Protein AF-0000000074140761 (afdb_homodimer)

Radius of gyration: 36.01 Å; Cα contacts (8 Å, |Δi|>4): 587; chains: 2; bounding box: 87×119×90 Å

pLDDT: mean 72.14, std 27.74, range [18.02, 98.19]

Structure (mmCIF, N/CA/C/O backbone):
data_AF-0000000074140761-model_v1
#
loop_
_entity.id
_entity.type
_entity.pdbx_description
1 polymer 'Uncharacterized protein'
#
loop_
_atom_site.group_PDB
_atom_site.id
_atom_site.type_symbol
_atom_site.label_atom_id
_atom_site.label_alt_id
_atom_site.label_comp_id
_atom_site.label_asym_id
_atom_site.label_entity_id
_atom_site.label_seq_id
_atom_site.pdbx_PDB_ins_code
_atom_site.Cartn_x
_atom_site.Cartn_y
_atom_site.Cartn_z
_atom_site.occupancy
_atom_site.B_iso_or_equiv
_atom_site.auth_seq_id
_atom_site.auth_comp_id
_atom_site.auth_asym_id
_atom_site.auth_atom_id
_atom_site.pdbx_PDB_model_num
ATOM 1 N N . MET A 1 1 ? -10.492 8.547 -5.641 1 23 1 MET A N 1
ATOM 2 C CA . MET A 1 1 ? -9.594 9.672 -5.891 1 23 1 MET A CA 1
ATOM 3 C C . MET A 1 1 ? -10.219 10.664 -6.863 1 23 1 MET A C 1
ATOM 5 O O . MET A 1 1 ? -10.539 10.312 -8 1 23 1 MET A O 1
ATOM 9 N N . ASN A 1 2 ? -11.039 11.602 -6.43 1 22.44 2 ASN A N 1
ATOM 10 C CA . ASN A 1 2 ? -12.133 12.391 -6.98 1 22.44 2 ASN A CA 1
ATOM 11 C C . ASN A 1 2 ? -11.656 13.289 -8.117 1 22.44 2 ASN A C 1
ATOM 13 O O . ASN A 1 2 ? -10.555 13.836 -8.062 1 22.44 2 ASN A O 1
ATOM 17 N N . MET A 1 3 ? -12.141 13.062 -9.375 1 25.2 3 MET A N 1
ATOM 18 C CA . MET A 1 3 ? -11.82 13.695 -10.648 1 25.2 3 MET A CA 1
ATOM 19 C C . MET A 1 3 ? -11.648 15.203 -10.484 1 25.2 3 MET A C 1
ATOM 21 O O . MET A 1 3 ? -10.906 15.836 -11.227 1 25.2 3 MET A O 1
ATOM 25 N N . ALA A 1 4 ? -12.234 15.633 -9.398 1 28.89 4 ALA A N 1
ATOM 26 C CA . ALA A 1 4 ? -12.312 17.078 -9.148 1 28.89 4 ALA A CA 1
ATOM 27 C C . ALA A 1 4 ? -10.961 17.641 -8.742 1 28.89 4 ALA A C 1
ATOM 29 O O . ALA A 1 4 ? -10.594 18.734 -9.148 1 28.89 4 ALA A O 1
ATOM 30 N N . HIS A 1 5 ? -10.258 16.844 -7.969 1 27.73 5 HIS A N 1
ATOM 31 C CA . HIS A 1 5 ? -9.055 17.422 -7.387 1 27.73 5 HIS A CA 1
ATOM 32 C C . HIS A 1 5 ? -7.965 17.609 -8.438 1 27.73 5 HIS A C 1
ATOM 34 O O . HIS A 1 5 ? -7.195 18.562 -8.375 1 27.73 5 HIS A O 1
ATOM 40 N N . VAL A 1 6 ? -8.031 16.609 -9.406 1 27.14 6 VAL A N 1
ATOM 41 C CA . VAL A 1 6 ? -7.023 16.656 -10.461 1 27.14 6 VAL A CA 1
ATOM 42 C C . VAL A 1 6 ? -7.238 17.891 -11.336 1 27.14 6 VAL A C 1
ATOM 44 O O . VAL A 1 6 ? -6.281 18.578 -11.695 1 27.14 6 VAL A O 1
ATOM 47 N N . ILE A 1 7 ? -8.492 18.219 -11.516 1 29.36 7 ILE A N 1
ATOM 48 C CA . ILE A 1 7 ? -8.828 19.359 -12.352 1 29.36 7 ILE A CA 1
ATOM 49 C C . ILE A 1 7 ? -8.352 20.641 -11.688 1 29.36 7 ILE A C 1
ATOM 51 O O . ILE A 1 7 ? -7.77 21.516 -12.336 1 29.36 7 ILE A O 1
ATOM 55 N N . ASN A 1 8 ? -8.5 20.531 -10.367 1 27.19 8 ASN A N 1
ATOM 56 C CA . ASN A 1 8 ? -8.266 21.781 -9.664 1 27.19 8 ASN A CA 1
ATOM 57 C C . ASN A 1 8 ? -6.789 22.188 -9.695 1 27.19 8 ASN A C 1
ATOM 59 O O . ASN A 1 8 ? -6.461 23.359 -9.75 1 27.19 8 ASN A O 1
ATOM 63 N N . GLN A 1 9 ? -5.93 21.141 -9.617 1 27.23 9 GLN A N 1
ATOM 64 C CA . GLN A 1 9 ? -4.531 21.547 -9.617 1 27.23 9 GLN A CA 1
ATOM 65 C C . GLN A 1 9 ? -4.125 22.125 -10.977 1 27.23 9 GLN A C 1
ATOM 67 O O . GLN A 1 9 ? -3.324 23.047 -11.047 1 27.23 9 GLN A O 1
ATOM 72 N N . THR A 1 10 ? -4.781 21.547 -11.984 1 27.23 10 THR A N 1
ATOM 73 C CA . THR A 1 10 ? -4.465 22.078 -13.312 1 27.23 10 THR A CA 1
ATOM 74 C C . THR A 1 10 ? -4.949 23.516 -13.445 1 27.23 10 THR A C 1
ATOM 76 O O . THR A 1 10 ? -4.262 24.359 -14.023 1 27.23 10 THR A O 1
ATOM 79 N N . ASN A 1 11 ? -6.082 23.703 -12.781 1 27.14 11 ASN A N 1
ATOM 80 C CA . ASN A 1 11 ? -6.605 25.047 -12.875 1 27.14 11 ASN A CA 1
ATOM 81 C C . ASN A 1 11 ? -5.684 26.062 -12.188 1 27.14 11 ASN A C 1
ATOM 83 O O . ASN A 1 11 ? -5.516 27.188 -12.664 1 27.14 11 ASN A O 1
ATOM 87 N N . SER A 1 12 ? -5.23 25.656 -11.016 1 26.33 12 SER A N 1
ATOM 88 C CA . SER A 1 12 ? -4.516 26.688 -10.273 1 26.33 12 SER A CA 1
ATOM 89 C C . SER A 1 12 ? -3.229 27.094 -10.984 1 26.33 12 SER A C 1
ATOM 91 O O . SER A 1 12 ? -2.68 28.156 -10.719 1 26.33 12 SER A O 1
ATOM 93 N N . ILE A 1 13 ? -2.604 26.219 -11.719 1 27.58 13 ILE A N 1
ATOM 94 C CA . ILE A 1 13 ? -1.472 26.703 -12.5 1 27.58 13 ILE A CA 1
ATOM 95 C C . ILE A 1 13 ? -1.966 27.625 -13.609 1 27.58 13 ILE A C 1
ATOM 97 O O . ILE A 1 13 ? -1.317 28.625 -13.922 1 27.58 13 ILE A O 1
ATOM 101 N N . MET A 1 14 ? -3.18 27.266 -14.148 1 27.83 14 MET A N 1
ATOM 102 C CA . MET A 1 14 ? -3.629 28.125 -15.242 1 27.83 14 MET A CA 1
ATOM 103 C C . MET A 1 14 ? -4.141 29.453 -14.719 1 27.83 14 MET A C 1
ATOM 105 O O . MET A 1 14 ? -4.527 30.328 -15.5 1 27.83 14 MET A O 1
ATOM 109 N N . THR A 1 15 ? -4.746 29.531 -13.602 1 27.72 15 THR A N 1
ATOM 110 C CA . THR A 1 15 ? -5.391 30.766 -13.148 1 27.72 15 THR A CA 1
ATOM 111 C C . THR A 1 15 ? -4.375 31.906 -13.039 1 27.72 15 THR A C 1
ATOM 113 O O . THR A 1 15 ? -4.676 32.969 -12.484 1 27.72 15 THR A O 1
ATOM 116 N N . GLY A 1 16 ? -3.211 31.844 -13.617 1 26.38 16 GLY A N 1
ATOM 117 C CA . GLY A 1 16 ? -2.725 33.188 -13.852 1 26.38 16 GLY A CA 1
ATOM 118 C C . GLY A 1 16 ? -3.633 34 -14.758 1 26.38 16 GLY A C 1
ATOM 119 O O . GLY A 1 16 ? -4.43 33.438 -15.516 1 26.38 16 GLY A O 1
ATOM 120 N N . GLU A 1 17 ? -4.152 35.281 -14.656 1 27.08 17 GLU A N 1
ATOM 121 C CA . GLU A 1 17 ? -5.137 36.344 -14.938 1 27.08 17 GLU A CA 1
ATOM 122 C C . GLU A 1 17 ? -5.363 36.5 -16.438 1 27.08 17 GLU A C 1
ATOM 124 O O . GLU A 1 17 ? -5.965 37.469 -16.875 1 27.08 17 GLU A O 1
ATOM 129 N N . MET A 1 18 ? -4.859 35.719 -17.438 1 29.67 18 MET A N 1
ATOM 130 C CA . MET A 1 18 ? -5.137 36.25 -18.766 1 29.67 18 MET A CA 1
ATOM 131 C C . MET A 1 18 ? -6.598 36.031 -19.141 1 29.67 18 MET A C 1
ATOM 133 O O . MET A 1 18 ? -7.148 34.969 -18.938 1 29.67 18 MET A O 1
ATOM 137 N N . SER A 1 19 ? -7.504 37 -19.391 1 29.75 19 SER A N 1
ATOM 138 C CA . SER A 1 19 ? -8.938 37.188 -19.594 1 29.75 19 SER A CA 1
ATOM 139 C C . SER A 1 19 ? -9.484 36.281 -20.672 1 29.75 19 SER A C 1
ATOM 141 O O . SER A 1 19 ? -8.781 35.969 -21.641 1 29.75 19 SER A O 1
ATOM 143 N N . ARG A 1 20 ? -10.523 35.625 -20.562 1 32.53 20 ARG A N 1
ATOM 144 C CA . ARG A 1 20 ? -11.312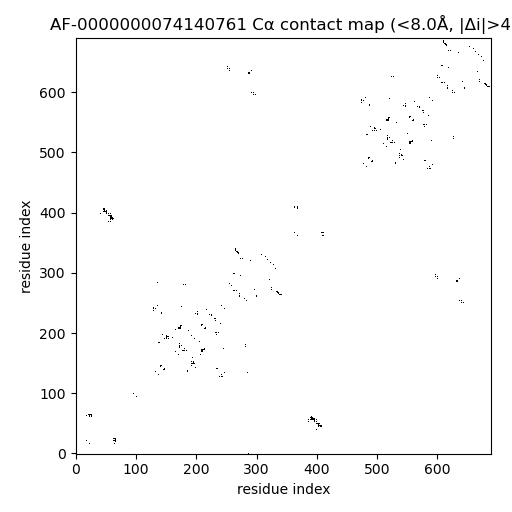 34.75 -21.422 1 32.53 20 ARG A CA 1
ATOM 145 C C . ARG A 1 20 ? -11.539 35.375 -22.797 1 32.53 20 ARG A C 1
ATOM 147 O O . ARG A 1 20 ? -11.414 34.688 -23.812 1 32.53 20 ARG A O 1
ATOM 154 N N . ASP A 1 21 ? -12.156 36.438 -22.844 1 32.38 21 ASP A N 1
ATOM 155 C CA . ASP A 1 21 ? -12.641 37.219 -23.984 1 32.38 21 ASP A CA 1
ATOM 156 C C . ASP A 1 21 ? -11.484 37.688 -24.859 1 32.38 21 ASP A C 1
ATOM 158 O O . ASP A 1 21 ? -11.578 37.656 -26.094 1 32.38 21 ASP A O 1
ATOM 162 N N . GLU A 1 22 ? -10.43 38.156 -24.266 1 32.31 22 GLU A N 1
ATOM 163 C CA . GLU A 1 22 ? -9.219 38.594 -24.969 1 32.31 22 GLU A CA 1
ATOM 164 C C . GLU A 1 22 ? -8.555 37.406 -25.672 1 32.31 22 GLU A C 1
ATOM 166 O O . GLU A 1 22 ? -7.953 37.562 -26.734 1 32.31 22 GLU A O 1
ATOM 171 N N . MET A 1 23 ? -8.961 36.25 -25.25 1 30.05 23 MET A N 1
ATOM 172 C CA . MET A 1 23 ? -8.461 35.062 -25.922 1 30.05 23 MET A CA 1
ATOM 173 C C . MET A 1 23 ? -9.32 34.719 -27.141 1 30.05 23 MET A C 1
ATOM 175 O O . MET A 1 23 ? -8.789 34.312 -28.172 1 30.05 23 MET A O 1
ATOM 179 N N . ALA A 1 24 ? -10.594 34.719 -27.125 1 31.5 24 ALA A N 1
ATOM 180 C CA . ALA A 1 24 ? -11.516 34.406 -28.203 1 31.5 24 ALA A CA 1
ATOM 181 C C . ALA A 1 24 ? -11.445 35.438 -29.328 1 31.5 24 ALA A C 1
ATOM 183 O O . ALA A 1 24 ? -11.531 35.094 -30.516 1 31.5 24 ALA A O 1
ATOM 184 N N . HIS A 1 25 ? -11.648 36.688 -29.125 1 34.91 25 HIS A N 1
ATOM 185 C CA . HIS A 1 25 ? -11.555 37.75 -30.109 1 34.91 25 HIS A CA 1
ATOM 186 C C . HIS A 1 25 ? -10.242 37.656 -30.891 1 34.91 25 HIS A C 1
ATOM 188 O O . HIS A 1 25 ? -10.219 37.906 -32.094 1 34.91 25 HIS A O 1
ATOM 194 N N . GLU A 1 26 ? -9.148 37.469 -30.172 1 35.06 26 GLU A N 1
ATOM 195 C CA . GLU A 1 26 ? -7.895 37.344 -30.906 1 35.06 26 GLU A CA 1
ATOM 196 C C . GLU A 1 26 ? -7.863 36.031 -31.719 1 35.06 26 GLU A C 1
ATOM 198 O O . GLU A 1 26 ? -7.121 35.938 -32.688 1 35.06 26 GLU A O 1
ATOM 203 N N . LEU A 1 27 ? -8.711 34.969 -31.234 1 36.62 27 LEU A N 1
ATOM 204 C CA . LEU A 1 27 ? -8.664 33.719 -32 1 36.62 27 LEU A CA 1
ATOM 205 C C . LEU A 1 27 ? -9.727 33.719 -33.094 1 36.62 27 LEU A C 1
ATOM 207 O O . LEU A 1 27 ? -10.922 33.625 -32.812 1 36.62 27 LEU A O 1
ATOM 211 N N . ASN A 1 28 ? -9.906 34.688 -34.031 1 38.47 28 ASN A N 1
ATOM 212 C CA . ASN A 1 28 ? -10.758 34.875 -35.188 1 38.47 28 ASN A CA 1
ATOM 213 C C . ASN A 1 28 ? -11.336 33.531 -35.656 1 38.47 28 ASN A C 1
ATOM 215 O O . ASN A 1 28 ? -11.398 33.281 -36.875 1 38.47 28 ASN A O 1
ATOM 219 N N . ILE A 1 29 ? -11.484 32.562 -34.844 1 39.72 29 ILE A N 1
ATOM 220 C CA . ILE A 1 29 ? -12.008 31.297 -35.312 1 39.72 29 ILE A CA 1
ATOM 221 C C . ILE A 1 29 ? -13.477 31.453 -35.688 1 39.72 29 ILE A C 1
ATOM 223 O O . ILE A 1 29 ? -14.312 31.781 -34.844 1 39.72 29 ILE A O 1
ATOM 227 N N . THR A 1 30 ? -13.742 31.719 -37.031 1 44.25 30 THR A N 1
ATOM 228 C CA . THR A 1 30 ? -15.078 31.969 -37.531 1 44.25 30 THR A CA 1
ATOM 229 C C . THR A 1 30 ? -15.914 30.703 -37.531 1 44.25 30 THR A C 1
ATOM 231 O O . THR A 1 30 ? -15.383 29.594 -37.375 1 44.25 30 THR A O 1
ATOM 234 N N . SER A 1 31 ? -17.172 30.859 -37.531 1 49 31 SER A N 1
ATOM 235 C CA . SER A 1 31 ? -18.172 29.812 -37.594 1 49 31 SER A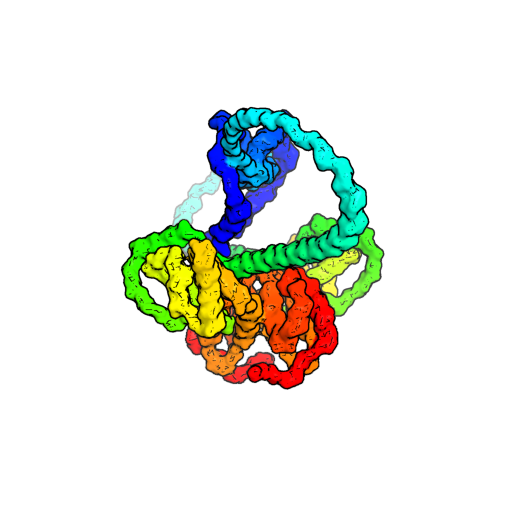 CA 1
ATOM 236 C C . SER A 1 31 ? -17.891 28.828 -38.719 1 49 31 SER A C 1
ATOM 238 O O . SER A 1 31 ? -18.156 27.625 -38.594 1 49 31 SER A O 1
ATOM 240 N N . ASP A 1 32 ? -17.391 29.344 -39.812 1 53.19 32 ASP A N 1
ATOM 241 C CA . ASP A 1 32 ? -17.062 28.562 -41 1 53.19 32 ASP A CA 1
ATOM 242 C C . ASP A 1 32 ? -15.852 27.656 -40.719 1 53.19 32 ASP A C 1
ATOM 244 O O . ASP A 1 32 ? -15.797 26.531 -41.25 1 53.19 32 ASP A O 1
ATOM 248 N N . ASP A 1 33 ? -15.008 28.141 -39.844 1 44.53 33 ASP A N 1
ATOM 249 C CA . ASP A 1 33 ? -13.82 27.375 -39.469 1 44.53 33 ASP A CA 1
ATOM 250 C C . ASP A 1 33 ? -14.18 26.156 -38.625 1 44.53 33 ASP A C 1
ATOM 252 O O . ASP A 1 33 ? -13.664 25.062 -38.844 1 44.53 33 ASP A O 1
ATOM 256 N N . ILE A 1 34 ? -15.109 26.422 -37.844 1 47.34 34 ILE A N 1
ATOM 257 C CA . ILE A 1 34 ? -15.594 25.344 -36.969 1 47.34 34 ILE A CA 1
ATOM 258 C C . ILE A 1 34 ? -16.312 24.297 -37.812 1 47.34 34 ILE A C 1
ATOM 260 O O . ILE A 1 34 ? -16.125 23.094 -37.594 1 47.34 34 ILE A O 1
ATOM 264 N N . ALA A 1 35 ? -17.031 24.641 -38.719 1 54.5 35 ALA A N 1
ATOM 265 C CA . ALA A 1 35 ? -17.734 23.719 -39.625 1 54.5 35 ALA A CA 1
ATOM 266 C C . ALA A 1 35 ? -16.766 22.875 -40.438 1 54.5 35 ALA A C 1
ATOM 268 O O . ALA A 1 35 ? -16.938 21.656 -40.562 1 54.5 35 ALA A O 1
ATOM 269 N N . LYS A 1 36 ? -15.68 23.453 -40.875 1 52.66 36 LYS A N 1
ATOM 270 C CA . LYS A 1 36 ? -14.656 22.797 -41.656 1 52.66 36 LYS A CA 1
ATOM 271 C C . LYS A 1 36 ? -13.883 21.781 -40.844 1 52.66 36 LYS A C 1
ATOM 273 O O . LYS A 1 36 ? -13.586 20.672 -41.312 1 52.66 36 LYS A O 1
ATOM 278 N N . ILE A 1 37 ? -13.719 22.156 -39.656 1 47.81 37 ILE A N 1
ATOM 279 C CA . ILE A 1 37 ? -13.031 21.25 -38.75 1 47.81 37 ILE A CA 1
ATOM 280 C C . ILE A 1 37 ? -13.914 20.031 -38.469 1 47.81 37 ILE A C 1
ATOM 282 O O . ILE A 1 37 ? -13.43 18.891 -38.5 1 47.81 37 ILE A O 1
ATOM 286 N N . LYS A 1 38 ? -15.148 20.297 -38.344 1 46.53 38 LYS A N 1
ATOM 287 C CA . LYS A 1 38 ? -16.094 19.219 -38.156 1 46.53 38 LYS A CA 1
ATOM 288 C C . LYS A 1 38 ? -16.094 18.25 -39.344 1 46.53 38 LYS A C 1
ATOM 290 O O . LYS A 1 38 ? -16.141 17.031 -39.156 1 46.53 38 LYS A O 1
ATOM 295 N N . GLU A 1 39 ? -16.031 18.797 -40.5 1 52.91 39 GLU A N 1
ATOM 296 C CA . GLU A 1 39 ? -16 18 -41.719 1 52.91 39 GLU A CA 1
ATOM 297 C C . GLU A 1 39 ? -14.719 17.172 -41.812 1 52.91 39 GLU A C 1
ATOM 299 O O . GLU A 1 39 ? -14.766 15.984 -42.125 1 52.91 39 GLU A O 1
ATOM 304 N N . ILE A 1 40 ? -13.641 17.844 -41.5 1 46.19 40 ILE A N 1
ATOM 305 C CA . ILE A 1 40 ? -12.352 17.172 -41.594 1 46.19 40 ILE A CA 1
ATOM 306 C C . ILE A 1 40 ? -12.266 16.062 -40.531 1 46.19 40 ILE A C 1
ATOM 308 O O . ILE A 1 40 ? -11.852 14.945 -40.844 1 46.19 40 ILE A O 1
ATOM 312 N N . VAL A 1 41 ? -12.766 16.438 -39.344 1 45.59 41 VAL A N 1
ATOM 313 C CA . VAL A 1 41 ? -12.75 15.461 -38.25 1 45.59 41 VAL A CA 1
ATOM 314 C C . VAL A 1 41 ? -13.641 14.273 -38.594 1 45.59 41 VAL A C 1
ATOM 316 O O . VAL A 1 41 ? -13.25 13.117 -38.406 1 45.59 41 VAL A O 1
ATOM 319 N N . THR A 1 42 ? -14.789 14.648 -39.156 1 47.41 42 THR A N 1
ATOM 320 C CA . THR A 1 42 ? -15.703 13.594 -39.562 1 47.41 42 THR A CA 1
ATOM 321 C C . THR A 1 42 ? -15.062 12.688 -40.625 1 47.41 42 THR A C 1
ATOM 323 O O . THR A 1 42 ? -15.234 11.461 -40.562 1 47.41 42 THR A O 1
ATOM 326 N N . LYS A 1 43 ? -14.305 13.438 -41.5 1 46.06 43 LYS A N 1
ATOM 327 C CA . LYS A 1 43 ? -13.719 12.727 -42.625 1 46.06 43 LYS A CA 1
ATOM 328 C C . LYS A 1 43 ? -12.508 11.898 -42.188 1 46.06 43 LYS A C 1
ATOM 330 O O . LYS A 1 43 ? -12.273 10.805 -42.719 1 46.06 43 LYS A O 1
ATOM 335 N N . TYR A 1 44 ? -11.719 12.516 -41.281 1 42.38 44 TYR A N 1
ATOM 336 C CA . TYR A 1 44 ? -10.414 11.883 -41.094 1 42.38 44 TYR A CA 1
ATOM 337 C C . TYR A 1 44 ? -10.312 11.25 -39.719 1 42.38 44 TYR A C 1
ATOM 339 O O . TYR A 1 44 ? -9.328 10.578 -39.406 1 42.38 44 TYR A O 1
ATOM 347 N N . ILE A 1 45 ? -11.312 11.375 -38.844 1 45.53 45 ILE A N 1
ATOM 348 C CA . ILE A 1 45 ? -11.297 10.938 -37.469 1 45.53 45 ILE A CA 1
ATOM 349 C C . ILE A 1 45 ? -11.18 9.422 -37.406 1 45.53 45 ILE A C 1
ATOM 351 O O . ILE A 1 45 ? -10.734 8.867 -36.406 1 45.53 45 ILE A O 1
ATOM 355 N N . GLN A 1 46 ? -11.492 8.93 -38.438 1 43.47 46 GLN A N 1
ATOM 356 C CA . GLN A 1 46 ? -11.492 7.473 -38.531 1 43.47 46 GLN A CA 1
ATOM 357 C C . GLN A 1 46 ? -10.07 6.918 -38.469 1 43.47 46 GLN A C 1
ATOM 359 O O . GLN A 1 46 ? -9.875 5.723 -38.25 1 43.47 46 GLN A O 1
ATOM 364 N N . TYR A 1 47 ? -8.961 7.844 -38.688 1 38.97 47 TYR A N 1
ATOM 365 C CA . TYR A 1 47 ? -7.586 7.363 -38.688 1 38.97 47 TYR A CA 1
ATOM 366 C C . TYR A 1 47 ? -6.914 7.641 -37.344 1 38.97 47 TYR A C 1
ATOM 368 O O . TYR A 1 47 ? -6.773 8.797 -36.938 1 38.97 47 TYR A O 1
ATOM 376 N N . PRO A 1 48 ? -6.512 6.566 -36.469 1 44.5 48 PRO A N 1
ATOM 377 C CA . PRO A 1 48 ? -6.086 6.66 -35.094 1 44.5 48 PRO A CA 1
ATOM 378 C C . PRO A 1 48 ? -4.848 7.535 -34.906 1 44.5 48 PRO A C 1
ATOM 380 O O . PRO A 1 48 ? -4.742 8.273 -33.906 1 44.5 48 PRO A O 1
ATOM 383 N N . GLU A 1 49 ? -3.766 7.5 -35.781 1 43.41 49 GLU A N 1
ATOM 384 C CA . GLU A 1 49 ? -2.561 8.32 -35.75 1 43.41 49 GLU A CA 1
ATOM 385 C C . GLU A 1 49 ? -2.902 9.805 -35.812 1 43.41 49 GLU A C 1
ATOM 387 O O . GLU A 1 49 ? -2.275 10.625 -35.125 1 43.41 49 GLU A O 1
ATOM 392 N N . PHE A 1 50 ? -3.844 10.164 -36.594 1 45.22 50 PHE A N 1
ATOM 393 C CA . PHE A 1 50 ? -4.305 11.539 -36.75 1 45.22 50 PHE A CA 1
ATOM 394 C C . PHE A 1 50 ? -4.891 12.07 -35.438 1 45.22 50 PHE A C 1
ATOM 396 O O . PHE A 1 50 ? -4.641 13.219 -35.062 1 45.22 50 PHE A O 1
ATOM 403 N N . ARG A 1 51 ? -5.551 11.141 -34.781 1 41.06 51 ARG A N 1
ATOM 404 C CA . ARG A 1 51 ? -6.098 11.445 -33.469 1 41.06 51 ARG A CA 1
ATOM 405 C C . ARG A 1 51 ? -4.992 11.812 -32.5 1 41.06 51 ARG A C 1
ATOM 407 O O . ARG A 1 51 ? -5.121 12.789 -31.75 1 41.06 51 ARG A O 1
ATOM 414 N N . THR A 1 52 ? -3.895 11.18 -32.438 1 46.91 52 THR A N 1
ATOM 415 C CA . THR A 1 52 ? -2.797 11.406 -31.516 1 46.91 52 THR A CA 1
ATOM 416 C C . THR A 1 52 ? -2.152 12.766 -31.766 1 46.91 52 THR A C 1
ATOM 418 O O . THR A 1 52 ? -1.877 13.516 -30.828 1 46.91 52 THR A O 1
ATOM 421 N N . ILE A 1 53 ? -1.846 13.094 -32.875 1 44.88 53 ILE A N 1
ATOM 422 C CA . ILE A 1 53 ? -1.188 14.344 -33.281 1 44.88 53 ILE A CA 1
ATOM 423 C C . ILE A 1 53 ? -2.109 15.523 -32.969 1 44.88 53 ILE A C 1
ATOM 425 O O . ILE A 1 53 ? -1.67 16.547 -32.438 1 44.88 53 ILE A O 1
ATOM 429 N N . LEU A 1 54 ? -3.402 15.297 -33.25 1 44.94 54 LEU A N 1
ATOM 430 C CA . LEU A 1 54 ? -4.41 16.328 -33.062 1 44.94 54 LEU A CA 1
ATOM 431 C C . LEU A 1 54 ? -4.586 16.641 -31.578 1 44.94 54 LEU A C 1
ATOM 433 O O . LEU A 1 54 ? -4.672 17.812 -31.188 1 44.94 54 LEU A O 1
ATOM 437 N N . ILE A 1 55 ? -4.551 15.734 -30.734 1 43.91 55 ILE A N 1
ATOM 438 C CA . ILE A 1 55 ? -4.684 15.867 -29.281 1 43.91 55 ILE A CA 1
ATOM 439 C C . ILE A 1 55 ? -3.496 16.641 -28.719 1 43.91 55 ILE A C 1
ATOM 441 O O . ILE A 1 55 ? -3.67 17.562 -27.922 1 43.91 55 ILE A O 1
ATOM 445 N N . LYS A 1 56 ? -2.354 16.422 -29.125 1 45.34 56 LYS A N 1
ATOM 446 C CA . LYS A 1 56 ? -1.148 17.109 -28.656 1 45.34 56 LYS A CA 1
ATOM 447 C C . LYS A 1 56 ? -1.157 18.578 -29.047 1 45.34 56 LYS A C 1
ATOM 449 O O . LYS A 1 56 ? -0.79 19.438 -28.25 1 45.34 56 LYS A O 1
ATOM 454 N N . THR A 1 57 ? -1.514 18.844 -30.234 1 40.56 57 THR A N 1
ATOM 455 C CA . THR A 1 57 ? -1.505 20.203 -30.766 1 40.56 57 THR A CA 1
ATOM 456 C C . THR A 1 57 ? -2.564 21.062 -30.078 1 40.56 57 THR A C 1
ATOM 458 O O . THR A 1 57 ? -2.334 22.234 -29.797 1 40.56 57 THR A O 1
ATOM 461 N N . LEU A 1 58 ? -3.758 20.453 -29.828 1 40.97 58 LEU A N 1
ATOM 462 C CA . LEU A 1 58 ? -4.898 21.109 -29.203 1 40.97 58 LEU A CA 1
ATOM 463 C C . LEU A 1 58 ? -4.594 21.438 -27.75 1 40.97 58 LEU A C 1
ATOM 465 O O . LEU A 1 58 ? -5.004 22.5 -27.25 1 40.97 58 LEU A O 1
ATOM 469 N N . ASP A 1 59 ? -4.012 20.656 -27 1 41.44 59 ASP A N 1
ATOM 470 C CA . ASP A 1 59 ? -3.623 20.781 -25.594 1 41.44 59 ASP A CA 1
ATOM 471 C C . ASP A 1 59 ? -2.635 21.922 -25.406 1 41.44 59 ASP A C 1
ATOM 473 O O . ASP A 1 59 ? -2.654 22.609 -24.375 1 41.44 59 ASP A O 1
ATOM 477 N N . ASP A 1 60 ? -1.842 22.297 -26.359 1 37.53 60 ASP A N 1
ATOM 478 C CA . ASP A 1 60 ? -0.768 23.281 -26.312 1 37.53 60 ASP A CA 1
ATOM 479 C C . ASP A 1 60 ? -1.291 24.672 -26.656 1 37.53 60 ASP A C 1
ATOM 481 O O . ASP A 1 60 ? -0.555 25.656 -26.547 1 37.53 60 ASP A O 1
ATOM 485 N N . PHE A 1 61 ? -2.598 24.812 -27.188 1 33.06 61 PHE A N 1
ATOM 486 C CA . PHE A 1 61 ? -3.031 26.109 -27.703 1 33.06 61 PHE A CA 1
ATOM 487 C C . PHE A 1 61 ? -3.715 26.922 -26.609 1 33.06 61 PHE A C 1
ATOM 489 O O . PHE A 1 61 ? -4.824 26.609 -26.188 1 33.06 61 PHE A O 1
ATOM 496 N N . GLU A 1 62 ? -2.973 27.672 -25.75 1 30.44 62 GLU A N 1
ATOM 497 C CA . GLU A 1 62 ? -3.432 28.641 -24.75 1 30.44 62 GLU A CA 1
ATOM 498 C C . GLU A 1 62 ? -3.959 29.906 -25.422 1 30.44 62 GLU A C 1
ATOM 500 O O . GLU A 1 62 ? -3.244 30.562 -26.172 1 30.44 62 GLU A O 1
ATOM 505 N N . PRO A 1 63 ? -5.301 30.156 -25.531 1 29.83 63 PRO A N 1
ATOM 506 C CA . PRO A 1 63 ? -5.797 31.344 -26.234 1 29.83 63 PRO A CA 1
ATOM 507 C C . PRO A 1 63 ? -5.355 32.625 -25.562 1 29.83 63 PRO A C 1
ATOM 509 O O . PRO A 1 63 ? -5.555 32.812 -24.359 1 29.83 63 PRO A O 1
ATOM 512 N N . GLY A 1 64 ? -4.301 33.312 -25.859 1 24.81 64 GLY A N 1
ATOM 513 C CA . GLY A 1 64 ? -3.711 34.5 -25.312 1 24.81 64 GLY A CA 1
ATOM 514 C C . GLY A 1 64 ? -4.68 35.688 -25.281 1 24.81 64 GLY A C 1
ATOM 515 O O . GLY A 1 64 ? -5.438 35.906 -26.219 1 24.81 64 GLY A O 1
ATOM 516 N N . LYS A 1 65 ? -5.109 36.25 -24.031 1 27.98 65 LYS A N 1
ATOM 517 C CA . LYS A 1 65 ? -5.918 37.375 -23.578 1 27.98 65 LYS A CA 1
ATOM 518 C C . LYS A 1 65 ? -5.547 38.656 -24.328 1 27.98 65 LYS A C 1
ATOM 520 O O . LYS A 1 65 ? -4.363 38.969 -24.484 1 27.98 65 LYS A O 1
ATOM 525 N N . GLU A 1 66 ? -6.441 39.25 -25.016 1 24.97 66 GLU A N 1
ATOM 526 C CA . GLU A 1 66 ? -6.355 40.5 -25.797 1 24.97 66 GLU A CA 1
ATOM 527 C C . GLU A 1 66 ? -6.074 41.688 -24.891 1 24.97 66 GLU A C 1
ATOM 529 O O . GLU A 1 66 ? -6.824 41.938 -23.953 1 24.97 66 GLU A O 1
ATOM 534 N N . GLU A 1 67 ? -4.855 42.062 -24.516 1 24.77 67 GLU A N 1
ATOM 535 C CA . GLU A 1 67 ? -4.469 43.25 -23.781 1 24.77 67 GLU A CA 1
ATOM 536 C C . GLU A 1 67 ? -5.008 44.5 -24.453 1 24.77 67 GLU A C 1
ATOM 538 O O . GLU A 1 67 ? -4.879 44.688 -25.656 1 24.77 67 GLU A O 1
ATOM 543 N N . GLU A 1 68 ? -5.953 45.219 -23.766 1 23.31 68 GLU A N 1
ATOM 544 C CA . GLU A 1 68 ? -6.559 46.469 -24.172 1 23.31 68 GLU A CA 1
ATOM 545 C C . GLU A 1 68 ? -5.496 47.531 -24.438 1 23.31 68 GLU A C 1
ATOM 547 O O . GLU A 1 68 ? -4.555 47.688 -23.656 1 23.31 68 GLU A O 1
ATOM 552 N N . PRO A 1 69 ? -5.355 48.156 -25.594 1 26.11 69 PRO A N 1
ATOM 553 C CA . PRO A 1 69 ? -4.316 49.094 -26.047 1 26.11 69 PRO A CA 1
ATOM 554 C C . PRO A 1 69 ? -4.309 50.406 -25.266 1 26.11 69 PRO A C 1
ATOM 556 O O . PRO A 1 69 ? -5.336 51.062 -25.188 1 26.11 69 PRO A O 1
ATOM 559 N N . LYS A 1 70 ? -3.664 50.469 -24.047 1 24.11 70 LYS A N 1
ATOM 560 C CA . LYS A 1 70 ? -3.52 51.688 -23.266 1 24.11 70 LYS A CA 1
ATOM 561 C C . LYS A 1 70 ? -3.115 52.844 -24.141 1 24.11 70 LYS A C 1
ATOM 563 O O . LYS A 1 70 ? -2.195 52.75 -24.953 1 24.11 70 LYS A O 1
ATOM 568 N N . ASN A 1 71 ? -3.922 53.906 -24.234 1 20.22 71 ASN A N 1
ATOM 569 C CA . ASN A 1 71 ? -3.867 55.156 -24.984 1 20.22 71 ASN A CA 1
ATOM 570 C C . ASN A 1 71 ? -2.668 56 -24.562 1 20.22 71 ASN A C 1
ATOM 572 O O . ASN A 1 71 ? -2.43 56.188 -23.359 1 20.22 71 ASN A O 1
ATOM 576 N N . GLU A 1 72 ? -1.608 56.188 -25.359 1 22.5 72 GLU A N 1
ATOM 577 C CA . GLU A 1 72 ? -0.29 56.812 -25.453 1 22.5 72 GLU A CA 1
ATOM 578 C C . GLU A 1 72 ? -0.352 58.312 -25.141 1 22.5 72 GLU A C 1
ATOM 580 O O . GLU A 1 72 ? -0.68 59.125 -26.016 1 22.5 72 GLU A O 1
ATOM 585 N N . SER A 1 73 ? -1.13 58.781 -24.094 1 20.69 73 SER A N 1
ATOM 586 C CA . SER A 1 73 ? -1.206 60.25 -24.219 1 20.69 73 SER A CA 1
ATOM 587 C C . SER A 1 73 ? 0.173 60.875 -24.109 1 20.69 73 SER A C 1
ATOM 589 O O . SER A 1 73 ? 1.003 60.438 -23.312 1 20.69 73 SER A O 1
ATOM 591 N N . LYS A 1 74 ? 0.616 61.875 -24.938 1 23.08 74 LYS A N 1
ATOM 592 C CA . LYS A 1 74 ? 1.723 62.625 -25.531 1 23.08 74 LYS A CA 1
ATOM 593 C C . LYS A 1 74 ? 2.328 63.594 -24.531 1 23.08 74 LYS A C 1
ATOM 595 O O . LYS A 1 74 ? 1.797 64.688 -24.328 1 23.08 74 LYS A O 1
ATOM 600 N N . LEU A 1 75 ? 2.734 63.219 -23.234 1 20.94 75 LEU A N 1
ATOM 601 C CA . LEU A 1 75 ? 3.252 64.25 -22.391 1 20.94 75 LEU A CA 1
ATOM 602 C C . LEU A 1 75 ? 4.512 64.875 -22.984 1 20.94 75 LEU A C 1
ATOM 604 O O . LEU A 1 75 ? 5.402 64.188 -23.438 1 20.94 75 LEU A O 1
ATOM 608 N N . LYS A 1 76 ? 4.586 66.312 -23.078 1 20.36 76 LYS A N 1
ATOM 609 C CA . LYS A 1 76 ? 5.422 67.312 -23.734 1 20.36 76 LYS A CA 1
ATOM 610 C C . LYS A 1 76 ? 6.809 67.375 -23.094 1 20.36 76 LYS A C 1
ATOM 612 O O . LYS A 1 76 ? 6.961 67.125 -21.906 1 20.36 76 LYS A O 1
ATOM 617 N N . PRO A 1 77 ? 8 67.812 -23.797 1 22.33 77 PRO A N 1
ATOM 618 C CA . PRO A 1 77 ? 9.445 67.688 -23.984 1 22.33 77 PRO A CA 1
ATOM 619 C C . PRO A 1 77 ? 10.258 68.625 -23.047 1 22.33 77 PRO A C 1
ATOM 621 O O . PRO A 1 77 ? 11.484 68.562 -23.062 1 22.33 77 PRO A O 1
ATOM 624 N N . LYS A 1 78 ? 9.938 69.062 -21.766 1 22.2 78 LYS A N 1
ATOM 625 C CA . LYS A 1 78 ? 10.594 70.312 -21.516 1 22.2 78 LYS A CA 1
ATOM 626 C C . LYS A 1 78 ? 12.086 70.125 -21.219 1 22.2 78 LYS A C 1
ATOM 628 O O . LYS A 1 78 ? 12.453 69.312 -20.375 1 22.2 78 LYS A O 1
ATOM 633 N N . ASN A 1 79 ? 13.219 70.75 -21.938 1 18.7 79 ASN A N 1
ATOM 634 C CA . ASN A 1 79 ? 14.586 70.625 -22.438 1 18.7 79 ASN A CA 1
ATOM 635 C C . ASN A 1 79 ? 15.602 71.062 -21.375 1 18.7 79 ASN A C 1
ATOM 637 O O . ASN A 1 79 ? 16.7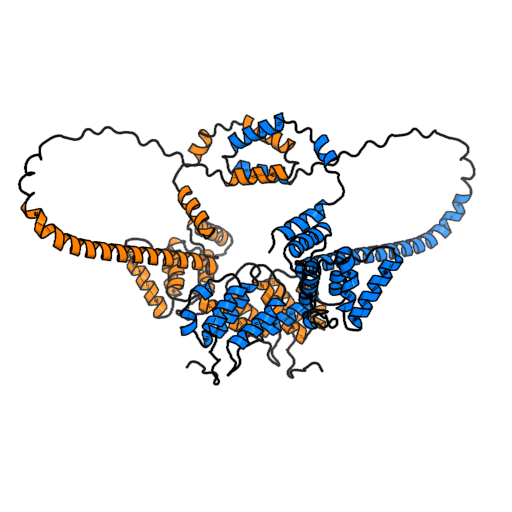66 70.625 -21.438 1 18.7 79 ASN A O 1
ATOM 641 N N . LYS A 1 80 ? 15.5 72.062 -20.5 1 19.44 80 LYS A N 1
ATOM 642 C CA . LYS A 1 80 ? 16.562 73.062 -20.594 1 19.44 80 LYS A CA 1
ATOM 643 C C . LYS A 1 80 ? 17.812 72.562 -19.844 1 19.44 80 LYS A C 1
ATOM 645 O O . LYS A 1 80 ? 18.922 72.625 -20.391 1 19.44 80 LYS A O 1
ATOM 650 N N . HIS A 1 81 ? 18.172 73.062 -18.547 1 21.92 81 HIS A N 1
ATOM 651 C CA . HIS A 1 81 ? 19.312 73.875 -18.094 1 21.92 81 HIS A CA 1
ATOM 652 C C . HIS A 1 81 ? 20.344 73 -17.391 1 21.92 81 HIS A C 1
ATOM 654 O O . HIS A 1 81 ? 20.828 73.312 -16.297 1 21.92 81 HIS A O 1
ATOM 660 N N . THR A 1 82 ? 20.672 71.688 -17.766 1 21.89 82 THR A N 1
ATOM 661 C CA . THR A 1 82 ? 21.219 70.688 -16.875 1 21.89 82 THR A CA 1
ATOM 662 C C . THR A 1 82 ? 22.734 70.75 -16.844 1 21.89 82 THR A C 1
ATOM 664 O O . THR A 1 82 ? 23.391 69.875 -16.297 1 21.89 82 THR A O 1
ATOM 667 N N . LYS A 1 83 ? 23.578 71.75 -17.359 1 22.36 83 LYS A N 1
ATOM 668 C CA . LYS A 1 83 ? 24.906 71.438 -17.891 1 22.36 83 LYS A CA 1
ATOM 669 C C . LYS A 1 83 ? 25.922 71.375 -16.766 1 22.36 83 LYS A C 1
ATOM 671 O O . LYS A 1 83 ? 26.859 70.562 -16.828 1 22.36 83 LYS A O 1
ATOM 676 N N . LYS A 1 84 ? 26.188 72.438 -15.914 1 22.22 84 LYS A N 1
ATOM 677 C CA . LYS A 1 84 ? 27.516 72.875 -15.523 1 22.22 84 LYS A CA 1
ATOM 678 C C . LYS A 1 84 ? 28.172 71.938 -14.539 1 22.22 84 LYS A C 1
ATOM 680 O O . LYS A 1 84 ? 29.391 71.75 -14.57 1 22.22 84 LYS A O 1
ATOM 685 N N . LYS A 1 85 ? 27.594 71.625 -13.398 1 24.47 85 LYS A N 1
ATOM 686 C CA . LYS A 1 85 ? 28.297 71.312 -12.156 1 24.47 85 LYS A CA 1
ATOM 687 C C . LYS A 1 85 ? 29 69.938 -12.25 1 24.47 85 LYS A C 1
ATOM 689 O O . LYS A 1 85 ? 28.531 68.938 -11.695 1 24.47 85 LYS A O 1
ATOM 694 N N . LYS A 1 86 ? 29.578 69.562 -13.367 1 26.11 86 LYS A N 1
ATOM 695 C CA . LYS A 1 86 ? 29.984 68.188 -13.602 1 26.11 86 LYS A CA 1
ATOM 696 C C . LYS A 1 86 ? 31.375 67.875 -13.047 1 26.11 86 LYS A C 1
ATOM 698 O O . LYS A 1 86 ? 31.75 66.75 -12.805 1 26.11 86 LYS A O 1
ATOM 703 N N . LYS A 1 87 ? 32.219 69 -13.078 1 27.14 87 LYS A N 1
ATOM 704 C CA . LYS A 1 87 ? 33.625 68.562 -13.234 1 27.14 87 LYS A CA 1
ATOM 705 C C . LYS A 1 87 ? 34.188 68.062 -11.93 1 27.14 87 LYS A C 1
ATOM 707 O O . LYS A 1 87 ? 34.938 67.062 -11.938 1 27.14 87 LYS A O 1
ATOM 712 N N . GLU A 1 88 ? 34.25 69 -10.883 1 28.97 88 GLU A N 1
ATOM 713 C CA . GLU A 1 88 ? 35.156 68.812 -9.758 1 28.97 88 GLU A CA 1
ATOM 714 C C . GLU A 1 88 ? 34.844 67.5 -9 1 28.97 88 GLU A C 1
ATOM 716 O O . GLU A 1 88 ? 35.719 66.938 -8.312 1 28.97 88 GLU A O 1
ATOM 721 N N . ILE A 1 89 ? 33.594 67.188 -9.008 1 27.55 89 ILE A N 1
ATOM 722 C CA . ILE A 1 89 ? 33.219 66.125 -8.055 1 27.55 89 ILE A CA 1
ATOM 723 C C . ILE A 1 89 ? 33.875 64.812 -8.438 1 27.55 89 ILE A C 1
ATOM 725 O O . ILE A 1 89 ? 33.656 63.781 -7.789 1 27.55 89 ILE A O 1
ATOM 729 N N . HIS A 1 90 ? 34.75 64.812 -9.477 1 31.38 90 HIS A N 1
ATOM 730 C CA . HIS A 1 90 ? 35.219 63.562 -9.992 1 31.38 90 HIS A CA 1
ATOM 731 C C . HIS A 1 90 ? 36.281 62.969 -9.078 1 31.38 90 HIS A C 1
ATOM 733 O O . HIS A 1 90 ? 36.312 61.75 -8.875 1 31.38 90 HIS A O 1
ATOM 739 N N . GLN A 1 91 ? 37.312 63.844 -8.695 1 33.88 91 GLN A N 1
ATOM 740 C CA . GLN A 1 91 ? 38.562 63.219 -8.242 1 33.88 91 GLN A CA 1
ATOM 741 C C . GLN A 1 91 ? 38.375 62.594 -6.867 1 33.88 91 GLN A C 1
ATOM 743 O O . GLN A 1 91 ? 39.062 61.594 -6.543 1 33.88 91 GLN A O 1
ATOM 748 N N . LEU A 1 92 ? 38.031 63.406 -5.793 1 32 92 LEU A N 1
ATOM 749 C CA . LEU A 1 92 ? 37.969 62.875 -4.434 1 32 92 LEU A CA 1
ATOM 750 C C . LEU A 1 92 ? 37.188 61.562 -4.379 1 32 92 LEU A C 1
ATOM 752 O O . LEU A 1 92 ? 37.25 60.844 -3.387 1 32 92 LEU A O 1
ATOM 756 N N . SER A 1 93 ? 36.188 61.406 -5.301 1 29.78 93 SER A N 1
ATOM 757 C CA . SER A 1 93 ? 35.156 60.375 -5.176 1 29.78 93 SER A CA 1
ATOM 758 C C . SER A 1 93 ? 35.75 59 -5.426 1 29.78 93 SER A C 1
ATOM 760 O O . SER A 1 93 ? 35.062 58 -5.324 1 29.78 93 SER A O 1
ATOM 762 N N . LYS A 1 94 ? 36.875 58.969 -6.023 1 35.62 94 LYS A N 1
ATOM 763 C CA . LYS A 1 94 ? 37.281 57.625 -6.48 1 35.62 94 LYS A CA 1
ATOM 764 C C . LYS A 1 94 ? 37.812 56.812 -5.324 1 35.62 94 LYS A C 1
ATOM 766 O O . LYS A 1 94 ? 37.594 55.594 -5.285 1 35.62 94 LYS A O 1
ATOM 771 N N . THR A 1 95 ? 38.812 57.344 -4.555 1 35.62 95 THR A N 1
ATOM 772 C CA . THR A 1 95 ? 39.562 56.5 -3.619 1 35.62 95 THR A CA 1
ATOM 773 C C . THR A 1 95 ? 38.656 56.062 -2.453 1 35.62 95 THR A C 1
ATOM 775 O O . THR A 1 95 ? 38.812 54.969 -1.917 1 35.62 95 THR A O 1
ATOM 778 N N . THR A 1 96 ? 38 57.031 -1.657 1 35.16 96 THR A N 1
ATOM 779 C CA . THR A 1 96 ? 37.094 56.625 -0.588 1 35.16 96 THR A CA 1
ATOM 780 C C . THR A 1 96 ? 35.969 55.75 -1.131 1 35.16 96 THR A C 1
ATOM 782 O O . THR A 1 96 ? 35.312 55.031 -0.37 1 35.16 96 THR A O 1
ATOM 785 N N . ASN A 1 97 ? 35.625 55.875 -2.365 1 36.56 97 ASN A N 1
ATOM 786 C CA . ASN A 1 97 ? 34.531 55.156 -2.975 1 36.56 97 ASN A CA 1
ATOM 787 C C . ASN A 1 97 ? 34.844 53.656 -3.164 1 36.56 97 ASN A C 1
ATOM 789 O O . ASN A 1 97 ? 33.938 52.844 -3.283 1 36.56 97 ASN A O 1
ATOM 793 N N . ASN A 1 98 ? 36.125 53.406 -3.438 1 42.84 98 ASN A N 1
ATOM 794 C CA . ASN A 1 98 ? 36.375 52 -3.732 1 42.84 98 ASN A CA 1
ATOM 795 C C . ASN A 1 98 ? 36.25 51.125 -2.48 1 42.84 98 ASN A C 1
ATOM 797 O O . ASN A 1 98 ? 35.75 50 -2.547 1 42.84 98 ASN A O 1
ATOM 801 N N . ASN A 1 99 ? 37.031 51.5 -1.379 1 45.03 99 ASN A N 1
ATOM 802 C CA . ASN A 1 99 ? 37 50.594 -0.216 1 45.03 99 ASN A CA 1
ATOM 803 C C . ASN A 1 99 ? 35.625 50.625 0.447 1 45.03 99 ASN A C 1
ATOM 805 O O . ASN A 1 99 ? 35.219 49.625 1.057 1 45.03 99 ASN A O 1
ATOM 809 N N . LEU A 1 100 ? 35 51.781 0.71 1 46.62 100 LEU A N 1
ATOM 810 C CA . LEU A 1 100 ? 33.625 51.781 1.257 1 46.62 100 LEU A CA 1
ATOM 811 C C . LEU A 1 100 ? 32.656 51.094 0.309 1 46.62 100 LEU A C 1
ATOM 813 O O . LEU A 1 100 ? 31.734 50.406 0.753 1 46.62 100 LEU A O 1
ATOM 817 N N . ASN A 1 101 ? 32.875 51.312 -0.964 1 51.75 101 ASN A N 1
ATOM 818 C CA . ASN A 1 101 ? 32 50.656 -1.942 1 51.75 101 ASN A CA 1
ATOM 819 C C . ASN A 1 101 ? 32.188 49.125 -1.944 1 51.75 101 ASN A C 1
ATOM 821 O O . ASN A 1 101 ? 31.234 48.375 -2.104 1 51.75 101 ASN A O 1
ATOM 825 N N . ASN A 1 102 ? 33.469 48.781 -1.729 1 57.62 102 ASN A N 1
ATOM 826 C CA . ASN A 1 102 ? 33.656 47.344 -1.779 1 57.62 102 ASN A CA 1
ATOM 827 C C . ASN A 1 102 ? 33.062 46.656 -0.554 1 57.62 102 ASN A C 1
ATOM 829 O O . ASN A 1 102 ? 32.469 45.562 -0.666 1 57.62 102 ASN A O 1
ATOM 833 N N . LYS A 1 103 ? 33.344 47.281 0.63 1 60.47 103 LYS A N 1
ATOM 834 C CA . LYS A 1 103 ? 32.75 46.656 1.818 1 60.47 103 LYS A CA 1
ATOM 835 C C . LYS A 1 103 ? 31.234 46.75 1.783 1 60.47 103 LYS A C 1
ATOM 837 O O . LYS A 1 103 ? 30.547 45.812 2.201 1 60.47 103 LYS A O 1
ATOM 842 N N . ASP A 1 104 ? 30.844 47.969 1.326 1 62.12 104 ASP A N 1
ATOM 843 C CA . ASP A 1 104 ? 29.391 48.094 1.187 1 62.12 104 ASP A CA 1
ATOM 844 C C . ASP A 1 104 ? 28.859 47.125 0.115 1 62.12 104 ASP A C 1
ATOM 846 O O . ASP A 1 104 ? 27.797 46.531 0.277 1 62.12 104 ASP A O 1
ATOM 850 N N . ASP A 1 105 ? 29.703 47 -0.899 1 66.81 105 ASP A N 1
ATOM 851 C CA . ASP A 1 105 ? 29.344 46.031 -1.941 1 66.81 105 ASP A CA 1
ATOM 852 C C . ASP A 1 105 ? 29.344 44.594 -1.403 1 66.81 105 ASP A C 1
ATOM 854 O O . ASP A 1 105 ? 28.453 43.812 -1.72 1 66.81 105 ASP A O 1
ATOM 858 N N . ASP A 1 106 ? 30.359 44.344 -0.66 1 70.62 106 ASP A N 1
ATOM 859 C CA . ASP A 1 106 ? 30.438 43 -0.055 1 70.62 106 ASP A CA 1
ATOM 860 C C . ASP A 1 106 ? 29.25 42.75 0.877 1 70.62 106 ASP A C 1
ATOM 862 O O . ASP A 1 106 ? 28.688 41.656 0.891 1 70.62 106 ASP A O 1
ATOM 866 N N . LYS A 1 107 ? 29 43.781 1.668 1 74.5 107 LYS A N 1
ATOM 867 C CA . LYS A 1 107 ? 27.844 43.656 2.561 1 74.5 107 LYS A CA 1
ATOM 868 C C . LYS A 1 107 ? 26.547 43.5 1.768 1 74.5 107 LYS A C 1
ATOM 870 O O . LYS A 1 107 ? 25.688 42.719 2.129 1 74.5 107 LYS A O 1
ATOM 875 N N . LEU A 1 108 ? 26.5 44.312 0.751 1 78.56 108 LEU A N 1
ATOM 876 C CA . LEU A 1 108 ? 25.312 44.219 -0.093 1 78.56 108 LEU A CA 1
ATOM 877 C C . LEU A 1 108 ? 25.234 42.844 -0.765 1 78.56 108 LEU A C 1
ATOM 879 O O . LEU A 1 108 ? 24.156 42.281 -0.883 1 78.56 108 LEU A O 1
ATOM 883 N N . GLU A 1 109 ? 26.344 42.406 -1.205 1 74.06 109 GLU A N 1
ATOM 884 C CA . GLU A 1 109 ? 26.406 41.062 -1.805 1 74.06 109 GLU A CA 1
ATOM 885 C C . GLU A 1 109 ? 26 40 -0.801 1 74.06 109 GLU A C 1
ATOM 887 O O . GLU A 1 109 ? 25.266 39.062 -1.144 1 74.06 109 GLU A O 1
ATOM 892 N N . LYS A 1 110 ? 26.438 40.125 0.456 1 80.88 110 LYS A N 1
ATOM 893 C CA . LYS A 1 110 ? 26.078 39.156 1.504 1 80.88 110 LYS A CA 1
ATOM 894 C C . LYS A 1 110 ? 24.594 39.219 1.815 1 80.88 110 LYS A C 1
ATOM 896 O O . LYS A 1 110 ? 23.938 38.188 2.014 1 80.88 110 LYS A O 1
ATOM 901 N N . ILE A 1 111 ? 24.172 40.438 1.895 1 78.94 111 ILE A N 1
ATOM 902 C CA . ILE A 1 111 ? 22.734 40.625 2.139 1 78.94 111 ILE A CA 1
ATOM 903 C C . ILE A 1 111 ? 21.938 40.031 0.98 1 78.94 111 ILE A C 1
ATOM 905 O O . ILE A 1 111 ? 20.906 39.375 1.194 1 78.94 111 ILE A O 1
ATOM 909 N N . ASP A 1 112 ? 22.438 40.25 -0.203 1 72.44 112 ASP A N 1
ATOM 910 C CA . ASP A 1 112 ? 21.781 39.719 -1.381 1 72.44 112 ASP A CA 1
ATOM 911 C C . ASP A 1 112 ? 21.766 38.188 -1.338 1 72.44 112 ASP A C 1
ATOM 913 O O . ASP A 1 112 ? 20.766 37.531 -1.673 1 72.44 112 ASP A O 1
ATOM 917 N N . GLU A 1 113 ? 22.875 37.625 -0.947 1 74.44 113 GLU A N 1
ATOM 918 C CA . GLU A 1 113 ? 22.953 36.188 -0.819 1 74.44 113 GLU A CA 1
ATOM 919 C C . GLU A 1 113 ? 22.031 35.656 0.278 1 74.44 113 GLU A C 1
ATOM 921 O O . GLU A 1 113 ? 21.391 34.625 0.118 1 74.44 113 GLU A O 1
ATOM 926 N N . GLU A 1 114 ? 21.953 36.375 1.346 1 75.44 114 GLU A N 1
ATOM 927 C CA . GLU A 1 114 ? 21.078 36 2.445 1 75.44 114 GLU A CA 1
ATOM 928 C C . GLU A 1 114 ? 19.609 36.094 2.027 1 75.44 114 GLU A C 1
ATOM 930 O O . GLU A 1 114 ? 18.812 35.188 2.338 1 75.44 114 GLU A O 1
ATOM 935 N N . ILE A 1 115 ? 19.375 37.156 1.365 1 76.62 115 ILE A N 1
ATOM 936 C CA . ILE A 1 115 ? 18 37.312 0.886 1 76.62 115 ILE A CA 1
ATOM 937 C C . ILE A 1 115 ? 17.656 36.219 -0.108 1 76.62 115 ILE A C 1
ATOM 939 O O . ILE A 1 115 ? 16.562 35.656 -0.048 1 76.62 115 ILE A O 1
ATOM 943 N N . LYS A 1 116 ? 18.547 35.938 -0.985 1 77 116 LYS A N 1
ATOM 944 C CA . LYS A 1 116 ? 18.344 34.875 -1.95 1 77 116 LYS A CA 1
ATOM 945 C C . LYS A 1 116 ? 18.156 33.531 -1.247 1 77 116 LYS A C 1
ATOM 947 O O . LYS A 1 116 ? 17.281 32.75 -1.625 1 77 116 LYS A O 1
ATOM 952 N N . SER A 1 117 ? 18.906 33.344 -0.306 1 80.06 117 SE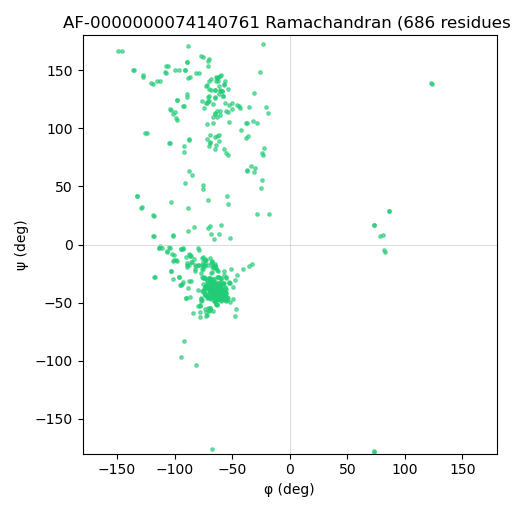R A N 1
ATOM 953 C CA . SER A 1 117 ? 18.797 32.094 0.457 1 80.06 117 SER A CA 1
ATOM 954 C C . SER A 1 117 ? 17.453 32 1.172 1 80.06 117 SER A C 1
ATOM 956 O O . SER A 1 117 ? 16.828 30.953 1.214 1 80.06 117 SER A O 1
ATOM 958 N N . GLU A 1 118 ? 17.125 33.125 1.653 1 75.88 118 GLU A N 1
ATOM 959 C CA . GLU A 1 118 ? 15.844 33.188 2.342 1 75.88 118 GLU A CA 1
ATOM 960 C C . GLU A 1 118 ? 14.688 32.969 1.37 1 75.88 118 GLU A C 1
ATOM 962 O O . GLU A 1 118 ? 13.734 32.25 1.678 1 75.88 118 GLU A O 1
ATOM 967 N N . ILE A 1 119 ? 14.812 33.594 0.297 1 77 119 ILE A N 1
ATOM 968 C CA . ILE A 1 119 ? 13.797 33.438 -0.731 1 77 119 ILE A CA 1
ATOM 969 C C . ILE A 1 119 ? 13.734 31.969 -1.177 1 77 119 ILE A C 1
ATOM 971 O O . ILE A 1 119 ? 12.648 31.391 -1.307 1 77 119 ILE A O 1
ATOM 975 N N . ASP A 1 120 ? 14.852 31.438 -1.344 1 80.44 120 ASP A N 1
ATOM 976 C CA . ASP A 1 120 ? 14.906 30.047 -1.753 1 80.44 120 ASP A CA 1
ATOM 977 C C . ASP A 1 120 ? 14.312 29.141 -0.683 1 80.44 120 ASP A C 1
ATOM 979 O O . ASP A 1 120 ? 13.555 28.203 -0.998 1 80.44 120 ASP A O 1
ATOM 983 N N . ALA A 1 121 ? 14.602 29.438 0.51 1 82.69 121 ALA A N 1
ATOM 984 C CA . ALA A 1 121 ? 14.062 28.641 1.617 1 82.69 121 ALA A CA 1
ATOM 985 C C . ALA A 1 121 ? 12.539 28.766 1.687 1 82.69 121 ALA A C 1
ATOM 987 O O . ALA A 1 121 ? 11.852 27.766 1.936 1 82.69 121 ALA A O 1
ATOM 988 N N . ASN A 1 122 ? 12.148 29.922 1.444 1 82.5 122 ASN A N 1
ATOM 989 C CA . ASN A 1 122 ? 10.703 30.141 1.475 1 82.5 122 ASN A CA 1
ATOM 990 C C . ASN A 1 122 ? 10 29.406 0.341 1 82.5 122 ASN A C 1
ATOM 992 O O . ASN A 1 122 ? 8.906 28.859 0.534 1 82.5 122 ASN A O 1
ATOM 996 N N . ILE A 1 123 ? 10.641 29.406 -0.701 1 84.62 123 ILE A N 1
ATOM 997 C CA . ILE A 1 123 ? 10.07 28.703 -1.853 1 84.62 123 ILE A CA 1
ATOM 998 C C . ILE A 1 123 ? 10.008 27.203 -1.573 1 84.62 123 ILE A C 1
ATOM 1000 O O . ILE A 1 123 ? 9 26.562 -1.877 1 84.62 123 ILE A O 1
ATOM 1004 N N . ILE A 1 124 ? 10.992 26.734 -0.994 1 83.5 124 ILE A N 1
ATOM 1005 C CA . ILE A 1 124 ? 11.055 25.312 -0.675 1 83.5 124 ILE A CA 1
ATOM 1006 C C . ILE A 1 124 ? 9.984 24.969 0.358 1 83.5 124 ILE A C 1
ATOM 1008 O O . ILE A 1 124 ? 9.305 23.953 0.236 1 83.5 124 ILE A O 1
ATOM 1012 N N . GLU A 1 125 ? 9.836 25.859 1.268 1 88.69 125 GLU A N 1
ATOM 1013 C CA . GLU A 1 125 ? 8.836 25.641 2.305 1 88.69 125 GLU A CA 1
ATOM 1014 C C . GLU A 1 125 ? 7.426 25.703 1.731 1 88.69 125 GLU A C 1
ATOM 1016 O O . GLU A 1 125 ? 6.578 24.875 2.057 1 88.69 125 GLU A O 1
ATOM 1021 N N . GLU A 1 126 ? 7.242 26.609 0.897 1 88.56 126 GLU A N 1
ATOM 1022 C CA . GLU A 1 126 ? 5.934 26.734 0.261 1 88.56 126 GLU A CA 1
ATOM 1023 C C . GLU A 1 126 ? 5.605 25.5 -0.574 1 88.56 126 GLU A C 1
ATOM 1025 O O . GLU A 1 126 ? 4.48 25 -0.539 1 88.56 126 GLU A O 1
ATOM 1030 N N . LYS A 1 127 ? 6.559 25.031 -1.213 1 88.44 127 LYS A N 1
ATOM 1031 C CA . LYS A 1 127 ? 6.379 23.828 -2.006 1 88.44 127 LYS A CA 1
ATOM 1032 C C . LYS A 1 127 ? 6.051 22.625 -1.117 1 88.44 127 LYS A C 1
ATOM 1034 O O . LYS A 1 127 ? 5.184 21.812 -1.453 1 88.44 127 LYS A O 1
ATOM 1039 N N . ARG A 1 128 ? 6.699 22.562 -0.039 1 90.75 128 ARG A N 1
ATOM 1040 C CA . ARG A 1 128 ? 6.457 21.5 0.919 1 90.75 128 ARG A CA 1
ATOM 1041 C C . ARG A 1 128 ? 5.031 21.562 1.461 1 90.75 128 ARG A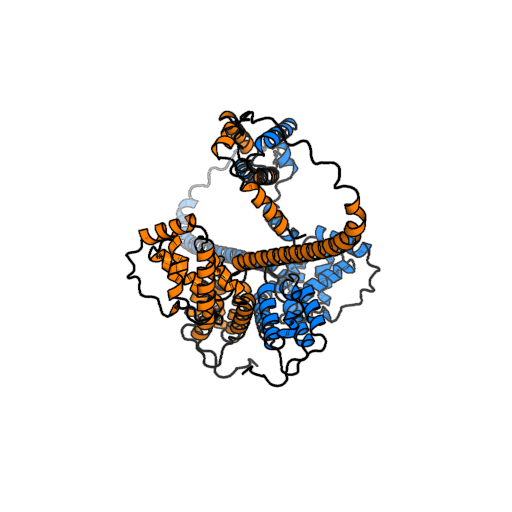 C 1
ATOM 1043 O O . ARG A 1 128 ? 4.328 20.547 1.493 1 90.75 128 ARG A O 1
ATOM 1050 N N . ILE A 1 129 ? 4.688 22.734 1.802 1 93.56 129 ILE A N 1
ATOM 1051 C CA . ILE A 1 129 ? 3.365 22.938 2.389 1 93.56 129 ILE A CA 1
ATOM 1052 C C . ILE A 1 129 ? 2.289 22.562 1.369 1 93.56 129 ILE A C 1
ATOM 1054 O O . ILE A 1 129 ? 1.349 21.828 1.688 1 93.56 129 ILE A O 1
ATOM 1058 N N . ASN A 1 130 ? 2.496 22.969 0.196 1 93.31 130 ASN A N 1
ATOM 1059 C CA . ASN A 1 130 ? 1.522 22.672 -0.846 1 93.31 130 ASN A CA 1
ATOM 1060 C C . ASN A 1 130 ? 1.444 21.172 -1.116 1 93.31 130 ASN A C 1
ATOM 1062 O O . ASN A 1 130 ? 0.355 20.625 -1.299 1 93.31 130 ASN A O 1
ATOM 1066 N N . LYS A 1 131 ? 2.535 20.594 -1.071 1 92.56 131 LYS A N 1
ATOM 1067 C CA . LYS A 1 131 ? 2.584 19.141 -1.252 1 92.56 131 LYS A CA 1
ATOM 1068 C C . LYS A 1 131 ? 1.83 18.422 -0.137 1 92.56 131 LYS A C 1
ATOM 1070 O O . LYS A 1 131 ? 1.026 17.531 -0.402 1 92.56 131 LYS A O 1
ATOM 1075 N N . GLU A 1 132 ? 2.045 18.828 1.034 1 94.62 132 GLU A N 1
ATOM 1076 C CA . GLU A 1 132 ? 1.423 18.172 2.182 1 94.62 132 GLU A CA 1
ATOM 1077 C C . GLU A 1 132 ? -0.073 18.469 2.242 1 94.62 132 GLU A C 1
ATOM 1079 O O . GLU A 1 132 ? -0.862 17.625 2.68 1 94.62 132 GLU A O 1
ATOM 1084 N N . LEU A 1 133 ? -0.421 19.609 1.769 1 95.81 133 LEU A N 1
ATOM 1085 C CA . LEU A 1 133 ? -1.845 19.906 1.654 1 95.81 133 LEU A CA 1
ATOM 1086 C C . LEU A 1 133 ? -2.539 18.891 0.747 1 95.81 133 LEU A C 1
ATOM 1088 O O . LEU A 1 133 ? -3.596 18.359 1.097 1 95.81 133 LEU A O 1
ATOM 1092 N N . ASN A 1 134 ? -1.858 18.562 -0.305 1 93.75 134 ASN A N 1
ATOM 1093 C CA . ASN A 1 134 ? -2.424 17.656 -1.301 1 93.75 134 ASN A CA 1
ATOM 1094 C C . ASN A 1 134 ? -2.41 16.203 -0.816 1 93.75 134 ASN A C 1
ATOM 1096 O O . ASN A 1 134 ? -3.189 15.383 -1.291 1 93.75 134 ASN A O 1
ATOM 1100 N N . ILE A 1 135 ? -1.595 15.969 0.094 1 93.5 135 ILE A N 1
ATOM 1101 C CA . ILE A 1 135 ? -1.446 14.602 0.587 1 93.5 135 ILE A CA 1
ATOM 1102 C C . ILE A 1 135 ? -2.41 14.367 1.747 1 93.5 135 ILE A C 1
ATOM 1104 O O . ILE A 1 135 ? -3.168 13.391 1.742 1 93.5 135 ILE A O 1
ATOM 1108 N N . PHE A 1 136 ? -2.459 15.297 2.652 1 95.31 136 PHE A N 1
ATOM 1109 C CA . PHE A 1 136 ? -3.113 15.023 3.928 1 95.31 136 PHE A CA 1
ATOM 1110 C C . PHE A 1 136 ? -4.496 15.664 3.971 1 95.31 136 PHE A C 1
ATOM 1112 O O . PHE A 1 136 ? -5.363 15.219 4.73 1 95.31 136 PHE A O 1
ATOM 1119 N N . PHE A 1 137 ? -4.738 16.672 3.174 1 95.5 137 PHE A N 1
ATOM 1120 C CA . PHE A 1 137 ? -5.977 17.422 3.289 1 95.5 137 PHE A CA 1
ATOM 1121 C C . PHE A 1 137 ? -6.68 17.531 1.941 1 95.5 137 PHE A C 1
ATOM 1123 O O . PHE A 1 137 ? -7.277 18.562 1.619 1 95.5 137 PHE A O 1
ATOM 1130 N N . LYS A 1 138 ? -6.523 16.547 1.172 1 91.56 138 LYS A N 1
ATOM 1131 C CA . LYS A 1 138 ? -7.102 16.547 -0.168 1 91.56 138 LYS A CA 1
ATOM 1132 C C . LYS A 1 138 ? -8.625 16.609 -0.111 1 91.56 138 LYS A C 1
ATOM 1134 O O . LYS A 1 138 ? -9.266 17.062 -1.066 1 91.56 138 LYS A O 1
ATOM 1139 N N . GLU A 1 139 ? -9.227 16.219 0.991 1 90.25 139 GLU A N 1
ATOM 1140 C CA . GLU A 1 139 ? -10.68 16.172 1.141 1 90.25 139 GLU A CA 1
ATOM 1141 C C . GLU A 1 139 ? -11.227 17.516 1.61 1 90.25 139 GLU A C 1
ATOM 1143 O O . GLU A 1 139 ? -12.438 17.734 1.604 1 90.25 139 GLU A O 1
ATOM 1148 N N . LEU A 1 140 ? -10.398 18.375 1.939 1 95.12 140 LEU A N 1
ATOM 1149 C CA . LEU A 1 140 ? -10.844 19.688 2.387 1 95.12 140 LEU A CA 1
ATOM 1150 C C . LEU A 1 140 ? -11.18 20.594 1.198 1 95.12 140 LEU A C 1
ATOM 1152 O O . LEU A 1 140 ? -10.539 20.5 0.15 1 95.12 140 LEU A O 1
ATOM 1156 N N . ILE A 1 141 ? -12.141 21.422 1.438 1 95.44 141 ILE A N 1
ATOM 1157 C CA . ILE A 1 141 ? -12.547 22.422 0.455 1 95.44 141 ILE A CA 1
ATOM 1158 C C . ILE A 1 141 ? -11.906 23.766 0.786 1 95.44 141 ILE A C 1
ATOM 1160 O O . ILE A 1 141 ? -12.133 24.312 1.866 1 95.44 141 ILE A O 1
ATOM 1164 N N . PHE A 1 142 ? -11.195 24.297 -0.206 1 94.56 142 PHE A N 1
ATOM 1165 C CA . PHE A 1 142 ? -10.469 25.531 0.085 1 94.56 142 PHE A CA 1
ATOM 1166 C C . PHE A 1 142 ? -11.047 26.688 -0.704 1 94.56 142 PHE A C 1
ATOM 1168 O O . PHE A 1 142 ? -10.609 27.828 -0.542 1 94.56 142 PHE A O 1
ATOM 1175 N N . TYR A 1 143 ? -12 26.406 -1.525 1 92.88 143 TYR A N 1
ATOM 1176 C CA . TYR A 1 143 ? -12.562 27.453 -2.369 1 92.88 143 TYR A CA 1
ATOM 1177 C C . TYR A 1 143 ? -14 27.75 -1.986 1 92.88 143 TYR A C 1
ATOM 1179 O O . TYR A 1 143 ? -14.812 26.844 -1.829 1 92.88 143 TYR A O 1
ATOM 1187 N N . GLU A 1 144 ? -14.289 29.047 -2.025 1 93.12 144 GLU A N 1
ATOM 1188 C CA . GLU A 1 144 ? -15.578 29.531 -1.541 1 93.12 144 GLU A CA 1
ATOM 1189 C C . GLU A 1 144 ? -16.719 29 -2.391 1 93.12 144 GLU A C 1
ATOM 1191 O O . GLU A 1 144 ? -17.719 28.484 -1.858 1 93.12 144 GLU A O 1
ATOM 1196 N N . LYS A 1 145 ? -16.609 29.016 -3.639 1 92.81 145 LYS A N 1
ATOM 1197 C CA . LYS A 1 145 ? -17.672 28.578 -4.535 1 92.81 145 LYS A CA 1
ATOM 1198 C C . LYS A 1 145 ? -18.016 27.109 -4.309 1 92.81 145 LYS A C 1
ATOM 1200 O O . LYS A 1 145 ? -19.188 26.734 -4.285 1 92.81 145 LYS A O 1
ATOM 1205 N N . GLN A 1 146 ? -17.047 26.359 -4.148 1 93.88 146 GLN A N 1
ATOM 1206 C CA . GLN A 1 146 ? -17.25 24.938 -3.906 1 93.88 146 GLN A CA 1
ATOM 1207 C C . GLN A 1 146 ? -17.891 24.703 -2.547 1 93.88 146 GLN A C 1
ATOM 1209 O O . GLN A 1 146 ? -18.766 23.844 -2.414 1 93.88 146 GLN A O 1
ATOM 1214 N N . ALA A 1 147 ? -17.422 25.453 -1.638 1 94.31 147 ALA A N 1
ATOM 1215 C CA . ALA A 1 147 ? -17.953 25.328 -0.283 1 94.31 147 ALA A CA 1
ATOM 1216 C C . ALA A 1 147 ? -19.422 25.703 -0.231 1 94.31 147 ALA A C 1
ATOM 1218 O O . ALA A 1 147 ? -20.234 24.969 0.339 1 94.31 147 ALA A O 1
ATOM 1219 N N . GLU A 1 148 ? -19.734 26.766 -0.808 1 91.19 148 GLU A N 1
ATOM 1220 C CA . GLU A 1 148 ? -21.109 27.25 -0.781 1 91.19 148 GLU A CA 1
ATOM 1221 C C . GLU A 1 148 ? -22.047 26.297 -1.526 1 91.19 148 GLU A C 1
ATOM 1223 O O . GLU A 1 148 ? -23.172 26.047 -1.088 1 91.19 148 GLU A O 1
ATOM 1228 N N . LYS A 1 149 ? -21.562 25.766 -2.561 1 92.56 149 LYS A N 1
ATOM 1229 C CA . LYS A 1 149 ? -22.344 24.766 -3.285 1 92.56 149 LYS A CA 1
ATOM 1230 C C . LYS A 1 149 ? -22.594 23.531 -2.418 1 92.56 149 LYS A C 1
ATOM 1232 O O . LYS A 1 149 ? -23.703 22.969 -2.43 1 92.56 149 LYS A O 1
ATOM 1237 N N . ALA A 1 150 ? -21.578 23.141 -1.713 1 91.88 150 ALA A N 1
ATOM 1238 C CA . ALA A 1 150 ? -21.703 21.984 -0.825 1 91.88 150 ALA A CA 1
ATOM 1239 C C . ALA A 1 150 ? -22.703 22.266 0.288 1 91.88 150 ALA A C 1
ATOM 1241 O O . ALA A 1 150 ? -23.5 21.391 0.653 1 91.88 150 ALA A O 1
ATOM 1242 N N . ILE A 1 151 ? -22.688 23.422 0.787 1 90.38 151 ILE A N 1
ATOM 1243 C CA . ILE A 1 151 ? -23.609 23.828 1.848 1 90.38 151 ILE A CA 1
ATOM 1244 C C . ILE A 1 151 ? -25.047 23.844 1.321 1 90.38 151 ILE A C 1
ATOM 1246 O O . ILE A 1 151 ? -25.953 23.328 1.971 1 90.38 151 ILE A O 1
ATOM 1250 N N . GLU A 1 152 ? -25.234 24.359 0.158 1 89.06 152 GLU A N 1
ATOM 1251 C CA . GLU A 1 152 ? -26.547 24.406 -0.465 1 89.06 152 GLU A CA 1
ATOM 1252 C C . GLU A 1 152 ? -27.109 23.016 -0.688 1 89.06 152 GLU A C 1
ATOM 1254 O O . GLU A 1 152 ? -28.297 22.766 -0.431 1 89.06 152 GLU A O 1
ATOM 1259 N N . ASN A 1 153 ? -26.344 22.156 -1.146 1 85.69 153 ASN A N 1
ATOM 1260 C CA . ASN A 1 153 ? -26.766 20.797 -1.437 1 85.69 153 ASN A CA 1
ATOM 1261 C C . ASN A 1 153 ? -27.141 20.031 -0.162 1 85.69 153 ASN A C 1
ATOM 1263 O O . ASN A 1 153 ? -27.984 19.141 -0.191 1 85.69 153 ASN A O 1
ATOM 1267 N N . SER A 1 154 ? -26.422 20.297 0.839 1 78.56 154 SER A N 1
ATOM 1268 C CA . SER A 1 154 ? -26.656 19.594 2.102 1 78.56 154 SER A CA 1
ATOM 1269 C C . SER A 1 154 ? -27.875 20.141 2.822 1 78.56 154 SER A C 1
ATOM 1271 O O . SER A 1 154 ? -28.625 19.375 3.445 1 78.56 154 SER A O 1
ATOM 1273 N N . CYS A 1 155 ? -28.016 21.406 2.922 1 65.06 155 CYS A N 1
ATOM 1274 C CA . CYS A 1 155 ? -29.094 22.062 3.658 1 65.06 155 CYS A CA 1
ATOM 1275 C C . CYS A 1 155 ? -30.438 21.812 2.986 1 65.06 155 CYS A C 1
ATOM 1277 O O . CYS A 1 155 ? -31.484 21.906 3.635 1 65.06 155 CYS A O 1
ATOM 1279 N N . SER A 1 156 ? -30.453 21.641 1.683 1 57.19 156 SER A N 1
ATOM 1280 C CA . SER A 1 156 ? -31.75 21.438 1.06 1 57.19 156 SER A CA 1
ATOM 1281 C C . SER A 1 156 ? -32.469 20.25 1.678 1 57.19 156 SER A C 1
ATOM 1283 O O . SER A 1 156 ? -33.719 20.156 1.614 1 57.19 156 SER A O 1
ATOM 1285 N N . PHE A 1 157 ? -31.828 19.234 2.018 1 47.72 157 PHE A N 1
ATOM 1286 C CA . PHE A 1 157 ? -32.531 18.078 2.574 1 47.72 157 PHE A CA 1
ATOM 1287 C C . PHE A 1 157 ? -32.562 18.141 4.098 1 47.72 157 PHE A C 1
ATOM 1289 O O . PHE A 1 157 ? -33.188 17.312 4.746 1 47.72 157 PHE A O 1
ATOM 1296 N N . ALA A 1 158 ? -31.609 18.625 4.648 1 44.47 158 ALA A N 1
ATOM 1297 C CA . ALA A 1 158 ? -31.328 18.406 6.062 1 44.47 158 ALA A CA 1
ATOM 1298 C C . ALA A 1 158 ? -32.344 19.109 6.949 1 44.47 158 ALA A C 1
ATOM 1300 O O . ALA A 1 158 ? -32.594 20.312 6.781 1 44.47 158 ALA A O 1
ATOM 1301 N N . LEU A 1 159 ? -33.5 18.5 7.316 1 40.19 159 LEU A N 1
ATOM 1302 C CA . LEU A 1 159 ? -33.969 18.766 8.672 1 40.19 159 LEU A CA 1
ATOM 1303 C C . LEU A 1 159 ? -32.844 19.297 9.539 1 40.19 159 LEU A C 1
ATOM 1305 O O . LEU A 1 159 ? -31.703 18.844 9.422 1 40.19 159 LEU A O 1
ATOM 1309 N N . LEU A 1 160 ? -32.906 20.578 9.992 1 39.34 160 LEU A N 1
ATOM 1310 C CA . LEU A 1 160 ? -31.875 21.156 10.867 1 39.34 160 LEU A CA 1
ATOM 1311 C C . LEU A 1 160 ? -31.266 20.078 11.758 1 39.34 160 LEU A C 1
ATOM 1313 O O . LEU A 1 160 ? -31.953 19.5 12.609 1 39.34 160 LEU A O 1
ATOM 1317 N N . PRO A 1 161 ? -30.656 19.109 11.297 1 39.12 161 PRO A N 1
ATOM 1318 C CA . PRO A 1 161 ? -30.156 18.25 12.383 1 39.12 161 PRO A CA 1
ATOM 1319 C C . PRO A 1 161 ? -29.875 19.016 13.664 1 39.12 161 PRO A C 1
ATOM 1321 O O . PRO A 1 161 ? -29.5 20.203 13.609 1 39.12 161 PRO A O 1
ATOM 1324 N N . THR A 1 162 ? -30.766 18.859 14.625 1 38 162 THR A N 1
ATOM 1325 C CA . THR A 1 162 ? -30.281 19.188 15.961 1 38 162 THR A CA 1
ATOM 1326 C C . THR A 1 162 ? -28.766 19.047 16.047 1 38 162 THR A C 1
ATOM 1328 O O . THR A 1 162 ? -28.25 17.938 16.188 1 38 162 THR A O 1
ATOM 1331 N N . ILE A 1 163 ? -28.172 19.609 15.125 1 42.78 163 ILE A N 1
ATOM 1332 C CA . ILE A 1 163 ? -26.719 19.656 15.156 1 42.78 163 ILE A CA 1
ATOM 1333 C C . ILE A 1 163 ? -26.234 19.766 16.594 1 42.78 163 ILE A C 1
ATOM 1335 O O . ILE A 1 163 ? -26.5 20.75 17.281 1 42.78 163 ILE A O 1
ATOM 1339 N N . SER A 1 164 ? -26.453 18.766 17.25 1 43.41 164 SER A N 1
ATOM 1340 C CA . SER A 1 164 ? -25.859 18.656 18.578 1 43.41 164 SER A CA 1
ATOM 1341 C C . SER A 1 164 ? -24.516 19.391 18.656 1 43.41 164 SER A C 1
ATOM 1343 O O . SER A 1 164 ? -23.781 19.453 17.672 1 43.41 164 SER A O 1
ATOM 1345 N N . PRO A 1 165 ? -24.328 20.219 19.656 1 45.44 165 PRO A N 1
ATOM 1346 C CA . PRO A 1 165 ? -23.094 20.891 20.094 1 45.44 165 PRO A CA 1
ATOM 1347 C C . PRO A 1 165 ? -21.828 20.156 19.641 1 45.44 165 PRO A C 1
ATOM 1349 O O . PRO A 1 165 ? -21.906 19.016 19.188 1 45.44 165 PRO A O 1
ATOM 1352 N N . LEU A 1 166 ? -20.672 20.844 19.891 1 54.12 166 LEU A N 1
ATOM 1353 C CA . LEU A 1 166 ? -19.266 20.484 19.953 1 54.12 166 LEU A CA 1
ATOM 1354 C C . LEU A 1 166 ? -19.094 19 20.266 1 54.12 166 LEU A C 1
ATOM 1356 O O . LEU A 1 166 ? -19.344 18.562 21.391 1 54.12 166 LEU A O 1
ATOM 1360 N N . LYS A 1 167 ? -19.266 18.172 19.281 1 62.19 167 LYS A N 1
ATOM 1361 C CA . LYS A 1 167 ? -19.094 16.766 19.656 1 62.19 167 LYS A CA 1
ATOM 1362 C C . LYS A 1 167 ? -17.688 16.5 20.188 1 62.19 167 LYS A C 1
ATOM 1364 O O . LYS A 1 167 ? -16.703 16.938 19.594 1 62.19 167 LYS A O 1
ATOM 1369 N N . ASP A 1 168 ? -17.547 16.219 21.438 1 73.56 168 ASP A N 1
ATOM 1370 C CA . ASP A 1 168 ? -16.312 15.859 22.125 1 73.56 168 ASP A CA 1
ATOM 1371 C C . ASP A 1 168 ? -15.398 15.031 21.219 1 73.56 168 ASP A C 1
ATOM 1373 O O . ASP A 1 168 ? -14.172 15.172 21.281 1 73.56 168 ASP A O 1
ATOM 1377 N N . ASP A 1 169 ? -16.078 14.523 20.234 1 81.62 169 ASP A N 1
ATOM 1378 C CA . ASP A 1 169 ? -15.305 13.609 19.406 1 81.62 169 ASP A CA 1
ATOM 1379 C C . ASP A 1 169 ? -14.531 14.359 18.328 1 81.62 169 ASP A C 1
ATOM 1381 O O . ASP A 1 169 ? -13.594 13.82 17.734 1 81.62 169 ASP A O 1
ATOM 1385 N N . PHE A 1 170 ? -14.852 15.711 18.188 1 87.62 170 PHE A N 1
ATOM 1386 C CA . PHE A 1 170 ? -14.227 16.469 17.125 1 87.62 170 PHE A CA 1
ATOM 1387 C C . PHE A 1 170 ? -13.094 17.344 17.656 1 87.62 170 PHE A C 1
ATOM 1389 O O . PHE A 1 170 ? -12.336 17.922 16.875 1 87.62 170 PHE A O 1
ATOM 1396 N N . ILE A 1 171 ? -13.039 17.359 18.922 1 92.25 171 ILE A N 1
ATOM 1397 C CA . ILE A 1 171 ? -12.039 18.219 19.531 1 92.25 171 ILE A CA 1
ATOM 1398 C C . ILE A 1 171 ? -10.641 17.719 19.172 1 92.25 171 ILE A C 1
ATOM 1400 O O . ILE A 1 171 ? -10.344 16.531 19.297 1 92.25 171 ILE A O 1
ATOM 1404 N N . ILE A 1 172 ? -9.883 18.609 18.656 1 94 172 ILE A N 1
ATOM 1405 C CA . ILE A 1 172 ? -8.484 18.312 18.359 1 94 172 ILE A CA 1
ATOM 1406 C C . ILE A 1 172 ? -7.605 18.703 19.547 1 94 172 ILE A C 1
ATOM 1408 O O . ILE A 1 172 ? -7.547 19.891 19.906 1 94 172 ILE A O 1
ATOM 1412 N N . ARG A 1 173 ? -6.953 17.703 20.062 1 92.38 173 ARG A N 1
ATOM 1413 C CA . ARG A 1 173 ? -6.238 17.922 21.312 1 92.38 173 ARG A CA 1
ATOM 1414 C C . ARG A 1 173 ? -4.734 18.031 21.062 1 92.38 173 ARG A C 1
ATOM 1416 O O . ARG A 1 173 ? -4.012 17.047 21.141 1 92.38 173 ARG A O 1
ATOM 1423 N N . GLY A 1 174 ? -4.301 19.156 20.781 1 90 174 GLY A N 1
ATOM 1424 C CA . GLY A 1 174 ? -2.879 19.453 20.672 1 90 174 GLY A CA 1
ATOM 1425 C C . GLY A 1 174 ? -2.244 18.875 19.422 1 90 174 GLY A C 1
ATOM 1426 O O . GLY A 1 174 ? -2.924 18.266 18.594 1 90 174 GLY A O 1
ATOM 1427 N N . ASN A 1 175 ? -0.958 19.094 19.328 1 84.44 175 ASN A N 1
ATOM 1428 C CA . ASN A 1 175 ? -0.184 18.672 18.172 1 84.44 175 ASN A CA 1
ATOM 1429 C C . ASN A 1 175 ? 0.082 17.172 18.188 1 84.44 175 ASN A C 1
ATOM 1431 O O . ASN A 1 175 ? 0.456 16.594 17.172 1 84.44 175 ASN A O 1
ATOM 1435 N N . HIS A 1 176 ? -0.177 16.578 19.234 1 87.06 176 HIS A N 1
ATOM 1436 C CA . HIS A 1 176 ? 0.098 15.148 19.359 1 87.06 176 HIS A CA 1
ATOM 1437 C C . HIS A 1 176 ? -1.131 14.312 19.016 1 87.06 176 HIS A C 1
ATOM 1439 O O . HIS A 1 176 ? -1.062 13.086 18.984 1 87.06 176 HIS A O 1
ATOM 1445 N N . ASP A 1 177 ? -2.209 15.047 18.766 1 91.94 177 ASP A N 1
ATOM 1446 C CA . ASP A 1 177 ? -3.422 14.32 18.391 1 91.94 177 ASP A CA 1
ATOM 1447 C C . ASP A 1 177 ? -3.242 13.602 17.047 1 91.94 177 ASP A C 1
ATOM 1449 O O . ASP A 1 177 ? -3.266 14.234 15.992 1 91.94 177 ASP A O 1
ATOM 1453 N N . LYS A 1 178 ? -3.229 12.352 17.078 1 89.81 178 LYS A N 1
ATOM 1454 C CA . LYS A 1 178 ? -2.973 11.562 15.875 1 89.81 178 LYS A CA 1
ATOM 1455 C C . LYS A 1 178 ? -4.176 11.586 14.93 1 89.81 178 LYS A C 1
ATOM 1457 O O . LYS A 1 178 ? -4.062 11.211 13.766 1 89.81 178 LYS A O 1
ATOM 1462 N N . LYS A 1 179 ? -5.309 12.062 15.422 1 92.88 179 LYS A N 1
ATOM 1463 C CA . LYS A 1 179 ? -6.527 12.078 14.617 1 92.88 179 LYS A CA 1
ATOM 1464 C C . LYS A 1 179 ? -6.809 13.469 14.062 1 92.88 179 LYS A C 1
ATOM 1466 O O . LYS A 1 179 ? -7.879 13.719 13.516 1 92.88 179 LYS A O 1
ATOM 1471 N N . ARG A 1 180 ? -5.945 14.32 14.219 1 93.75 180 ARG A N 1
ATOM 1472 C CA . ARG A 1 180 ? -6.184 15.734 13.953 1 93.75 180 ARG A CA 1
ATOM 1473 C C . ARG A 1 180 ? -6.652 15.945 12.516 1 93.75 180 ARG A C 1
ATOM 1475 O O . ARG A 1 180 ? -7.574 16.734 12.273 1 93.75 180 ARG A O 1
ATOM 1482 N N . VAL A 1 181 ? -5.992 15.258 11.539 1 93.81 181 VAL A N 1
ATOM 1483 C CA . VAL A 1 181 ? -6.363 15.422 10.133 1 93.81 181 VAL A CA 1
ATOM 1484 C C . VAL A 1 181 ? -7.793 14.938 9.922 1 93.81 181 VAL A C 1
ATOM 1486 O O . VAL A 1 181 ? -8.617 15.641 9.336 1 93.81 181 VAL A O 1
ATOM 1489 N N . PHE A 1 182 ? -8.047 13.82 10.461 1 93 182 PHE A N 1
ATOM 1490 C CA . PHE A 1 182 ? -9.375 13.234 10.367 1 93 182 PHE A CA 1
ATOM 1491 C C . PHE A 1 182 ? -10.414 14.141 11.016 1 93 182 PHE A C 1
ATOM 1493 O O . PHE A 1 182 ? -11.477 14.398 10.438 1 93 182 PHE A O 1
ATOM 1500 N N . LYS A 1 183 ? -10.141 14.609 12.109 1 92.62 183 LYS A N 1
ATOM 1501 C CA . LYS A 1 183 ? -11.062 15.461 12.852 1 92.62 183 LYS A CA 1
ATOM 1502 C C . LYS A 1 183 ? -11.32 16.766 12.109 1 92.62 183 LYS A C 1
ATOM 1504 O O . LYS A 1 183 ? -12.445 17.266 12.094 1 92.62 183 LYS A O 1
ATOM 1509 N N . LEU A 1 184 ? -10.266 17.312 11.547 1 94.62 184 LEU A N 1
ATOM 1510 C CA . LEU A 1 184 ? -10.445 18.547 10.789 1 94.62 184 LEU A CA 1
ATOM 1511 C C . LEU A 1 184 ? -11.398 18.328 9.617 1 94.62 184 LEU A C 1
ATOM 1513 O O . LEU A 1 184 ? -12.258 19.172 9.344 1 94.62 184 LEU A O 1
ATOM 1517 N N . ILE A 1 185 ? -11.266 17.25 8.977 1 92.81 185 ILE A N 1
ATOM 1518 C CA . ILE A 1 185 ? -12.148 16.906 7.863 1 92.81 185 ILE A CA 1
ATOM 1519 C C . ILE A 1 185 ? -13.578 16.75 8.367 1 92.81 185 ILE A C 1
ATOM 1521 O O . ILE A 1 185 ? -14.516 17.266 7.746 1 92.81 185 ILE A O 1
ATOM 1525 N N . GLN A 1 186 ? -13.727 16.141 9.484 1 90.44 186 GLN A N 1
ATOM 1526 C CA . GLN A 1 186 ? -15.055 15.945 10.07 1 90.44 186 GLN A CA 1
ATOM 1527 C C . GLN A 1 186 ? -15.68 17.281 10.469 1 90.44 186 GLN A C 1
ATOM 1529 O O . GLN A 1 186 ? -16.891 17.469 10.328 1 90.44 186 GLN A O 1
ATOM 1534 N N . ILE A 1 187 ? -14.914 18.109 10.977 1 92.94 187 ILE A N 1
ATOM 1535 C CA . ILE A 1 187 ? -15.391 19.438 11.375 1 92.94 187 ILE A CA 1
ATOM 1536 C C . ILE A 1 187 ? -15.898 20.188 10.148 1 92.94 187 ILE A C 1
ATOM 1538 O O . ILE A 1 187 ? -16.969 20.797 10.188 1 92.94 187 ILE A O 1
ATOM 1542 N N . GLN A 1 188 ? -15.125 20.141 9.07 1 93.19 188 GLN A N 1
ATOM 1543 C CA . GLN A 1 188 ? -15.594 20.766 7.828 1 93.19 188 GLN A CA 1
ATOM 1544 C C . GLN A 1 188 ? -16.938 20.188 7.402 1 93.19 188 GLN A C 1
ATOM 1546 O O . GLN A 1 188 ? -17.859 20.922 7.055 1 93.19 188 GLN A O 1
ATOM 1551 N N . GLU A 1 189 ? -17.031 18.891 7.422 1 90.25 189 GLU A N 1
ATOM 1552 C CA . GLU A 1 189 ? -18.281 18.25 7.043 1 90.25 189 GLU A CA 1
ATOM 1553 C C . GLU A 1 189 ? -19.422 18.703 7.938 1 90.25 189 GLU A C 1
ATOM 1555 O O . GLU A 1 189 ? -20.547 18.922 7.461 1 90.25 189 GLU A O 1
ATOM 1560 N N . TYR A 1 190 ? -19.109 18.75 9.141 1 88.5 190 TYR A N 1
ATOM 1561 C CA . TYR A 1 190 ? -20.094 19.234 10.102 1 88.5 190 TYR A CA 1
ATOM 1562 C C . TYR A 1 190 ? -20.531 20.656 9.781 1 88.5 190 TYR A C 1
ATOM 1564 O O . TYR A 1 190 ? -21.719 20.969 9.805 1 88.5 190 TYR A O 1
ATOM 1572 N N . PHE A 1 191 ? -19.594 21.562 9.539 1 91 191 PHE A N 1
ATOM 1573 C CA . PHE A 1 191 ? -19.906 22.953 9.18 1 91 191 PHE A CA 1
ATOM 1574 C C . PHE A 1 191 ? -20.797 23 7.957 1 91 191 PHE A C 1
ATOM 1576 O O . PHE A 1 191 ? -21.75 23.797 7.902 1 91 191 PHE A O 1
ATOM 1583 N N . ILE A 1 192 ? -20.5 22.188 7.008 1 91.31 192 ILE A N 1
ATOM 1584 C CA . ILE A 1 192 ? -21.297 22.125 5.781 1 91.31 192 ILE A CA 1
ATOM 1585 C C . ILE A 1 192 ? -22.719 21.688 6.105 1 91.31 192 ILE A C 1
ATOM 1587 O O . ILE A 1 192 ? -23.688 22.297 5.641 1 91.31 192 ILE A O 1
ATOM 1591 N N . GLN A 1 193 ? -22.781 20.734 6.895 1 86.62 193 GLN A N 1
ATOM 1592 C CA . GLN A 1 193 ? -24.078 20.156 7.23 1 86.62 193 GLN A CA 1
ATOM 1593 C C . GLN A 1 193 ? -24.969 21.156 7.938 1 86.62 193 GLN A C 1
ATOM 1595 O O . GLN A 1 193 ? -26.172 21.203 7.707 1 86.62 193 GLN A O 1
ATOM 1600 N N . ILE A 1 194 ? -24.438 21.953 8.812 1 85.31 194 ILE A N 1
ATOM 1601 C CA . ILE A 1 194 ? -25.25 22.875 9.609 1 85.31 194 ILE A CA 1
ATOM 1602 C C . ILE A 1 194 ? -25.344 24.234 8.914 1 85.31 194 ILE A C 1
ATOM 1604 O O . ILE A 1 194 ? -25.891 25.172 9.461 1 85.31 194 ILE A O 1
ATOM 1608 N N . GLY A 1 195 ? -24.672 24.438 7.801 1 86.25 195 GLY A N 1
ATOM 1609 C CA . GLY A 1 195 ? -24.844 25.594 6.949 1 86.25 195 GLY A CA 1
ATOM 1610 C C . GLY A 1 195 ? -23.984 26.781 7.371 1 86.25 195 GLY A C 1
ATOM 1611 O O . GLY A 1 195 ? -24.375 27.938 7.195 1 86.25 195 GLY A O 1
ATOM 1612 N N . VAL A 1 196 ? -22.875 26.516 7.977 1 88.31 196 VAL A N 1
ATOM 1613 C CA . VAL A 1 196 ? -21.984 27.609 8.336 1 88.31 196 VAL A CA 1
ATOM 1614 C C . VAL A 1 196 ? -21.344 28.188 7.078 1 88.31 196 VAL A C 1
ATOM 1616 O O . VAL A 1 196 ? -20.734 27.453 6.289 1 88.31 196 VAL A O 1
ATOM 1619 N N . PRO A 1 197 ? -21.453 29.484 6.891 1 91.38 197 PRO A N 1
ATOM 1620 C CA . PRO A 1 197 ? -20.812 30.078 5.719 1 91.38 197 PRO A CA 1
ATOM 1621 C C . PRO A 1 197 ? -19.297 29.859 5.695 1 91.38 197 PRO A C 1
ATOM 1623 O O . PRO A 1 197 ? -18.641 29.922 6.738 1 91.38 197 PRO A O 1
ATOM 1626 N N . PHE A 1 198 ? -18.719 29.703 4.555 1 95.25 198 PHE A N 1
ATOM 1627 C CA . PHE A 1 198 ? -17.328 29.328 4.332 1 95.25 198 PHE A CA 1
ATOM 1628 C C . PHE A 1 198 ? -16.406 30.328 5.008 1 95.25 198 PHE A C 1
ATOM 1630 O O . PHE A 1 198 ? -15.43 29.938 5.656 1 95.25 198 PHE A O 1
ATOM 1637 N N . LYS A 1 199 ? -16.719 31.609 4.949 1 92.62 199 LYS A N 1
ATOM 1638 C CA . LYS A 1 199 ? -15.859 32.656 5.457 1 92.62 199 LYS A CA 1
ATOM 1639 C C . LYS A 1 199 ? -15.742 32.594 6.977 1 92.62 199 LYS A C 1
ATOM 1641 O O . LYS A 1 199 ? -14.82 33.188 7.559 1 92.62 199 LYS A O 1
ATOM 1646 N N . ARG A 1 200 ? -16.625 31.828 7.656 1 93.56 200 ARG A N 1
ATOM 1647 C CA . ARG A 1 200 ? -16.656 31.766 9.109 1 93.56 200 ARG A CA 1
ATOM 1648 C C . ARG A 1 200 ? -15.922 30.531 9.625 1 93.56 200 ARG A C 1
ATOM 1650 O O . ARG A 1 200 ? -15.602 30.453 10.812 1 93.56 200 ARG A O 1
ATOM 1657 N N . TRP A 1 201 ? -15.617 29.578 8.758 1 94.5 201 TRP A N 1
ATOM 1658 C CA . TRP A 1 201 ? -15.031 28.312 9.172 1 94.5 201 TRP A CA 1
ATOM 1659 C C . TRP A 1 201 ? -13.758 28.531 9.977 1 94.5 201 TRP A C 1
ATOM 1661 O O . TRP A 1 201 ? -13.617 28 11.086 1 94.5 201 TRP A O 1
ATOM 1671 N N . PRO A 1 202 ? -12.844 29.375 9.492 1 95.94 202 PRO A N 1
ATOM 1672 C CA . PRO A 1 202 ? -11.57 29.547 10.188 1 95.94 202 PRO A CA 1
ATOM 1673 C C . PRO A 1 202 ? -11.719 30.188 11.562 1 95.94 202 PRO A C 1
ATOM 1675 O O . PRO A 1 202 ? -10.82 30.078 12.398 1 95.94 202 PRO A O 1
ATOM 1678 N N . TYR A 1 203 ? -12.812 30.812 11.773 1 93 203 TYR A N 1
ATOM 1679 C CA . TYR A 1 203 ? -13 31.531 13.031 1 93 203 TYR A CA 1
ATOM 1680 C C . TYR A 1 203 ? -13.758 30.672 14.039 1 93 203 TYR A C 1
ATOM 1682 O O . TYR A 1 203 ? -13.555 30.797 15.25 1 93 203 TYR A O 1
ATOM 1690 N N . ILE A 1 204 ? -14.594 29.766 13.555 1 91.88 204 ILE A N 1
ATOM 1691 C CA . ILE A 1 204 ? -15.398 28.922 14.438 1 91.88 204 ILE A CA 1
ATOM 1692 C C . ILE A 1 204 ? -14.562 27.734 14.914 1 91.88 204 ILE A C 1
ATOM 1694 O O . ILE A 1 204 ? -14.805 27.188 15.992 1 91.88 204 ILE A O 1
ATOM 1698 N N . ILE A 1 205 ? -13.516 27.406 14.188 1 93.62 205 ILE A N 1
ATOM 1699 C CA . ILE A 1 205 ? -12.711 26.219 14.484 1 93.62 205 ILE A CA 1
ATOM 1700 C C . ILE A 1 205 ? -12.016 26.406 15.836 1 93.62 205 ILE A C 1
ATOM 1702 O O . ILE A 1 205 ? -11.57 25.422 16.438 1 93.62 205 ILE A O 1
ATOM 1706 N N . SER A 1 206 ? -11.898 27.625 16.328 1 91.81 206 SER A N 1
ATOM 1707 C CA . SER A 1 206 ? -11.203 27.922 17.578 1 91.81 206 SER A CA 1
ATOM 1708 C C . SER A 1 206 ? -11.789 27.109 18.734 1 91.81 206 SER A C 1
ATOM 1710 O O . SER A 1 206 ? -11.062 26.703 19.641 1 91.81 206 SER A O 1
ATOM 1712 N N . ASP A 1 207 ? -13.102 26.75 18.641 1 88.62 207 ASP A N 1
ATOM 1713 C CA . ASP A 1 207 ? -13.812 26.031 19.703 1 88.62 207 ASP A CA 1
ATOM 1714 C C . ASP A 1 207 ? -13.406 24.562 19.719 1 88.62 207 ASP A C 1
ATOM 1716 O O . ASP A 1 207 ? -13.633 23.859 20.703 1 88.62 207 ASP A O 1
ATOM 1720 N N . TYR A 1 208 ? -12.789 24.203 18.656 1 92.62 208 TYR A N 1
ATOM 1721 C CA . TYR A 1 208 ? -12.453 22.781 18.516 1 92.62 208 TYR A CA 1
ATOM 1722 C C . TYR A 1 208 ? -10.961 22.547 18.719 1 92.62 208 TYR A C 1
ATOM 1724 O O . TYR A 1 208 ? -10.492 21.422 18.672 1 92.62 208 TYR A O 1
ATOM 1732 N N . LEU A 1 209 ? -10.227 23.609 18.859 1 93.25 209 LEU A N 1
ATOM 1733 C CA . LEU A 1 209 ? -8.781 23.516 19.047 1 93.25 209 LEU A CA 1
ATOM 1734 C C . LEU A 1 209 ? -8.422 23.641 20.531 1 93.25 209 LEU A C 1
ATOM 1736 O O . LEU A 1 209 ? -8.57 24.719 21.109 1 93.25 209 LEU A O 1
ATOM 1740 N N . ILE A 1 210 ? -8.008 22.531 21.062 1 92.12 210 ILE A N 1
ATOM 1741 C CA . ILE A 1 210 ? -7.668 22.562 22.484 1 92.12 210 ILE A CA 1
ATOM 1742 C C . ILE A 1 210 ? -6.207 22.156 22.672 1 92.12 210 ILE A C 1
ATOM 1744 O O . ILE A 1 210 ? -5.715 21.25 22 1 92.12 210 ILE A O 1
ATOM 1748 N N . GLY A 1 211 ? -5.512 22.828 23.531 1 92.5 211 GLY A N 1
ATOM 1749 C CA . GLY A 1 211 ? -4.102 22.609 23.812 1 92.5 211 GLY A CA 1
ATOM 1750 C C . GLY A 1 211 ? -3.25 23.844 23.594 1 92.5 211 GLY A C 1
ATOM 1751 O O . GLY A 1 211 ? -3.422 24.562 22.594 1 92.5 211 GLY A O 1
ATOM 1752 N N . GLU A 1 212 ? -2.348 24.078 24.438 1 90.69 212 GLU A N 1
ATOM 1753 C CA . GLU A 1 212 ? -1.547 25.312 24.438 1 90.69 212 GLU A CA 1
ATOM 1754 C C . GLU A 1 212 ? -0.844 25.5 23.109 1 90.69 212 GLU A C 1
ATOM 1756 O O . GLU A 1 212 ? -0.84 26.609 22.562 1 90.69 212 GLU A O 1
ATOM 1761 N N . ASP A 1 213 ? -0.316 24.469 22.594 1 92.88 213 ASP A N 1
ATOM 1762 C CA . ASP A 1 213 ? 0.431 24.562 21.344 1 92.88 213 ASP A CA 1
ATOM 1763 C C . ASP A 1 213 ? -0.483 24.938 20.188 1 92.88 213 ASP A C 1
ATOM 1765 O O . ASP A 1 213 ? -0.162 25.844 19.406 1 92.88 213 ASP A O 1
ATOM 1769 N N . LEU A 1 214 ? -1.605 24.359 20.125 1 92.81 214 LEU A N 1
ATOM 1770 C CA . LEU A 1 214 ? -2.543 24.609 19.047 1 92.81 214 LEU A CA 1
ATOM 1771 C C . LEU A 1 214 ? -3.199 25.969 19.188 1 92.81 214 LEU A C 1
ATOM 1773 O O . LEU A 1 214 ? -3.328 26.719 18.219 1 92.81 214 LEU A O 1
ATOM 1777 N N . GLU A 1 215 ? -3.596 26.312 20.375 1 93 215 GLU A N 1
ATOM 1778 C CA . GLU A 1 215 ? -4.223 27.594 20.656 1 93 215 GLU A CA 1
ATOM 1779 C C . GLU A 1 215 ? -3.271 28.75 20.375 1 93 215 GLU A C 1
ATOM 1781 O O . GLU A 1 215 ? -3.66 29.734 19.75 1 93 215 GLU A O 1
ATOM 1786 N N . ASN A 1 216 ? -2.072 28.578 20.766 1 94.12 216 ASN A N 1
ATOM 1787 C CA . ASN A 1 216 ? -1.071 29.609 20.516 1 94.12 216 ASN A CA 1
ATOM 1788 C C . ASN A 1 216 ? -0.828 29.828 19.031 1 94.12 216 ASN A C 1
ATOM 1790 O O . ASN A 1 216 ? -0.739 30.953 18.562 1 94.12 216 ASN A O 1
ATOM 1794 N N . ASN A 1 217 ? -0.691 28.75 18.359 1 94.5 217 ASN A N 1
ATOM 1795 C CA . ASN A 1 217 ? -0.467 28.844 16.922 1 94.5 217 ASN A CA 1
ATOM 1796 C C . ASN A 1 217 ? -1.647 29.5 16.219 1 94.5 217 ASN A C 1
ATOM 1798 O O . ASN A 1 217 ? -1.46 30.297 15.281 1 94.5 217 ASN A O 1
ATOM 1802 N N . TYR A 1 218 ? -2.803 29.203 16.641 1 95.5 218 TYR A N 1
ATOM 1803 C CA . TYR A 1 218 ? -4 29.812 16.078 1 95.5 218 TYR A CA 1
ATOM 1804 C C . TYR A 1 218 ? -4.039 31.312 16.375 1 95.5 218 TYR A C 1
ATOM 1806 O O . TYR A 1 218 ? -4.332 32.125 15.484 1 95.5 218 TYR A O 1
ATOM 1814 N N . GLN A 1 219 ? -3.76 31.688 17.562 1 94.56 219 GLN A N 1
ATOM 1815 C CA . GLN A 1 219 ? -3.752 33.094 17.953 1 94.56 219 GLN A CA 1
ATOM 1816 C C . GLN A 1 219 ? -2.711 33.875 17.156 1 94.56 219 GLN A C 1
ATOM 1818 O O . GLN A 1 219 ? -2.943 35.031 16.781 1 94.56 219 GLN A O 1
ATOM 1823 N N . LEU A 1 220 ? -1.628 33.25 16.969 1 94.5 220 LEU A N 1
ATOM 1824 C CA . LEU A 1 220 ? -0.592 33.875 16.156 1 94.5 220 LEU A CA 1
ATOM 1825 C C . LEU A 1 220 ? -1.093 34.125 14.734 1 94.5 220 LEU A C 1
ATOM 1827 O O . LEU A 1 220 ? -0.828 35.188 14.156 1 94.5 220 LEU A O 1
ATOM 1831 N N . LEU A 1 221 ? -1.748 33.156 14.211 1 94.19 221 LEU A N 1
ATOM 1832 C CA . LEU A 1 221 ? -2.307 33.312 12.867 1 94.19 221 LEU A CA 1
ATOM 1833 C C . LEU A 1 221 ? -3.309 34.438 12.812 1 94.19 221 LEU A C 1
ATOM 1835 O O . LEU A 1 221 ? -3.279 35.25 11.883 1 94.19 221 LEU A O 1
ATOM 1839 N N . ILE A 1 222 ? -4.16 34.562 13.766 1 93.5 222 ILE A N 1
ATOM 1840 C CA . ILE A 1 222 ? -5.164 35.625 13.852 1 93.5 222 ILE A CA 1
ATOM 1841 C C . ILE A 1 222 ? -4.477 37 13.953 1 93.5 222 ILE A C 1
ATOM 1843 O O . ILE A 1 222 ? -4.867 37.938 13.281 1 93.5 222 ILE A O 1
ATOM 1847 N N . SER A 1 223 ? -3.471 37.031 14.781 1 93.69 223 SER A N 1
ATOM 1848 C CA . SER A 1 223 ? -2.736 38.281 14.992 1 93.69 223 SER A CA 1
ATOM 1849 C C . SER A 1 223 ? -2.086 38.75 13.695 1 93.69 223 SER A C 1
ATOM 1851 O O . SER A 1 223 ? -2.09 39.938 13.406 1 93.69 223 SER A O 1
ATOM 1853 N N . GLU A 1 224 ? -1.533 37.844 12.992 1 92.06 224 GLU A N 1
ATOM 1854 C CA . GLU A 1 224 ? -0.916 38.188 11.711 1 92.06 224 GLU A CA 1
ATOM 1855 C C . GLU A 1 224 ? -1.946 38.75 10.734 1 92.06 224 GLU A C 1
ATOM 1857 O O . GLU A 1 224 ? -1.678 39.719 10.023 1 92.06 224 GLU A O 1
ATOM 1862 N N . LYS A 1 225 ? -3.053 38.188 10.734 1 91.06 225 LYS A N 1
ATOM 1863 C CA . LYS A 1 225 ? -4.113 38.594 9.828 1 91.06 225 LYS A CA 1
ATOM 1864 C C . LYS A 1 225 ? -4.664 39.969 10.242 1 91.06 225 LYS A C 1
ATOM 1866 O O . LYS A 1 225 ? -4.977 40.812 9.391 1 91.06 225 LYS A O 1
ATOM 1871 N N . LEU A 1 226 ? -4.754 40.188 11.484 1 89.81 226 LEU A N 1
ATOM 1872 C CA . LEU A 1 226 ? -5.215 41.469 11.984 1 89.81 226 LEU A CA 1
ATOM 1873 C C . LEU A 1 226 ? -4.254 42.594 11.586 1 89.81 226 LEU A C 1
ATOM 1875 O O . LEU A 1 226 ? -4.688 43.688 11.227 1 89.81 226 LEU A O 1
ATOM 1879 N N . LYS A 1 227 ? -3.029 42.344 11.562 1 91.19 227 LYS A N 1
ATOM 1880 C CA . LYS A 1 227 ? -2.014 43.312 11.18 1 91.19 227 LYS A CA 1
ATOM 1881 C C . LYS A 1 227 ? -2.1 43.656 9.688 1 91.19 227 LYS A C 1
ATOM 1883 O O . LYS A 1 227 ? -1.922 44.812 9.289 1 91.19 227 LYS A O 1
ATOM 1888 N N . THR A 1 228 ? -2.367 42.719 8.945 1 89.94 228 THR A N 1
ATOM 1889 C CA . THR A 1 228 ? -2.365 42.906 7.5 1 89.94 228 THR A CA 1
ATOM 1890 C C . THR A 1 228 ? -3.742 43.344 7.012 1 89.94 228 THR A C 1
ATOM 1892 O O . THR A 1 228 ? -3.877 43.844 5.895 1 89.94 228 THR A O 1
ATOM 1895 N N . GLY A 1 229 ? -4.75 43.156 7.812 1 90.31 229 GLY A N 1
ATOM 1896 C CA . GLY A 1 229 ? -6.109 43.5 7.422 1 90.31 229 GLY A CA 1
ATOM 1897 C C . GLY A 1 229 ? -6.766 42.438 6.551 1 90.31 229 GLY A C 1
ATOM 1898 O O . GLY A 1 229 ? -7.844 42.656 6 1 90.31 229 GLY A O 1
ATOM 1899 N N . GLU A 1 230 ? -6.094 41.312 6.41 1 91.06 230 GLU A N 1
ATOM 1900 C CA . GLU A 1 230 ? -6.629 40.219 5.605 1 91.06 230 GLU A CA 1
ATOM 1901 C C . GLU A 1 230 ? -7.496 39.281 6.449 1 91.06 230 GLU A C 1
ATOM 1903 O O . GLU A 1 230 ? -7.352 39.25 7.672 1 91.06 230 GLU A O 1
ATOM 1908 N N . LEU A 1 231 ? -8.328 38.625 5.738 1 92.12 231 LEU A N 1
ATOM 1909 C CA . LEU A 1 231 ? -9.172 37.625 6.418 1 92.12 231 LEU A CA 1
ATOM 1910 C C . LEU A 1 231 ? -8.469 36.281 6.5 1 92.12 231 LEU A C 1
ATOM 1912 O O . LEU A 1 231 ? -7.738 35.906 5.582 1 92.12 231 LEU A O 1
ATOM 1916 N N . LEU A 1 232 ? -8.703 35.625 7.602 1 95.25 232 LEU A N 1
ATOM 1917 C CA . LEU A 1 232 ? -8.188 34.281 7.766 1 95.25 232 LEU A CA 1
ATOM 1918 C C . LEU A 1 232 ? -8.922 33.281 6.855 1 95.25 232 LEU A C 1
ATOM 1920 O O . LEU A 1 232 ? -10.148 33.312 6.793 1 95.25 232 LEU A O 1
ATOM 1924 N N . GLU A 1 233 ? -8.117 32.438 6.18 1 95.44 233 GLU A N 1
ATOM 1925 C CA . GLU A 1 233 ? -8.711 31.5 5.254 1 95.44 233 GLU A CA 1
ATOM 1926 C C . GLU A 1 233 ? -8.672 30.078 5.816 1 95.44 233 GLU A C 1
ATOM 1928 O O . GLU A 1 233 ? -7.777 29.734 6.598 1 95.44 233 GLU A O 1
ATOM 1933 N N . TRP A 1 234 ? -9.602 29.297 5.367 1 97.38 234 TRP A N 1
ATOM 1934 C CA . TRP A 1 234 ? -9.703 27.906 5.793 1 97.38 234 TRP A CA 1
ATOM 1935 C C . TRP A 1 234 ? -8.438 27.125 5.441 1 97.38 234 TRP A C 1
ATOM 1937 O O . TRP A 1 234 ? -7.984 26.281 6.215 1 97.38 234 TRP A O 1
ATOM 1947 N N . LYS A 1 235 ? -7.859 27.438 4.32 1 96.5 235 LYS A N 1
ATOM 1948 C CA . LYS A 1 235 ? -6.617 26.812 3.871 1 96.5 235 LYS A CA 1
ATOM 1949 C C . LYS A 1 235 ? -5.488 27.062 4.867 1 96.5 235 LYS A C 1
ATOM 1951 O O . LYS A 1 235 ? -4.652 26.188 5.094 1 96.5 235 LYS A O 1
ATOM 1956 N N . GLU A 1 236 ? -5.484 28.203 5.465 1 96.06 236 GLU A N 1
ATOM 1957 C CA . GLU A 1 236 ? -4.422 28.594 6.387 1 96.06 236 GLU A CA 1
ATOM 1958 C C . GLU A 1 236 ? -4.484 27.766 7.672 1 96.06 236 GLU A C 1
ATOM 1960 O O . GLU A 1 236 ? -3.461 27.547 8.32 1 96.06 236 GLU A O 1
ATOM 1965 N N . ILE A 1 237 ? -5.699 27.328 8.023 1 96.44 237 ILE A N 1
ATOM 1966 C CA . ILE A 1 237 ? -5.848 26.438 9.172 1 96.44 237 ILE A CA 1
ATOM 1967 C C . ILE A 1 237 ? -5.141 25.125 8.898 1 96.44 237 ILE A C 1
ATOM 1969 O O . ILE A 1 237 ? -4.395 24.625 9.742 1 96.44 237 ILE A O 1
ATOM 1973 N N . ALA A 1 238 ? -5.379 24.609 7.723 1 97.06 238 ALA A N 1
ATOM 1974 C CA . ALA A 1 238 ? -4.703 23.375 7.328 1 97.06 238 ALA A CA 1
ATOM 1975 C C . ALA A 1 238 ? -3.191 23.562 7.289 1 97.06 238 ALA A C 1
ATOM 1977 O O . ALA A 1 238 ? -2.439 22.703 7.75 1 97.06 238 ALA A O 1
ATOM 1978 N N . GLU A 1 239 ? -2.795 24.703 6.773 1 96.5 239 GLU A N 1
ATOM 1979 C CA . GLU A 1 239 ? -1.368 25 6.703 1 96.5 239 GLU A CA 1
ATOM 1980 C C . GLU A 1 239 ? -0.754 25.109 8.094 1 96.5 239 GLU A C 1
ATOM 1982 O O . GLU A 1 239 ? 0.384 24.688 8.312 1 96.5 239 GLU A O 1
ATOM 1987 N N . MET A 1 240 ? -1.477 25.703 8.977 1 95.44 240 MET A N 1
ATOM 1988 C CA . MET A 1 240 ? -1.018 25.797 10.359 1 95.44 240 MET A CA 1
ATOM 1989 C C . MET A 1 240 ? -0.71 24.406 10.914 1 95.44 240 MET A C 1
ATOM 1991 O O . MET A 1 240 ? 0.314 24.219 11.578 1 95.44 240 MET A O 1
ATOM 1995 N N . PHE A 1 241 ? -1.569 23.391 10.625 1 95.25 241 PHE A N 1
ATOM 1996 C CA . PHE A 1 241 ? -1.346 22.016 11.086 1 95.25 241 PHE A CA 1
ATOM 1997 C C . PHE A 1 241 ? -0.071 21.438 10.477 1 95.25 241 PHE A C 1
ATOM 1999 O O . PHE A 1 241 ? 0.676 20.734 11.148 1 95.25 241 PHE A O 1
ATOM 2006 N N . ILE A 1 242 ? 0.193 21.766 9.242 1 95 242 ILE A N 1
ATOM 2007 C CA . ILE A 1 242 ? 1.367 21.266 8.539 1 95 242 ILE A CA 1
ATOM 2008 C C . ILE A 1 242 ? 2.631 21.875 9.141 1 95 242 ILE A C 1
ATOM 2010 O O . ILE A 1 242 ? 3.615 21.172 9.375 1 95 242 ILE A O 1
ATOM 2014 N N . LYS A 1 243 ? 2.52 23.125 9.453 1 92.94 243 LYS A N 1
ATOM 2015 C CA . LYS A 1 243 ? 3.689 23.859 9.938 1 92.94 243 LYS A CA 1
ATOM 2016 C C . LYS A 1 243 ? 4.02 23.469 11.375 1 92.94 243 LYS A C 1
ATOM 2018 O O . LYS A 1 243 ? 5.18 23.5 11.789 1 92.94 243 LYS A O 1
ATOM 2023 N N . THR A 1 244 ? 3.057 23.078 12.117 1 91.19 244 THR A N 1
ATOM 2024 C CA . THR A 1 244 ? 3.254 22.906 13.547 1 91.19 244 THR A CA 1
ATOM 2025 C C . THR A 1 244 ? 3.453 21.438 13.906 1 91.19 244 THR A C 1
ATOM 2027 O O . THR A 1 244 ? 3.779 21.109 15.047 1 91.19 244 THR A O 1
ATOM 2030 N N . THR A 1 245 ? 3.127 20.578 12.922 1 91.12 245 THR A N 1
ATOM 2031 C CA . THR A 1 245 ? 3.268 19.156 13.195 1 91.12 245 THR A CA 1
ATOM 2032 C C . THR A 1 245 ? 3.906 18.438 12.016 1 91.12 245 THR A C 1
ATOM 2034 O O . THR A 1 245 ? 3.785 18.875 10.875 1 91.12 245 THR A O 1
ATOM 2037 N N . ASN A 1 246 ? 4.59 17.422 12.32 1 91.5 246 ASN A N 1
ATOM 2038 C CA . ASN A 1 246 ? 5.094 16.531 11.273 1 91.5 246 ASN A CA 1
ATOM 2039 C C . ASN A 1 246 ? 4.074 15.453 10.914 1 91.5 246 ASN A C 1
ATOM 2041 O O . ASN A 1 246 ? 4.086 14.367 11.5 1 91.5 246 ASN A O 1
ATOM 2045 N N . LEU A 1 247 ? 3.285 15.75 9.984 1 94.75 247 LEU A N 1
ATOM 2046 C CA . LEU A 1 247 ? 2.182 14.875 9.602 1 94.75 247 LEU A CA 1
ATOM 2047 C C . LEU A 1 247 ? 2.703 13.578 8.992 1 94.75 247 LEU A C 1
ATOM 2049 O O . LEU A 1 247 ? 2.096 12.523 9.156 1 94.75 247 LEU A O 1
ATOM 2053 N N . ASN A 1 248 ? 3.803 13.648 8.289 1 93.75 248 ASN A N 1
ATOM 2054 C CA . ASN A 1 248 ? 4.422 12.453 7.734 1 93.75 248 ASN A CA 1
ATOM 2055 C C . ASN A 1 248 ? 4.832 11.469 8.828 1 93.75 248 ASN A C 1
ATOM 2057 O O . ASN A 1 248 ? 4.582 10.273 8.719 1 93.75 248 ASN A O 1
ATOM 2061 N N . LYS A 1 249 ? 5.398 12.023 9.836 1 93.75 249 LYS A N 1
ATOM 2062 C CA . LYS A 1 249 ? 5.773 11.203 10.977 1 93.75 249 LYS A CA 1
ATOM 2063 C C . LYS A 1 249 ? 4.551 10.562 11.625 1 93.75 249 LYS A C 1
ATOM 2065 O O . LYS A 1 249 ? 4.559 9.367 11.93 1 93.75 249 LYS A O 1
ATOM 2070 N N . THR A 1 250 ? 3.562 11.352 11.812 1 95 250 THR A N 1
ATOM 2071 C CA . THR A 1 250 ? 2.322 10.844 12.391 1 95 250 THR A CA 1
ATOM 2072 C C . THR A 1 250 ? 1.765 9.703 11.539 1 95 250 THR A C 1
ATOM 2074 O O . THR A 1 250 ? 1.323 8.688 12.07 1 95 250 THR A O 1
ATOM 2077 N N . ASN A 1 251 ? 1.786 9.922 10.266 1 96.38 251 ASN A N 1
ATOM 2078 C CA . ASN A 1 251 ? 1.295 8.891 9.359 1 96.38 251 ASN A CA 1
ATOM 2079 C C . ASN A 1 251 ? 2.111 7.605 9.477 1 96.38 251 ASN A C 1
ATOM 2081 O O . ASN A 1 251 ? 1.553 6.508 9.469 1 96.38 251 ASN A O 1
ATOM 2085 N N . ARG A 1 252 ? 3.393 7.703 9.586 1 96.12 252 ARG A N 1
ATOM 2086 C CA . ARG A 1 252 ? 4.254 6.535 9.758 1 96.12 252 ARG A CA 1
ATOM 2087 C C . ARG A 1 252 ? 3.934 5.805 11.055 1 96.12 252 ARG A C 1
ATOM 2089 O O . ARG A 1 252 ? 3.883 4.574 11.086 1 96.12 252 ARG A O 1
ATOM 2096 N N . GLN A 1 253 ? 3.664 6.547 12.062 1 95.25 253 GLN A N 1
ATOM 2097 C CA . GLN A 1 253 ? 3.303 5.945 13.344 1 95.25 253 GLN A CA 1
ATOM 2098 C C . GLN A 1 253 ? 1.981 5.188 13.242 1 95.25 253 GLN A C 1
ATOM 2100 O O . GLN A 1 253 ? 1.82 4.125 13.844 1 95.25 253 GLN A O 1
ATOM 2105 N N . LEU A 1 254 ? 1.114 5.785 12.539 1 96.25 254 LEU A N 1
ATOM 2106 C CA . LEU A 1 254 ? -0.17 5.121 12.336 1 96.25 254 LEU A CA 1
ATOM 2107 C C . LEU A 1 254 ? 0.011 3.809 11.578 1 96.25 254 LEU A C 1
ATOM 2109 O O . LEU A 1 254 ? -0.618 2.803 11.922 1 96.25 254 LEU A O 1
ATOM 2113 N N . TRP A 1 255 ? 0.879 3.752 10.609 1 96.62 255 TRP A N 1
ATOM 2114 C CA . TRP A 1 255 ? 1.167 2.525 9.875 1 96.62 255 TRP A CA 1
ATOM 2115 C C . TRP A 1 255 ? 1.773 1.47 10.797 1 96.62 255 TRP A C 1
ATOM 2117 O O . TRP A 1 255 ? 1.399 0.297 10.734 1 96.62 255 TRP A O 1
ATOM 2127 N N . ILE A 1 256 ? 2.643 1.899 11.672 1 96.25 256 ILE A N 1
ATOM 2128 C CA . ILE A 1 256 ? 3.254 0.984 12.633 1 96.25 256 ILE A CA 1
ATOM 2129 C C . ILE A 1 256 ? 2.182 0.419 13.562 1 96.25 256 ILE A C 1
ATOM 2131 O O . ILE A 1 256 ? 2.174 -0.779 13.852 1 96.25 256 ILE A O 1
ATOM 2135 N N . LYS A 1 257 ? 1.34 1.284 13.945 1 96 257 LYS A N 1
ATOM 2136 C CA . LYS A 1 257 ? 0.248 0.853 14.812 1 96 257 LYS A CA 1
ATOM 2137 C C . LYS A 1 257 ? -0.667 -0.135 14.094 1 96 257 LYS A C 1
ATOM 2139 O O . LYS A 1 257 ? -1.103 -1.127 14.688 1 96 257 LYS A O 1
ATOM 2144 N N . LEU A 1 258 ? -0.925 0.153 12.852 1 96.94 258 LEU A N 1
ATOM 2145 C CA . LEU A 1 258 ? -1.814 -0.682 12.055 1 96.94 258 LEU A CA 1
ATOM 2146 C C . LEU A 1 258 ? -1.239 -2.084 11.883 1 96.94 258 LEU A C 1
ATOM 2148 O O . LEU A 1 258 ? -1.917 -3.076 12.164 1 96.94 258 LEU A O 1
ATOM 2152 N N . VAL A 1 259 ? 0.03 -2.186 11.445 1 95.75 259 VAL A N 1
ATOM 2153 C CA . VAL A 1 259 ? 0.629 -3.49 11.18 1 95.75 259 VAL A CA 1
ATOM 2154 C C . VAL A 1 259 ? 0.979 -4.176 12.5 1 95.75 259 VAL A C 1
ATOM 2156 O O . VAL A 1 259 ? 1.134 -5.398 12.547 1 95.75 259 VAL A O 1
ATOM 2159 N N . GLY A 1 260 ? 1.045 -3.383 13.539 1 94.69 260 GLY A N 1
ATOM 2160 C CA . GLY A 1 260 ? 1.299 -3.926 14.867 1 94.69 260 GLY A CA 1
ATOM 2161 C C . GLY A 1 260 ? 0.057 -4.488 15.531 1 94.69 260 GLY A C 1
ATOM 2162 O O . GLY A 1 260 ? 0.15 -5.207 16.531 1 94.69 260 GLY A O 1
ATOM 2163 N N . ASN A 1 261 ? -1.014 -4.051 14.992 1 95.75 261 ASN A N 1
ATOM 2164 C CA . ASN A 1 261 ? -2.26 -4.633 15.477 1 95.75 261 ASN A CA 1
ATOM 2165 C C . ASN A 1 261 ? -2.402 -6.09 15.055 1 95.75 261 ASN A C 1
ATOM 2167 O O . ASN A 1 261 ? -3.047 -6.387 14.047 1 95.75 261 ASN A O 1
ATOM 2171 N N . LYS A 1 262 ? -1.899 -7.008 15.805 1 95.38 262 LYS A N 1
ATOM 2172 C CA . LYS A 1 262 ? -1.986 -8.438 15.539 1 95.38 262 LYS A CA 1
ATOM 2173 C C . LYS A 1 262 ? -3.094 -9.086 16.375 1 95.38 262 LYS A C 1
ATOM 2175 O O . LYS A 1 262 ? -3.406 -8.617 17.469 1 95.38 262 LYS A O 1
ATOM 2180 N N . PRO A 1 263 ? -3.596 -10.125 15.75 1 96.06 263 PRO A N 1
ATOM 2181 C CA . PRO A 1 263 ? -4.59 -10.859 16.547 1 96.06 263 PRO A CA 1
ATOM 2182 C C . PRO A 1 263 ? -4.039 -11.344 17.875 1 96.06 263 PRO A C 1
ATOM 2184 O O . PRO A 1 263 ? -2.896 -11.805 17.953 1 96.06 263 PRO A O 1
ATOM 2187 N N . LYS A 1 264 ? -4.875 -11.188 18.891 1 95.19 264 LYS A N 1
ATOM 2188 C CA . LYS A 1 264 ? -4.523 -11.672 20.219 1 95.19 264 LYS A CA 1
ATOM 2189 C C . LYS A 1 264 ? -5.352 -12.898 20.594 1 95.19 264 LYS A C 1
ATOM 2191 O O . LYS A 1 264 ? -6.52 -13 20.219 1 95.19 264 LYS A O 1
ATOM 2196 N N . PRO A 1 265 ? -4.68 -13.758 21.391 1 95 265 PRO A N 1
ATOM 2197 C CA . PRO A 1 265 ? -5.434 -14.938 21.828 1 95 265 PRO A CA 1
ATOM 2198 C C . PRO A 1 265 ? -6.703 -14.57 22.609 1 95 265 PRO A C 1
ATOM 2200 O O . PRO A 1 265 ? -6.66 -13.734 23.5 1 95 265 PRO A O 1
ATOM 2203 N N . GLY A 1 266 ? -7.801 -15.195 22.219 1 95.44 266 GLY A N 1
ATOM 2204 C CA . GLY A 1 266 ? -9.07 -15 22.906 1 95.44 266 GLY A CA 1
ATOM 2205 C C . GLY A 1 266 ? -9.789 -13.742 22.469 1 95.44 266 GLY A C 1
ATOM 2206 O O . GLY A 1 266 ? -10.93 -13.508 22.859 1 95.44 266 GLY A O 1
ATOM 2207 N N . GLN A 1 267 ? -9.188 -12.953 21.641 1 96.88 267 GLN A N 1
ATOM 2208 C CA . GLN A 1 267 ? -9.797 -11.719 21.141 1 96.88 267 GLN A CA 1
ATOM 2209 C C . GLN A 1 267 ? -10.906 -12.008 20.141 1 96.88 267 GLN A C 1
ATOM 2211 O O . GLN A 1 267 ? -10.758 -12.883 19.281 1 96.88 267 GLN A O 1
ATOM 2216 N N . LYS A 1 268 ? -11.977 -11.297 20.297 1 97.81 268 LYS A N 1
ATOM 2217 C CA . LYS A 1 268 ? -13.008 -11.406 19.266 1 97.81 268 LYS A CA 1
ATOM 2218 C C . LYS A 1 268 ? -12.492 -10.93 17.922 1 97.81 268 LYS A C 1
ATOM 2220 O O . LYS A 1 268 ? -11.812 -9.906 17.844 1 97.81 268 LYS A O 1
ATOM 2225 N N . VAL A 1 269 ? -12.867 -11.609 16.844 1 98.06 269 VAL A N 1
ATOM 2226 C CA . VAL A 1 269 ? -12.391 -11.242 15.508 1 98.06 269 VAL A CA 1
ATOM 2227 C C . VAL A 1 269 ? -12.906 -9.859 15.133 1 98.06 269 VAL A C 1
ATOM 2229 O O . VAL A 1 269 ? -12.172 -9.047 14.562 1 98.06 269 VAL A O 1
ATOM 2232 N N . VAL A 1 270 ? -14.125 -9.562 15.508 1 97.94 270 VAL A N 1
ATOM 2233 C CA . VAL A 1 270 ? -14.75 -8.289 15.172 1 97.94 270 VAL A CA 1
ATOM 2234 C C . VAL A 1 270 ? -14 -7.148 15.852 1 97.94 270 VAL A C 1
ATOM 2236 O O . VAL A 1 270 ? -13.844 -6.066 15.281 1 97.94 270 VAL A O 1
ATOM 2239 N N . GLU A 1 271 ? -13.492 -7.344 17.031 1 97.81 271 GLU A N 1
ATOM 2240 C CA . GLU A 1 271 ? -12.695 -6.332 17.719 1 97.81 271 GLU A CA 1
ATOM 2241 C C . GLU A 1 271 ? -11.391 -6.051 16.984 1 97.81 271 GLU A C 1
ATOM 2243 O O . GLU A 1 271 ? -10.984 -4.895 16.859 1 97.81 271 GLU A O 1
ATOM 2248 N N . TYR A 1 272 ? -10.766 -7.176 16.578 1 98.12 272 TYR A N 1
ATOM 2249 C CA . TYR A 1 272 ? -9.555 -7.047 15.773 1 98.12 272 TYR A CA 1
ATOM 2250 C C . TYR A 1 272 ? -9.812 -6.238 14.508 1 98.12 272 TYR A C 1
ATOM 2252 O O . TYR A 1 272 ? -9.039 -5.34 14.172 1 98.12 272 TYR A O 1
ATOM 2260 N N . LEU A 1 273 ? -10.891 -6.5 13.852 1 98.12 273 LEU A N 1
ATOM 2261 C CA . LEU A 1 273 ? -11.258 -5.832 12.602 1 98.12 273 LEU A CA 1
ATOM 2262 C C . LEU A 1 273 ? -11.602 -4.367 12.852 1 98.12 273 LEU A C 1
ATOM 2264 O O . LEU A 1 273 ? -11.148 -3.488 12.117 1 98.12 273 LEU A O 1
ATOM 2268 N N . ASP A 1 274 ? -12.328 -4.082 13.906 1 96.81 274 ASP A N 1
ATOM 2269 C CA . ASP A 1 274 ? -12.727 -2.717 14.234 1 96.81 274 ASP A CA 1
ATOM 2270 C C . ASP A 1 274 ? -11.508 -1.847 14.547 1 96.81 274 ASP A C 1
ATOM 2272 O O . ASP A 1 274 ? -11.406 -0.72 14.062 1 96.81 274 ASP A O 1
ATOM 2276 N N . LYS A 1 275 ? -10.633 -2.391 15.242 1 97.5 275 LYS A N 1
ATOM 2277 C CA . LYS A 1 275 ? -9.422 -1.65 15.586 1 97.5 275 LYS A CA 1
ATOM 2278 C C . LYS A 1 275 ? -8.586 -1.373 14.344 1 97.5 275 LYS A C 1
ATOM 2280 O O . LYS A 1 275 ? -8.023 -0.283 14.195 1 97.5 275 LYS A O 1
ATOM 2285 N N . SER A 1 276 ? -8.5 -2.389 13.5 1 97.31 276 SER A N 1
ATOM 2286 C CA . SER A 1 276 ? -7.766 -2.213 12.25 1 97.31 276 SER A CA 1
ATOM 2287 C C . SER A 1 276 ? -8.383 -1.112 11.391 1 97.31 276 SER A C 1
ATOM 2289 O O . SER A 1 276 ? -7.668 -0.261 10.859 1 97.31 276 SER A O 1
ATOM 2291 N N . LEU A 1 277 ? -9.703 -1.117 11.32 1 96.44 277 LEU A N 1
ATOM 2292 C CA . LEU A 1 277 ? -10.414 -0.125 10.516 1 96.44 277 LEU A CA 1
ATOM 2293 C C . LEU A 1 277 ? -10.266 1.267 11.125 1 96.44 277 LEU A C 1
ATOM 2295 O O . LEU A 1 277 ? -10.07 2.246 10.398 1 96.44 277 LEU A O 1
ATOM 2299 N N . GLU A 1 278 ? -10.32 1.366 12.445 1 94.38 278 GLU A N 1
ATOM 2300 C CA . GLU A 1 278 ? -10.172 2.635 13.156 1 94.38 278 GLU A CA 1
ATOM 2301 C C . GLU A 1 278 ? -8.836 3.299 12.82 1 94.38 278 GLU A C 1
ATOM 2303 O O . GLU A 1 278 ? -8.781 4.508 12.578 1 94.38 278 GLU A O 1
ATOM 2308 N N . ILE A 1 279 ? -7.805 2.516 12.805 1 96.62 279 ILE A N 1
ATOM 2309 C CA . ILE A 1 279 ? -6.477 3.053 12.531 1 96.62 279 ILE A CA 1
ATOM 2310 C C . ILE A 1 279 ? -6.355 3.387 11.047 1 96.62 279 ILE A C 1
ATOM 2312 O O . ILE A 1 279 ? -5.805 4.43 10.68 1 96.62 279 ILE A O 1
ATOM 2316 N N . LEU A 1 280 ? -6.871 2.498 10.219 1 96.44 280 LEU A N 1
ATOM 2317 C CA . LEU A 1 280 ? -6.766 2.646 8.766 1 96.44 280 LEU A CA 1
ATOM 2318 C C . LEU A 1 280 ? -7.371 3.969 8.312 1 96.44 280 LEU A C 1
ATOM 2320 O O . LEU A 1 280 ? -6.789 4.672 7.484 1 96.44 280 LEU A O 1
ATOM 2324 N N . ILE A 1 281 ? -8.492 4.312 8.859 1 92.25 281 ILE A N 1
ATOM 2325 C CA . ILE A 1 281 ? -9.219 5.496 8.422 1 92.25 281 ILE A CA 1
ATOM 2326 C C . ILE A 1 281 ? -8.398 6.75 8.734 1 92.25 281 ILE A C 1
ATOM 2328 O O . ILE A 1 281 ? -8.594 7.797 8.109 1 92.25 281 ILE A O 1
ATOM 2332 N N . LEU A 1 282 ? -7.465 6.637 9.617 1 94.12 282 LEU A N 1
ATOM 2333 C CA . LEU A 1 282 ? -6.66 7.777 10.039 1 94.12 282 LEU A CA 1
ATOM 2334 C C . LEU A 1 282 ? -5.43 7.934 9.148 1 94.12 282 LEU A C 1
ATOM 2336 O O . LEU A 1 282 ? -4.773 8.977 9.164 1 94.12 282 LEU A O 1
ATOM 2340 N N . THR A 1 283 ? -5.055 6.859 8.438 1 95.25 283 THR A N 1
ATOM 2341 C CA . THR A 1 283 ? -3.881 6.934 7.574 1 95.25 283 THR A CA 1
ATOM 2342 C C . THR A 1 283 ? -4.191 7.711 6.297 1 95.25 283 THR A C 1
ATOM 2344 O O . THR A 1 283 ? -5.352 7.844 5.91 1 95.25 283 THR A O 1
ATOM 2347 N N . VAL A 1 284 ? -3.141 8.141 5.684 1 94.19 284 VAL A N 1
ATOM 2348 C CA . VAL A 1 284 ? -3.273 8.875 4.43 1 94.19 284 VAL A CA 1
ATOM 2349 C C . VAL A 1 284 ? -3.854 7.957 3.355 1 94.19 284 VAL A C 1
ATOM 2351 O O . VAL A 1 284 ? -3.434 6.805 3.219 1 94.19 284 VAL A O 1
ATOM 2354 N N . ASN A 1 285 ? -4.816 8.508 2.691 1 90.44 285 ASN A N 1
ATOM 2355 C CA . ASN A 1 285 ? -5.434 7.766 1.602 1 90.44 285 ASN A CA 1
ATOM 2356 C C . ASN A 1 285 ? -4.715 8.008 0.277 1 90.44 285 ASN A C 1
ATOM 2358 O O . ASN A 1 285 ? -4.461 9.156 -0.091 1 90.44 285 ASN A O 1
ATOM 2362 N N . PHE A 1 286 ? -4.359 7.008 -0.415 1 91.88 286 PHE A N 1
ATOM 2363 C CA . PHE A 1 286 ? -3.777 7.09 -1.749 1 91.88 286 PHE A CA 1
ATOM 2364 C C . PHE A 1 286 ? -4.156 5.867 -2.58 1 91.88 286 PHE A C 1
ATOM 2366 O O . PHE A 1 286 ? -4.633 4.867 -2.041 1 91.88 286 PHE A O 1
ATOM 2373 N N . LYS A 1 287 ? -3.91 5.992 -3.861 1 91.56 287 LYS A N 1
ATOM 2374 C CA . LYS A 1 287 ? -4.301 4.926 -4.777 1 91.56 287 LYS A CA 1
ATOM 2375 C C . LYS A 1 287 ? -3.646 3.602 -4.395 1 91.56 287 LYS A C 1
ATOM 2377 O O . LYS A 1 287 ? -2.443 3.553 -4.133 1 91.56 287 LYS A O 1
ATOM 2382 N N . ASN A 1 288 ? -4.391 2.484 -4.238 1 93.38 288 ASN A N 1
ATOM 2383 C CA . ASN A 1 288 ? -3.971 1.112 -3.971 1 93.38 288 ASN A CA 1
ATOM 2384 C C . ASN A 1 288 ? -3.49 0.945 -2.531 1 93.38 288 ASN A C 1
ATOM 2386 O O . ASN A 1 288 ? -2.814 -0.034 -2.209 1 93.38 288 ASN A O 1
ATOM 2390 N N . ARG A 1 289 ? -3.816 1.892 -1.669 1 94.56 289 ARG A N 1
ATOM 2391 C CA . ARG A 1 289 ? -3.459 1.827 -0.255 1 94.56 289 ARG A CA 1
ATOM 2392 C C . ARG A 1 289 ? -4.012 0.562 0.392 1 94.56 289 ARG A C 1
ATOM 2394 O O . ARG A 1 289 ? -3.357 -0.041 1.247 1 94.56 289 ARG A O 1
ATOM 2401 N N . ASP A 1 290 ? -5.152 0.157 -0.1 1 94.81 290 ASP A N 1
ATOM 2402 C CA . ASP A 1 290 ? -5.922 -0.847 0.628 1 94.81 290 ASP A CA 1
ATOM 2403 C C . ASP A 1 290 ? -5.461 -2.258 0.272 1 94.81 290 ASP A C 1
ATOM 2405 O O . ASP A 1 290 ? -5.77 -3.217 0.982 1 94.81 290 ASP A O 1
ATOM 2409 N N . LYS A 1 291 ? -4.715 -2.414 -0.785 1 94.94 291 LYS A N 1
ATOM 2410 C CA . LYS A 1 291 ? -4.281 -3.734 -1.231 1 94.94 291 LYS A CA 1
ATOM 2411 C C . LYS A 1 291 ? -3.389 -4.398 -0.19 1 94.94 291 LYS A C 1
ATOM 2413 O O . LYS A 1 291 ? -3.662 -5.52 0.248 1 94.94 291 LYS A O 1
ATOM 2418 N N . PRO A 1 292 ? -2.35 -3.709 0.266 1 95.62 292 PRO A N 1
ATOM 2419 C CA . PRO A 1 292 ? -1.529 -4.324 1.312 1 95.62 292 PRO A CA 1
ATOM 2420 C C . PRO A 1 292 ? -2.312 -4.594 2.594 1 95.62 292 PRO A C 1
ATOM 2422 O O . PRO A 1 292 ? -2.08 -5.605 3.262 1 95.62 292 PRO A O 1
ATOM 2425 N N . ILE A 1 293 ? -3.203 -3.729 2.924 1 96.44 293 ILE A N 1
ATOM 2426 C CA . ILE A 1 293 ? -3.971 -3.846 4.16 1 96.44 293 ILE A CA 1
ATOM 2427 C C . ILE A 1 293 ? -4.887 -5.062 4.082 1 96.44 293 ILE A C 1
ATOM 2429 O O . ILE A 1 293 ? -4.973 -5.844 5.031 1 96.44 293 ILE A O 1
ATOM 2433 N N . ARG A 1 294 ? -5.473 -5.211 2.984 1 96.38 294 ARG A N 1
ATOM 2434 C CA . ARG A 1 294 ? -6.309 -6.391 2.777 1 96.38 294 ARG A CA 1
ATOM 2435 C C . ARG A 1 294 ? -5.492 -7.672 2.898 1 96.38 294 ARG A C 1
ATOM 2437 O O . ARG A 1 294 ? -5.918 -8.625 3.547 1 96.38 294 ARG A O 1
ATOM 2444 N N . ASN A 1 295 ? -4.324 -7.656 2.273 1 95.81 295 ASN A N 1
ATOM 2445 C CA . ASN A 1 295 ? -3.443 -8.812 2.359 1 95.81 295 ASN A CA 1
ATOM 2446 C C . ASN A 1 295 ? -3.082 -9.141 3.805 1 95.81 295 ASN A C 1
ATOM 2448 O O . ASN A 1 295 ? -3.078 -10.305 4.203 1 95.81 295 ASN A O 1
ATOM 2452 N N . ILE A 1 296 ? -2.85 -8.172 4.57 1 96.94 296 ILE A N 1
ATOM 2453 C CA . ILE A 1 296 ? -2.43 -8.352 5.957 1 96.94 296 ILE A CA 1
ATOM 2454 C C . ILE A 1 296 ? -3.596 -8.891 6.785 1 96.94 296 ILE A C 1
ATOM 2456 O O . ILE A 1 296 ? -3.443 -9.875 7.516 1 96.94 296 ILE A O 1
ATOM 2460 N N . ILE A 1 297 ? -4.77 -8.281 6.594 1 97.75 297 ILE A N 1
ATOM 2461 C CA . ILE A 1 297 ? -5.945 -8.688 7.355 1 97.75 297 ILE A CA 1
ATOM 2462 C C . ILE A 1 297 ? -6.324 -10.117 6.988 1 97.75 297 ILE A C 1
ATOM 2464 O O . ILE A 1 297 ? -6.48 -10.969 7.863 1 97.75 297 ILE A O 1
ATOM 2468 N N . LEU A 1 298 ? -6.402 -10.406 5.723 1 97.38 298 LEU A N 1
ATOM 2469 C CA . LEU A 1 298 ? -6.762 -11.742 5.25 1 97.38 298 LEU A CA 1
ATOM 2470 C C . LEU A 1 298 ? -5.711 -12.766 5.66 1 97.38 298 LEU A C 1
ATOM 2472 O O . LEU A 1 298 ? -6.047 -13.906 6 1 97.38 298 LEU A O 1
ATOM 2476 N N . GLY A 1 299 ? -4.441 -12.32 5.594 1 96.5 299 GLY A N 1
ATOM 2477 C CA . GLY A 1 299 ? -3.371 -13.219 6.012 1 96.5 299 GLY A CA 1
ATOM 2478 C C . GLY A 1 299 ? -3.492 -13.656 7.457 1 96.5 299 GLY A C 1
ATOM 2479 O O . GLY A 1 299 ? -3.291 -14.828 7.773 1 96.5 299 GLY A O 1
ATOM 2480 N N . HIS A 1 300 ? -3.834 -12.781 8.32 1 96.81 300 HIS A N 1
ATOM 2481 C CA . HIS A 1 300 ? -4.031 -13.117 9.719 1 96.81 300 HIS A CA 1
ATOM 2482 C C . HIS A 1 300 ? -5.23 -14.047 9.906 1 96.81 300 HIS A C 1
ATOM 2484 O O . HIS A 1 300 ? -5.16 -15.016 10.664 1 96.81 300 HIS A O 1
ATOM 2490 N N . LEU A 1 301 ? -6.281 -13.719 9.219 1 97.19 301 LEU A N 1
ATOM 2491 C CA . LEU A 1 301 ? -7.496 -14.516 9.352 1 97.19 301 LEU A CA 1
ATOM 2492 C C . LEU A 1 301 ? -7.305 -15.914 8.773 1 97.19 301 LEU A C 1
ATOM 2494 O O . LEU A 1 301 ? -7.773 -16.891 9.352 1 97.19 301 LEU A O 1
ATOM 2498 N N . GLU A 1 302 ? -6.602 -15.977 7.668 1 95.62 302 GLU A N 1
ATOM 2499 C CA . GLU A 1 302 ? -6.348 -17.25 7 1 95.62 302 GLU A CA 1
ATOM 2500 C C . GLU A 1 302 ? -5.57 -18.203 7.906 1 95.62 302 GLU A C 1
ATOM 2502 O O . GLU A 1 302 ? -5.758 -19.422 7.84 1 95.62 302 GLU A O 1
ATOM 2507 N N . ARG A 1 303 ? -4.73 -17.656 8.672 1 92.75 303 ARG A N 1
ATOM 2508 C CA . ARG A 1 303 ? -3.922 -18.453 9.594 1 92.75 303 ARG A CA 1
ATOM 2509 C C . ARG A 1 303 ? -4.801 -19.219 10.57 1 92.75 303 ARG A C 1
ATOM 2511 O O . ARG A 1 303 ? -4.461 -20.328 10.984 1 92.75 303 ARG A O 1
ATOM 2518 N N . PHE A 1 304 ? -5.973 -18.688 10.875 1 93.25 304 PHE A N 1
ATOM 2519 C CA . PHE A 1 304 ? -6.793 -19.266 11.938 1 93.25 304 PHE A CA 1
ATOM 2520 C C . PHE A 1 304 ? -8.117 -19.781 11.375 1 93.25 304 PHE A C 1
ATOM 2522 O O . PHE A 1 304 ? -8.719 -20.703 11.938 1 93.25 304 PHE A O 1
ATOM 2529 N N . PHE A 1 305 ? -8.578 -19.172 10.297 1 95.56 305 PHE A N 1
ATOM 2530 C CA . PHE A 1 305 ? -9.938 -19.438 9.844 1 95.56 305 PHE A CA 1
ATOM 2531 C C . PHE A 1 305 ? -9.969 -19.703 8.344 1 95.56 305 PHE A C 1
ATOM 2533 O O . PHE A 1 305 ? -10.859 -19.203 7.641 1 95.56 305 PHE A O 1
ATOM 2540 N N . GLU A 1 306 ? -9.078 -20.406 7.855 1 92.81 306 GLU A N 1
ATOM 2541 C CA . GLU A 1 306 ? -8.953 -20.625 6.418 1 92.81 306 GLU A CA 1
ATOM 2542 C C . GLU A 1 306 ? -10.227 -21.219 5.832 1 92.81 306 GLU A C 1
ATOM 2544 O O . GLU A 1 306 ? -10.734 -20.719 4.816 1 92.81 306 GLU A O 1
ATOM 2549 N N . SER A 1 307 ? -10.797 -22.203 6.422 1 92.88 307 SER A N 1
ATOM 2550 C CA . SER A 1 307 ? -11.984 -22.891 5.914 1 92.88 307 SER A CA 1
ATOM 2551 C C . SER A 1 307 ? -13.18 -21.938 5.852 1 92.88 307 SER A C 1
ATOM 2553 O O . SER A 1 307 ? -13.922 -21.938 4.871 1 92.88 307 SER A O 1
ATOM 2555 N N . LYS A 1 308 ? -13.289 -21.172 6.816 1 93.5 308 LYS A N 1
ATOM 2556 C CA . LYS A 1 308 ? -14.414 -20.234 6.867 1 93.5 308 LYS A CA 1
ATOM 2557 C C . LYS A 1 308 ? -14.258 -19.125 5.836 1 93.5 308 LYS A C 1
ATOM 2559 O O . LYS A 1 308 ? -15.234 -18.734 5.184 1 93.5 308 LYS A O 1
ATOM 2564 N N . LEU A 1 309 ? -13.055 -18.609 5.758 1 94.62 309 LEU A N 1
ATOM 2565 C CA . LEU A 1 309 ? -12.758 -17.562 4.785 1 94.62 309 LEU A CA 1
ATOM 2566 C C . LEU A 1 309 ? -13.055 -18.047 3.367 1 94.62 309 LEU A C 1
ATOM 2568 O O . LEU A 1 309 ? -13.523 -17.266 2.533 1 94.62 309 LEU A O 1
ATOM 2572 N N . ASN A 1 310 ? -12.836 -19.297 3.146 1 90.38 310 ASN A N 1
ATOM 2573 C CA . ASN A 1 310 ? -13.008 -19.859 1.812 1 90.38 310 ASN A CA 1
ATOM 2574 C C . ASN A 1 310 ? -14.484 -20.109 1.497 1 90.38 310 ASN A C 1
ATOM 2576 O O . ASN A 1 310 ? -14.828 -20.453 0.362 1 90.38 310 ASN A O 1
ATOM 2580 N N . GLN A 1 311 ? -15.359 -19.906 2.406 1 89.06 311 GLN A N 1
ATOM 2581 C CA . GLN A 1 311 ? -16.781 -20.094 2.188 1 89.06 311 GLN A CA 1
ATOM 2582 C C . GLN A 1 311 ? -17.375 -18.953 1.356 1 89.06 311 GLN A C 1
ATOM 2584 O O . GLN A 1 311 ? -18.375 -19.125 0.671 1 89.06 311 GLN A O 1
ATOM 2589 N N . ASP A 1 312 ? -16.797 -17.859 1.47 1 89.88 312 ASP A N 1
ATOM 2590 C CA . ASP A 1 312 ? -17.234 -16.703 0.705 1 89.88 312 ASP A CA 1
ATOM 2591 C C . ASP A 1 312 ? -16.094 -16.125 -0.119 1 89.88 312 ASP A C 1
ATOM 2593 O O . ASP A 1 312 ? -15.383 -15.227 0.345 1 89.88 312 ASP A O 1
ATOM 2597 N N . GLU A 1 313 ? -16.047 -16.5 -1.294 1 86.69 313 GLU A N 1
ATOM 2598 C CA . GLU A 1 313 ? -14.945 -16.094 -2.17 1 86.69 313 GLU A CA 1
ATOM 2599 C C . GLU A 1 313 ? -15.078 -14.641 -2.59 1 86.69 313 GLU A C 1
ATOM 2601 O O . GLU A 1 313 ? -14.117 -14.031 -3.047 1 86.69 313 GLU A O 1
ATOM 2606 N N . SER A 1 314 ? -16.266 -14.133 -2.428 1 89.75 314 SER A N 1
ATOM 2607 C CA . SER A 1 314 ? -16.516 -12.758 -2.842 1 89.75 314 SER A CA 1
ATOM 2608 C C . SER A 1 314 ? -15.703 -11.773 -2.002 1 89.75 314 SER A C 1
ATOM 2610 O O . SER A 1 314 ? -15.445 -10.648 -2.43 1 89.75 314 SER A O 1
ATOM 2612 N N . ILE A 1 315 ? -15.227 -12.188 -0.87 1 92.75 315 ILE A N 1
ATOM 2613 C CA . ILE A 1 315 ? -14.477 -11.344 0.051 1 92.75 315 ILE A CA 1
ATOM 2614 C C . ILE A 1 315 ? -13.117 -11 -0.561 1 92.75 315 ILE A C 1
ATOM 2616 O O . ILE A 1 315 ? -12.625 -9.875 -0.401 1 92.75 315 ILE A O 1
ATOM 2620 N N . PHE A 1 316 ? -12.602 -11.867 -1.341 1 91.12 316 PHE A N 1
ATOM 2621 C CA . PHE A 1 316 ? -11.266 -11.688 -1.894 1 91.12 316 PHE A CA 1
ATOM 2622 C C . PHE A 1 316 ? -11.289 -10.727 -3.074 1 91.12 316 PHE A C 1
ATOM 2624 O O . PHE A 1 316 ? -10.273 -10.125 -3.416 1 91.12 316 PHE A O 1
ATOM 2631 N N . GLU A 1 317 ? -12.469 -10.523 -3.598 1 86.94 317 GLU A N 1
ATOM 2632 C CA . GLU A 1 317 ? -12.586 -9.703 -4.797 1 86.94 317 GLU A CA 1
ATOM 2633 C C . GLU A 1 317 ? -13.148 -8.32 -4.465 1 86.94 317 GLU A C 1
ATOM 2635 O O . GLU A 1 317 ? -13.188 -7.438 -5.324 1 86.94 317 GLU A O 1
ATOM 2640 N N . GLU A 1 318 ? -13.461 -8.117 -3.26 1 89.5 318 GLU A N 1
ATOM 2641 C CA . GLU A 1 318 ? -14.055 -6.848 -2.854 1 89.5 318 GLU A CA 1
ATOM 2642 C C . GLU A 1 318 ? -13.023 -5.719 -2.904 1 89.5 318 GLU A C 1
ATOM 2644 O O . GLU A 1 318 ? -12 -5.777 -2.225 1 89.5 318 GLU A O 1
ATOM 2649 N N . LYS A 1 319 ? -13.398 -4.766 -3.646 1 87.12 319 LYS A N 1
ATOM 2650 C CA . LYS A 1 319 ? -12.438 -3.682 -3.842 1 87.12 319 LYS A CA 1
ATOM 2651 C C . LYS A 1 319 ? -12.688 -2.547 -2.854 1 87.12 319 LYS A C 1
ATOM 2653 O O . LYS A 1 319 ? -11.75 -1.87 -2.43 1 87.12 319 LYS A O 1
ATOM 2658 N N . ASP A 1 320 ? -13.969 -2.334 -2.551 1 91.62 320 ASP A N 1
ATOM 2659 C CA . ASP A 1 320 ? -14.305 -1.297 -1.58 1 91.62 320 ASP A CA 1
ATOM 2660 C C . ASP A 1 320 ? -13.914 -1.721 -0.166 1 91.62 320 ASP A C 1
ATOM 2662 O O . ASP A 1 320 ? -14.359 -2.76 0.323 1 91.62 320 ASP A O 1
ATOM 2666 N N . ILE A 1 321 ? -13.102 -0.968 0.45 1 94 321 ILE A N 1
ATOM 2667 C CA . ILE A 1 321 ? -12.516 -1.341 1.734 1 94 321 ILE A CA 1
ATOM 2668 C C . ILE A 1 321 ? -13.609 -1.38 2.803 1 94 321 ILE A C 1
ATOM 2670 O O . ILE A 1 321 ? -13.57 -2.215 3.709 1 94 321 ILE A O 1
ATOM 2674 N N . SER A 1 322 ? -14.602 -0.48 2.754 1 91.25 322 SER A N 1
ATOM 2675 C CA . SER A 1 322 ? -15.688 -0.473 3.727 1 91.25 322 SER A CA 1
ATOM 2676 C C . SER A 1 322 ? -16.531 -1.736 3.619 1 91.25 322 SER A C 1
ATOM 2678 O O . SER A 1 322 ? -16.828 -2.381 4.629 1 91.25 322 SER A O 1
ATOM 2680 N N . LEU A 1 323 ? -16.859 -2.076 2.408 1 93.81 323 LEU A N 1
ATOM 2681 C CA . LEU A 1 323 ? -17.641 -3.289 2.172 1 93.81 323 LEU A CA 1
ATOM 2682 C C . LEU A 1 323 ? -16.828 -4.527 2.557 1 93.81 323 LEU A C 1
ATOM 2684 O O . LEU A 1 323 ? -17.391 -5.488 3.098 1 93.81 323 LEU A O 1
ATOM 2688 N N . PHE A 1 324 ? -15.547 -4.512 2.285 1 97.44 324 PHE A N 1
ATOM 2689 C CA . PHE A 1 324 ? -14.633 -5.578 2.674 1 97.44 324 PHE A CA 1
ATOM 2690 C C . PHE A 1 324 ? -14.727 -5.852 4.172 1 97.44 324 PHE A C 1
ATOM 2692 O O . PHE A 1 324 ? -14.906 -7 4.586 1 97.44 324 PHE A O 1
ATOM 2699 N N . PHE A 1 325 ? -14.727 -4.828 4.965 1 97.31 325 PHE A N 1
ATOM 2700 C CA . PHE A 1 325 ? -14.781 -4.988 6.414 1 97.31 325 PHE A CA 1
ATOM 2701 C C . PHE A 1 325 ? -16.172 -5.414 6.859 1 97.31 325 PHE A C 1
ATOM 2703 O O . PHE A 1 325 ? -16.312 -6.199 7.801 1 97.31 325 PHE A O 1
ATOM 2710 N N . ILE A 1 326 ? -17.172 -4.891 6.207 1 95.81 326 ILE A N 1
ATOM 2711 C CA . ILE A 1 326 ? -18.547 -5.266 6.539 1 95.81 326 ILE A CA 1
ATOM 2712 C C . ILE A 1 326 ? -18.734 -6.762 6.309 1 95.81 326 ILE A C 1
ATOM 2714 O O . ILE A 1 326 ? -19.25 -7.469 7.18 1 95.81 326 ILE A O 1
ATOM 2718 N N . LYS A 1 327 ? -18.297 -7.242 5.203 1 95.94 327 LYS A N 1
ATOM 2719 C CA . LYS A 1 327 ? -18.422 -8.664 4.875 1 95.94 327 LYS A CA 1
ATOM 2720 C C . LYS A 1 327 ? -17.656 -9.523 5.875 1 95.94 327 LYS A C 1
ATOM 2722 O O . LYS A 1 327 ? -18.172 -10.555 6.324 1 95.94 327 LYS A O 1
ATOM 2727 N N . LEU A 1 328 ? -16.5 -9.117 6.203 1 97.56 328 LEU A N 1
ATOM 2728 C CA . LEU A 1 328 ? -15.711 -9.875 7.168 1 97.56 328 LEU A CA 1
ATOM 2729 C C . LEU A 1 328 ? -16.391 -9.898 8.531 1 97.56 328 LEU A C 1
ATOM 2731 O O . LEU A 1 328 ? -16.422 -10.938 9.195 1 97.56 328 LEU A O 1
ATOM 2735 N N . ARG A 1 329 ? -16.875 -8.766 8.906 1 96.31 329 ARG A N 1
ATOM 2736 C CA . ARG A 1 329 ? -17.578 -8.68 10.18 1 96.31 329 ARG A CA 1
ATOM 2737 C C . ARG A 1 329 ? -18.766 -9.633 10.219 1 96.31 329 ARG A C 1
ATOM 2739 O O . ARG A 1 329 ? -19.016 -10.281 11.234 1 96.31 329 ARG A O 1
ATOM 2746 N N . GLU A 1 330 ? -19.453 -9.695 9.188 1 95.56 330 GLU A N 1
ATOM 2747 C CA . GLU A 1 330 ? -20.609 -10.586 9.086 1 95.56 330 GLU A CA 1
ATOM 2748 C C . GLU A 1 330 ? -20.172 -12.047 9.141 1 95.56 330 GLU A C 1
ATOM 2750 O O . GLU A 1 330 ? -20.797 -12.852 9.852 1 95.56 330 GLU A O 1
ATOM 2755 N N . LEU A 1 331 ? -19.141 -12.289 8.453 1 96.56 331 LEU A N 1
ATOM 2756 C CA . LEU A 1 331 ? -18.656 -13.664 8.375 1 96.56 331 LEU A CA 1
ATOM 2757 C C . LEU A 1 331 ? -18.141 -14.133 9.727 1 96.56 331 LEU A C 1
ATOM 2759 O O . LEU A 1 331 ? -18.312 -15.297 10.094 1 96.56 331 LEU A O 1
ATOM 2763 N N . PHE A 1 332 ? -17.578 -13.188 10.5 1 97 332 PHE A N 1
ATOM 2764 C CA . PHE A 1 332 ? -16.875 -13.602 11.711 1 97 332 PHE A CA 1
ATOM 2765 C C . PHE A 1 332 ? -17.547 -13.023 12.953 1 97 332 PHE A C 1
ATOM 2767 O O . PHE A 1 332 ? -16.891 -12.828 13.977 1 97 332 PHE A O 1
ATOM 2774 N N . GLN A 1 333 ? -18.703 -12.711 12.938 1 95 333 GLN A N 1
ATOM 2775 C CA . GLN A 1 333 ? -19.469 -12 13.961 1 95 333 GLN A CA 1
ATOM 2776 C C . GLN A 1 333 ? -19.312 -12.672 15.328 1 95 333 GLN A C 1
ATOM 2778 O O . GLN A 1 333 ? -19.219 -11.992 16.344 1 95 333 GLN A O 1
ATOM 2783 N N . TYR A 1 334 ? -19.172 -13.992 15.398 1 94.56 334 TYR A N 1
ATOM 2784 C CA . TYR A 1 334 ? -19.172 -14.68 16.688 1 94.56 334 TYR A CA 1
ATOM 2785 C C . TYR A 1 334 ? -17.844 -15.391 16.938 1 94.56 334 TYR A C 1
ATOM 2787 O O . TYR A 1 334 ? -17.688 -16.109 17.922 1 94.56 334 TYR A O 1
ATOM 2795 N N . ASP A 1 335 ? -16.938 -15.195 16.156 1 96.31 335 ASP A N 1
ATOM 2796 C CA . ASP A 1 335 ? -15.695 -15.953 16.25 1 96.31 335 ASP A CA 1
ATOM 2797 C C . ASP A 1 335 ? -14.68 -15.234 17.141 1 96.31 335 ASP A C 1
ATOM 2799 O O . ASP A 1 335 ? -14.695 -14.008 17.234 1 96.31 335 ASP A O 1
ATOM 2803 N N . LYS A 1 336 ? -13.883 -16.062 17.734 1 97.06 336 LYS A N 1
ATOM 2804 C CA . LYS A 1 336 ? -12.75 -15.594 18.531 1 97.06 336 LYS A CA 1
ATOM 2805 C C . LYS A 1 336 ? -11.453 -16.266 18.078 1 97.06 336 LYS A C 1
ATOM 2807 O O . LYS A 1 336 ? -11.461 -17.406 17.625 1 97.06 336 LYS A O 1
ATOM 2812 N N . PHE A 1 337 ? -10.383 -15.539 18.125 1 96.81 337 PHE A N 1
ATOM 2813 C CA . PHE A 1 337 ? -9.086 -16.156 17.875 1 96.81 337 PHE A CA 1
ATOM 2814 C C . PHE A 1 337 ? -8.773 -17.219 18.922 1 96.81 337 PHE A C 1
ATOM 2816 O O . PHE A 1 337 ? -9.109 -17.062 20.094 1 96.81 337 PHE A O 1
ATOM 2823 N N . PRO A 1 338 ? -8.133 -18.281 18.531 1 93.38 338 PRO A N 1
ATOM 2824 C CA . PRO A 1 338 ? -7.848 -19.375 19.453 1 93.38 338 PRO A CA 1
ATOM 2825 C C . PRO A 1 338 ? -6.926 -18.938 20.609 1 93.38 338 PRO A C 1
ATOM 2827 O O . PRO A 1 338 ? -6.078 -18.062 20.422 1 93.38 338 PRO A O 1
ATOM 2830 N N . LEU A 1 339 ? -7.137 -19.453 21.859 1 87.88 339 LEU A N 1
ATOM 2831 C CA . LEU A 1 339 ? -6.363 -19.141 23.062 1 87.88 339 LEU A CA 1
ATOM 2832 C C . LEU A 1 339 ? -4.934 -19.641 22.938 1 87.88 339 LEU A C 1
ATOM 2834 O O . LEU A 1 339 ? -4.004 -19.047 23.469 1 87.88 339 LEU A O 1
ATOM 2838 N N . HIS A 1 340 ? -4.66 -20.875 22.391 1 72.06 340 HIS A N 1
ATOM 2839 C CA . HIS A 1 340 ? -3.307 -21.406 22.281 1 72.06 340 HIS A CA 1
ATOM 2840 C C . HIS A 1 340 ? -2.77 -21.297 20.859 1 72.06 340 HIS A C 1
ATOM 2842 O O . HIS A 1 340 ? -3.537 -21.344 19.891 1 72.06 340 HIS A O 1
ATOM 2848 N N . SER A 1 341 ? -1.797 -20.547 20.734 1 56.38 341 SER A N 1
ATOM 2849 C CA . SER A 1 341 ? -1.156 -20.484 19.422 1 56.38 341 SER A CA 1
ATOM 2850 C C . SER A 1 341 ? -1.137 -21.859 18.766 1 56.38 341 SER A C 1
ATOM 2852 O O . SER A 1 341 ? -0.445 -22.766 19.219 1 56.38 341 SER A O 1
ATOM 2854 N N . GLU A 1 342 ? -2.166 -22.391 18.469 1 47.72 342 GLU A N 1
ATOM 2855 C CA . GLU A 1 342 ? -2.033 -23.703 17.828 1 47.72 342 GLU A CA 1
ATOM 2856 C C . GLU A 1 342 ? -1.145 -23.609 16.594 1 47.72 342 GLU A C 1
ATOM 2858 O O . GLU A 1 342 ? -1.44 -22.875 15.648 1 47.72 342 GLU A O 1
ATOM 2863 N N . LYS A 1 343 ? 0.166 -23.578 16.781 1 44.06 343 LYS A N 1
ATOM 2864 C CA . LYS A 1 343 ? 1.076 -23.891 15.68 1 44.06 343 LYS A CA 1
ATOM 2865 C C . LYS A 1 343 ? 0.529 -25.016 14.812 1 44.06 343 LYS A C 1
ATOM 2867 O O . LYS A 1 343 ? 0.163 -26.078 15.32 1 44.06 343 LYS A O 1
ATOM 2872 N N . HIS A 1 344 ? -0.142 -24.859 13.844 1 39.38 344 HIS A N 1
ATOM 2873 C CA . HIS A 1 344 ? -0.316 -26.031 12.992 1 39.38 344 HIS A CA 1
ATOM 2874 C C . HIS A 1 344 ? 0.962 -26.859 12.93 1 39.38 344 HIS A C 1
ATOM 2876 O O . HIS A 1 344 ? 2.029 -26.344 12.594 1 39.38 344 HIS A O 1
ATOM 2882 N N . LYS A 1 345 ? 1.105 -28.078 13.625 1 34.12 345 LYS A N 1
ATOM 2883 C CA . LYS A 1 345 ? 1.978 -29.203 13.297 1 34.12 345 LYS A CA 1
ATOM 2884 C C . LYS A 1 345 ? 1.802 -29.625 11.844 1 34.12 345 LYS A C 1
ATOM 2886 O O . LYS A 1 345 ? 0.677 -29.703 11.344 1 34.12 345 LYS A O 1
ATOM 2891 N N . MET B 1 1 ? -21.422 -4.035 -14.328 1 23.81 1 MET B N 1
ATOM 2892 C CA . MET B 1 1 ? -20.969 -4.555 -15.617 1 23.81 1 MET B CA 1
ATOM 2893 C C . MET B 1 1 ? -19.578 -4.039 -15.961 1 23.81 1 MET B C 1
ATOM 2895 O O . MET B 1 1 ? -19.328 -2.832 -15.961 1 23.81 1 MET B O 1
ATOM 2899 N N . ASN B 1 2 ? -18.5 -4.758 -15.625 1 22.41 2 ASN B N 1
ATOM 2900 C CA . ASN B 1 2 ? -17.094 -4.562 -15.336 1 22.41 2 ASN B CA 1
ATOM 2901 C C . ASN B 1 2 ? -16.328 -4.098 -16.562 1 22.41 2 ASN B C 1
ATOM 2903 O O . ASN B 1 2 ? -16.531 -4.617 -17.672 1 22.41 2 ASN B O 1
ATOM 2907 N N . MET B 1 3 ? -15.867 -2.824 -16.594 1 25.47 3 MET B N 1
ATOM 2908 C CA . MET B 1 3 ? -15.328 -2.064 -17.719 1 25.47 3 MET B CA 1
ATOM 2909 C C . MET B 1 3 ? -14.328 -2.902 -18.5 1 25.47 3 MET B C 1
ATOM 2911 O O . MET B 1 3 ? -14.133 -2.68 -19.703 1 25.47 3 MET B O 1
ATOM 2915 N N . ALA B 1 4 ? -13.727 -3.852 -17.812 1 27.91 4 ALA B N 1
ATOM 2916 C CA . ALA B 1 4 ? -12.742 -4.758 -18.406 1 27.91 4 ALA B CA 1
A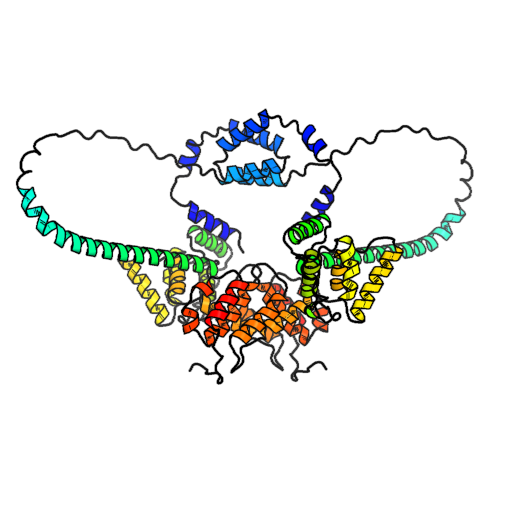TOM 2917 C C . ALA B 1 4 ? -13.391 -5.695 -19.406 1 27.91 4 ALA B C 1
ATOM 2919 O O . ALA B 1 4 ? -12.781 -6.047 -20.422 1 27.91 4 ALA B O 1
ATOM 2920 N N . HIS B 1 5 ? -14.648 -6.039 -19.203 1 28.19 5 HIS B N 1
ATOM 2921 C CA . HIS B 1 5 ? -15.336 -6.938 -20.125 1 28.19 5 HIS B CA 1
ATOM 2922 C C . HIS B 1 5 ? -15.547 -6.281 -21.484 1 28.19 5 HIS B C 1
ATOM 2924 O O . HIS B 1 5 ? -15.414 -6.93 -22.516 1 28.19 5 HIS B O 1
ATOM 2930 N N . VAL B 1 6 ? -15.719 -4.941 -21.328 1 28 6 VAL B N 1
ATOM 2931 C CA . VAL B 1 6 ? -16.016 -4.188 -22.531 1 28 6 VAL B CA 1
ATOM 2932 C C . VAL B 1 6 ? -14.773 -4.094 -23.406 1 28 6 VAL B C 1
ATOM 2934 O O . VAL B 1 6 ? -14.836 -4.285 -24.625 1 28 6 VAL B O 1
ATOM 2937 N N . ILE B 1 7 ? -13.594 -3.918 -22.766 1 29.41 7 ILE B N 1
ATOM 2938 C CA . ILE B 1 7 ? -12.367 -3.727 -23.531 1 29.41 7 ILE B CA 1
ATOM 2939 C C . ILE B 1 7 ? -12 -5.02 -24.25 1 29.41 7 ILE B C 1
ATOM 2941 O O . ILE B 1 7 ? -11.625 -5 -25.438 1 29.41 7 ILE B O 1
ATOM 2945 N N . ASN B 1 8 ? -12.258 -6.09 -23.5 1 27.42 8 ASN B N 1
ATOM 2946 C CA . ASN B 1 8 ? -11.836 -7.371 -24.062 1 27.42 8 ASN B CA 1
ATOM 2947 C C . ASN B 1 8 ? -12.672 -7.754 -25.281 1 27.42 8 ASN B C 1
ATOM 2949 O O . ASN B 1 8 ? -12.18 -8.438 -26.188 1 27.42 8 ASN B O 1
ATOM 2953 N N . GLN B 1 9 ? -13.977 -7.277 -25.281 1 28.19 9 GLN B N 1
ATOM 2954 C CA . GLN B 1 9 ? -14.758 -7.613 -26.469 1 28.19 9 GLN B CA 1
ATOM 2955 C C . GLN B 1 9 ? -14.266 -6.848 -27.688 1 28.19 9 GLN B C 1
ATOM 2957 O O . GLN B 1 9 ? -14.25 -7.383 -28.797 1 28.19 9 GLN B O 1
ATOM 2962 N N . THR B 1 10 ? -13.719 -5.641 -27.344 1 27.42 10 THR B N 1
ATOM 2963 C CA . THR B 1 10 ? -13.32 -4.836 -28.5 1 27.42 10 THR B CA 1
ATOM 2964 C C . THR B 1 10 ? -12.039 -5.383 -29.125 1 27.42 10 THR B C 1
ATOM 2966 O O . THR B 1 10 ? -11.906 -5.434 -30.344 1 27.42 10 THR B O 1
ATOM 2969 N N . ASN B 1 11 ? -11.109 -5.836 -28.297 1 27.41 11 ASN B N 1
ATOM 2970 C CA . ASN B 1 11 ? -9.883 -6.363 -28.891 1 27.41 11 ASN B CA 1
ATOM 2971 C C . ASN B 1 11 ? -10.148 -7.633 -29.703 1 27.41 11 ASN B C 1
ATOM 2973 O O . ASN B 1 11 ? -9.43 -7.922 -30.656 1 27.41 11 ASN B O 1
ATOM 2977 N N . SER B 1 12 ? -11.07 -8.453 -29.219 1 26.95 12 SER B N 1
ATOM 2978 C CA . SER B 1 12 ? -11.32 -9.664 -29.984 1 26.95 12 SER B CA 1
ATOM 2979 C C . SER B 1 12 ? -11.875 -9.328 -31.375 1 26.95 12 SER B C 1
ATOM 2981 O O . SER B 1 12 ? -11.812 -10.148 -32.281 1 26.95 12 SER B O 1
ATOM 2983 N N . ILE B 1 13 ? -12.555 -8.211 -31.484 1 27.67 13 ILE B N 1
ATOM 2984 C CA . ILE B 1 13 ? -13.062 -7.855 -32.812 1 27.67 13 ILE B CA 1
ATOM 2985 C C . ILE B 1 13 ? -11.898 -7.418 -33.688 1 27.67 13 ILE B C 1
ATOM 2987 O O . ILE B 1 13 ? -11.875 -7.734 -34.906 1 27.67 13 ILE B O 1
ATOM 2991 N N . MET B 1 14 ? -10.875 -6.711 -33.125 1 28.09 14 MET B N 1
ATOM 2992 C CA . MET B 1 14 ? -9.891 -6.133 -34.062 1 28.09 14 MET B CA 1
ATOM 2993 C C . MET B 1 14 ? -8.938 -7.203 -34.562 1 28.09 14 MET B C 1
ATOM 2995 O O . MET B 1 14 ? -8.047 -6.91 -35.375 1 28.09 14 MET B O 1
ATOM 2999 N N . THR B 1 15 ? -8.664 -8.242 -34 1 28.14 15 THR B N 1
ATOM 3000 C CA . THR B 1 15 ? -7.676 -9.188 -34.5 1 28.14 15 THR B CA 1
ATOM 3001 C C . THR B 1 15 ? -8.156 -9.844 -35.781 1 28.14 15 THR B C 1
ATOM 3003 O O . THR B 1 15 ? -7.535 -10.789 -36.281 1 28.14 15 THR B O 1
ATOM 3006 N N . GLY B 1 16 ? -9.289 -9.406 -36.438 1 26.83 16 GLY B N 1
ATOM 3007 C CA . GLY B 1 16 ? -9.391 -9.938 -37.781 1 26.83 16 GLY B CA 1
ATOM 3008 C C . GLY B 1 16 ? -8.328 -9.398 -38.719 1 26.83 16 GLY B C 1
ATOM 3009 O O . GLY B 1 16 ? -7.742 -8.344 -38.469 1 26.83 16 GLY B O 1
ATOM 3010 N N . GLU B 1 17 ? -7.609 -10.047 -39.75 1 27.45 17 GLU B N 1
ATOM 3011 C CA . GLU B 1 17 ? -6.477 -10.102 -40.656 1 27.45 17 GLU B CA 1
ATOM 3012 C C . GLU B 1 17 ? -6.473 -8.891 -41.594 1 27.45 17 GLU B C 1
ATOM 3014 O O . GLU B 1 17 ? -5.875 -8.938 -42.688 1 27.45 17 GLU B O 1
ATOM 3019 N N . MET B 1 18 ? -7.305 -7.781 -41.469 1 30.2 18 MET B N 1
ATOM 3020 C CA . MET B 1 18 ? -7.258 -6.887 -42.625 1 30.2 18 MET B CA 1
ATOM 3021 C C . MET B 1 18 ? -5.887 -6.234 -42.75 1 30.2 18 MET B C 1
ATOM 3023 O O . MET B 1 18 ? -5.316 -5.777 -41.75 1 30.2 18 MET B O 1
ATOM 3027 N N . SER B 1 19 ? -5.141 -6.391 -43.844 1 29.75 19 SER B N 1
ATOM 3028 C CA . SER B 1 19 ? -3.775 -6.07 -44.25 1 29.75 19 SER B CA 1
ATOM 3029 C C . SER B 1 19 ? -3.492 -4.578 -44.094 1 29.75 19 SER B C 1
ATOM 3031 O O . SER B 1 19 ? -4.402 -3.754 -44.219 1 29.75 19 SER B O 1
ATOM 3033 N N . ARG B 1 20 ? -2.455 -4.098 -43.688 1 32.56 20 ARG B N 1
ATOM 3034 C CA . ARG B 1 20 ? -1.882 -2.77 -43.5 1 32.56 20 ARG B CA 1
ATOM 3035 C C . ARG B 1 20 ? -2.092 -1.896 -44.719 1 32.56 20 ARG B C 1
ATOM 3037 O O . ARG B 1 20 ? -2.438 -0.719 -44.625 1 32.56 20 ARG B O 1
ATOM 3044 N N . ASP B 1 21 ? -1.683 -2.318 -45.844 1 32.62 21 ASP B N 1
ATOM 3045 C CA . ASP B 1 21 ? -1.604 -1.658 -47.156 1 32.62 21 ASP B CA 1
ATOM 3046 C C . ASP B 1 21 ? -2.996 -1.354 -47.688 1 32.62 21 ASP B C 1
ATOM 3048 O O . ASP B 1 21 ? -3.227 -0.286 -48.25 1 32.62 21 ASP B O 1
ATOM 3052 N N . GLU B 1 22 ? -3.908 -2.314 -47.594 1 32.69 22 GLU B N 1
ATOM 3053 C CA . GLU B 1 22 ? -5.277 -2.158 -48.062 1 32.69 22 GLU B CA 1
ATOM 3054 C C . GLU B 1 22 ? -6.016 -1.08 -47.281 1 32.69 22 GLU B C 1
ATOM 3056 O O . GLU B 1 22 ? -6.891 -0.399 -47.812 1 32.69 22 GLU B O 1
ATOM 3061 N N . MET B 1 23 ? -5.52 -0.792 -46.156 1 30.27 23 MET B N 1
ATOM 3062 C CA . MET B 1 23 ? -6.109 0.289 -45.375 1 30.27 23 MET B CA 1
ATOM 3063 C C . MET B 1 23 ? -5.629 1.647 -45.875 1 30.27 23 MET B C 1
ATOM 3065 O O . MET B 1 23 ? -6.402 2.605 -45.938 1 30.27 23 MET B O 1
ATOM 3069 N N . ALA B 1 24 ? -4.414 1.812 -46.25 1 31.38 24 ALA B N 1
ATOM 3070 C CA . ALA B 1 24 ? -3.822 3.051 -46.75 1 31.38 24 ALA B CA 1
ATOM 3071 C C . ALA B 1 24 ? -4.379 3.414 -48.125 1 31.38 24 ALA B C 1
ATOM 3073 O O . ALA B 1 24 ? -4.594 4.594 -48.438 1 31.38 24 ALA B O 1
ATOM 3074 N N . HIS B 1 25 ? -4.348 2.604 -49.094 1 34.72 25 HIS B N 1
ATOM 3075 C CA . HIS B 1 25 ? -4.848 2.855 -50.438 1 34.72 25 HIS B CA 1
ATOM 3076 C C . HIS B 1 25 ? -6.293 3.352 -50.406 1 34.72 25 HIS B C 1
ATOM 3078 O O . HIS B 1 25 ? -6.668 4.23 -51.188 1 34.72 25 HIS B O 1
ATOM 3084 N N . GLU B 1 26 ? -7.113 2.619 -49.656 1 35.53 26 GLU B N 1
ATOM 3085 C CA . GLU B 1 26 ? -8.508 3.059 -49.656 1 35.53 26 GLU B CA 1
ATOM 3086 C C . GLU B 1 26 ? -8.648 4.414 -48.969 1 35.53 26 GLU B C 1
ATOM 3088 O O . GLU B 1 26 ? -9.641 5.117 -49.188 1 35.53 26 GLU B O 1
ATOM 3093 N N . LEU B 1 27 ? -7.617 4.77 -48.031 1 37.16 27 LEU B N 1
ATOM 3094 C CA . LEU B 1 27 ? -7.719 6.086 -47.406 1 37.16 27 LEU B CA 1
ATOM 3095 C C . LEU B 1 27 ? -7.047 7.145 -48.25 1 37.16 27 LEU B C 1
ATOM 3097 O O . LEU B 1 27 ? -5.84 7.074 -48.531 1 37.16 27 LEU B O 1
ATOM 3101 N N . ASN B 1 28 ? -7.484 7.461 -49.5 1 38.78 28 ASN B N 1
ATOM 3102 C CA . ASN B 1 28 ? -7.062 8.484 -50.438 1 38.78 28 ASN B CA 1
ATOM 3103 C C . ASN B 1 28 ? -6.496 9.711 -49.75 1 38.78 28 ASN B C 1
ATOM 3105 O O . ASN B 1 28 ? -6.797 10.844 -50.125 1 38.78 28 ASN B O 1
ATOM 3109 N N . ILE B 1 29 ? -5.969 9.578 -48.562 1 39.41 29 ILE B N 1
ATOM 3110 C CA . ILE B 1 29 ?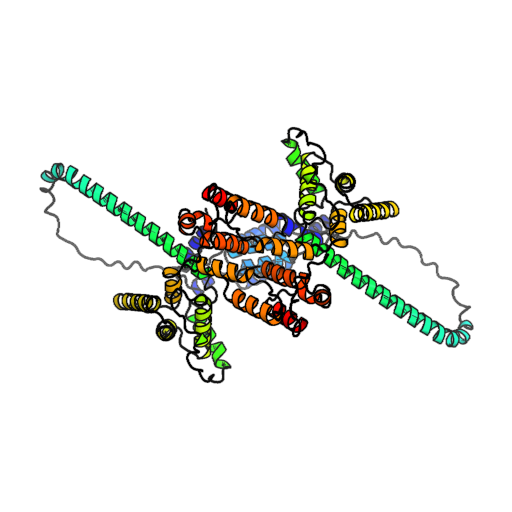 -5.422 10.758 -47.875 1 39.41 29 ILE B CA 1
ATOM 3111 C C . ILE B 1 29 ? -4.219 11.281 -48.656 1 39.41 29 ILE B C 1
ATOM 3113 O O . ILE B 1 29 ? -3.213 10.578 -48.812 1 39.41 29 ILE B O 1
ATOM 3117 N N . THR B 1 30 ? -4.52 12.266 -49.594 1 44.62 30 THR B N 1
ATOM 3118 C CA . THR B 1 30 ? -3.48 12.797 -50.469 1 44.62 30 THR B CA 1
ATOM 3119 C C . THR B 1 30 ? -2.486 13.641 -49.688 1 44.62 30 THR B C 1
ATOM 3121 O O . THR B 1 30 ? -2.754 14.016 -48.531 1 44.62 30 THR B O 1
ATOM 3124 N N . SER B 1 31 ? -1.371 13.797 -50.25 1 49.31 31 SER B N 1
ATOM 3125 C CA . SER B 1 31 ? -0.29 14.609 -49.688 1 49.31 31 SER B CA 1
ATOM 3126 C C . SER B 1 31 ? -0.777 16.016 -49.344 1 49.31 31 SER B C 1
ATOM 3128 O O . SER B 1 31 ? -0.307 16.625 -48.406 1 49.31 31 SER B O 1
ATOM 3130 N N . ASP B 1 32 ? -1.688 16.469 -50.094 1 53.28 32 ASP B N 1
ATOM 3131 C CA . ASP B 1 32 ? -2.25 17.812 -49.938 1 53.28 32 ASP B CA 1
ATOM 3132 C C . ASP B 1 32 ? -3.156 17.875 -48.719 1 53.28 32 ASP B C 1
ATOM 3134 O O . ASP B 1 32 ? -3.188 18.891 -48.031 1 53.28 32 ASP B O 1
ATOM 3138 N N . ASP B 1 33 ? -3.736 16.734 -48.406 1 45.34 33 ASP B N 1
ATOM 3139 C CA . ASP B 1 33 ? -4.621 16.656 -47.25 1 45.34 33 ASP B CA 1
ATOM 3140 C C . ASP B 1 33 ? -3.824 16.688 -45.938 1 45.34 33 ASP B C 1
ATOM 3142 O O . ASP B 1 33 ? -4.203 17.375 -45 1 45.34 33 ASP B O 1
ATOM 3146 N N . ILE B 1 34 ? -2.734 16.062 -46.062 1 47.38 34 ILE B N 1
ATOM 3147 C CA . ILE B 1 34 ? -1.819 16.062 -44.906 1 47.38 34 ILE B CA 1
ATOM 3148 C C . ILE B 1 34 ? -1.269 17.453 -44.688 1 47.38 34 ILE B C 1
ATOM 3150 O O . ILE B 1 34 ? -1.174 17.922 -43.531 1 47.38 34 ILE B O 1
ATOM 3154 N N . ALA B 1 35 ? -0.984 18.156 -45.656 1 54.62 35 ALA B N 1
ATOM 3155 C CA . ALA B 1 35 ? -0.458 19.516 -45.562 1 54.62 35 ALA B CA 1
ATOM 3156 C C . ALA B 1 35 ? -1.495 20.453 -44.969 1 54.62 35 ALA B C 1
ATOM 3158 O O . ALA B 1 35 ? -1.172 21.281 -44.094 1 54.62 35 ALA B O 1
ATOM 3159 N N . LYS B 1 36 ? -2.723 20.25 -45.312 1 52.47 36 LYS B N 1
ATOM 3160 C CA . LYS B 1 36 ? -3.824 21.094 -44.844 1 52.47 36 LYS B CA 1
ATOM 3161 C C . LYS B 1 36 ? -4.113 20.844 -43.375 1 52.47 36 LYS B C 1
ATOM 3163 O O . LYS B 1 36 ? -4.355 21.781 -42.594 1 52.47 36 LYS B O 1
ATOM 3168 N N . ILE B 1 37 ? -3.963 19.672 -43.031 1 47.59 37 ILE B N 1
ATOM 3169 C CA . ILE B 1 37 ? -4.145 19.312 -41.656 1 47.59 37 ILE B CA 1
ATOM 3170 C C . ILE B 1 37 ? -3.035 19.938 -40.812 1 47.59 37 ILE B C 1
ATOM 3172 O O . ILE B 1 37 ? -3.299 20.484 -39.719 1 47.59 37 ILE B O 1
ATOM 3176 N N . LYS B 1 38 ? -1.89 19.875 -41.375 1 46.44 38 LYS B N 1
ATOM 3177 C CA . LYS B 1 38 ? -0.759 20.516 -40.688 1 46.44 38 LYS B CA 1
ATOM 3178 C C . LYS B 1 38 ? -0.994 22 -40.5 1 46.44 38 LYS B C 1
ATOM 3180 O O . LYS B 1 38 ? -0.696 22.547 -39.438 1 46.44 38 LYS B O 1
ATOM 3185 N N . GLU B 1 39 ? -1.527 22.594 -41.469 1 52.75 39 GLU B N 1
ATOM 3186 C CA . GLU B 1 39 ? -1.816 24.031 -41.438 1 52.75 39 GLU B CA 1
ATOM 3187 C C . GLU B 1 39 ? -2.893 24.344 -40.406 1 52.75 39 GLU B C 1
ATOM 3189 O O . GLU B 1 39 ? -2.748 25.281 -39.625 1 52.75 39 GLU B O 1
ATOM 3194 N N . ILE B 1 40 ? -3.918 23.5 -40.438 1 45.53 40 ILE B N 1
ATOM 3195 C CA . ILE B 1 40 ? -5.035 23.75 -39.5 1 45.53 40 ILE B CA 1
ATOM 3196 C C . ILE B 1 40 ? -4.594 23.484 -38.062 1 45.53 40 ILE B C 1
ATOM 3198 O O . ILE B 1 40 ? -4.887 24.281 -37.188 1 45.53 40 ILE B O 1
ATOM 3202 N N . VAL B 1 41 ? -3.826 22.406 -37.938 1 45.5 41 VAL B N 1
ATOM 3203 C CA . VAL B 1 41 ? -3.32 22.062 -36.625 1 45.5 41 VAL B CA 1
ATOM 3204 C C . VAL B 1 41 ? -2.393 23.172 -36.125 1 45.5 41 VAL B C 1
ATOM 3206 O O . VAL B 1 41 ? -2.484 23.578 -34.969 1 45.5 41 VAL B O 1
ATOM 3209 N N . THR B 1 42 ? -1.575 23.594 -37.062 1 46.88 42 THR B N 1
ATOM 3210 C CA . THR B 1 42 ? -0.666 24.672 -36.688 1 46.88 42 THR B CA 1
ATOM 3211 C C . THR B 1 42 ? -1.444 25.906 -36.281 1 46.88 42 THR B C 1
ATOM 3213 O O . THR B 1 42 ? -1.061 26.594 -35.312 1 46.88 42 THR B O 1
ATOM 3216 N N . LYS B 1 43 ? -2.545 26.031 -37.062 1 45.97 43 LYS B N 1
ATOM 3217 C CA . LYS B 1 43 ? -3.336 27.234 -36.844 1 45.97 43 LYS B CA 1
ATOM 3218 C C . LYS B 1 43 ? -4.156 27.141 -35.562 1 45.97 43 LYS B C 1
ATOM 3220 O O . LYS B 1 43 ? -4.344 28.141 -34.875 1 45.97 43 LYS B O 1
ATOM 3225 N N . TYR B 1 44 ? -4.699 25.906 -35.344 1 41.91 44 TYR B N 1
ATOM 3226 C CA . TYR B 1 44 ? -5.719 25.875 -34.281 1 41.91 44 TYR B CA 1
ATOM 3227 C C . TYR B 1 44 ? -5.238 25.078 -33.094 1 41.91 44 TYR B C 1
ATOM 3229 O O . TYR B 1 44 ? -5.93 25.016 -32.062 1 41.91 44 TYR B O 1
ATOM 3237 N N . ILE B 1 45 ? -4.059 24.484 -33.062 1 45.34 45 ILE B N 1
ATOM 3238 C CA . ILE B 1 45 ? -3.529 23.578 -32.062 1 45.34 45 ILE B CA 1
ATOM 3239 C C . ILE B 1 45 ? -3.305 24.344 -30.75 1 45.34 45 ILE B C 1
ATOM 3241 O O . ILE B 1 45 ? -3.273 23.734 -29.672 1 45.34 45 ILE B O 1
ATOM 3245 N N . GLN B 1 46 ? -3.254 25.484 -30.906 1 43.16 46 GLN B N 1
ATOM 3246 C CA . GLN B 1 46 ? -3 26.344 -29.75 1 43.16 46 GLN B CA 1
ATOM 3247 C C . GLN B 1 46 ? -4.188 26.344 -28.797 1 43.16 46 GLN B C 1
ATOM 3249 O O . GLN B 1 46 ? -4.062 26.781 -27.656 1 43.16 46 GLN B O 1
ATOM 3254 N N . TYR B 1 47 ? -5.465 25.75 -29.234 1 38.91 47 TYR B N 1
ATOM 3255 C CA . TYR B 1 47 ? -6.637 25.75 -28.375 1 38.91 47 TYR B CA 1
ATOM 3256 C C . TYR B 1 47 ? -6.816 24.375 -27.719 1 38.91 47 TYR B C 1
ATOM 3258 O O . TYR B 1 47 ? -7.02 23.375 -28.406 1 38.91 47 TYR B O 1
ATOM 3266 N N . PRO B 1 48 ? -6.645 24.172 -26.234 1 44.88 48 PRO B N 1
ATOM 3267 C CA . PRO B 1 48 ? -6.559 22.906 -25.5 1 44.88 48 PRO B CA 1
ATOM 3268 C C . PRO B 1 48 ? -7.809 22.047 -25.656 1 44.88 48 PRO B C 1
ATOM 3270 O O . PRO B 1 48 ? -7.711 20.812 -25.703 1 44.88 48 PRO B O 1
ATOM 3273 N N . GLU B 1 49 ? -9.102 22.562 -25.641 1 42.97 49 GLU B N 1
ATOM 3274 C CA . GLU B 1 49 ? -10.352 21.828 -25.844 1 42.97 49 GLU B CA 1
ATOM 3275 C C . GLU B 1 49 ? -10.344 21.078 -27.156 1 42.97 49 GLU B C 1
ATOM 3277 O O . GLU B 1 49 ? -10.844 19.953 -27.25 1 42.97 49 GLU B O 1
ATOM 3282 N N . PHE B 1 50 ? -9.812 21.641 -28.156 1 45.72 50 PHE B N 1
ATOM 3283 C CA . PHE B 1 50 ? -9.734 21.047 -29.484 1 45.72 50 PHE B CA 1
ATOM 3284 C C . PHE B 1 50 ? -8.852 19.812 -29.484 1 45.72 50 PHE B C 1
ATOM 3286 O O . PHE B 1 50 ? -9.195 18.797 -30.109 1 45.72 50 PHE B O 1
ATOM 3293 N N . ARG B 1 51 ? -7.836 19.906 -28.641 1 41.56 51 ARG B N 1
ATOM 3294 C CA . ARG B 1 51 ? -6.941 18.781 -28.422 1 41.56 51 ARG B CA 1
ATOM 3295 C C . ARG B 1 51 ? -7.695 17.594 -27.828 1 41.56 51 ARG B C 1
ATOM 3297 O O . ARG B 1 51 ? -7.52 16.453 -28.281 1 41.56 51 ARG B O 1
ATOM 3304 N N . THR B 1 52 ? -8.523 17.703 -26.875 1 47.09 52 THR B N 1
ATOM 3305 C CA . THR B 1 52 ? -9.25 16.641 -26.188 1 47.09 52 THR B CA 1
ATOM 3306 C C . THR B 1 52 ? -10.219 15.938 -27.141 1 47.09 52 THR B C 1
ATOM 3308 O O . THR B 1 52 ? -10.297 14.711 -27.172 1 47.09 52 THR B O 1
ATOM 3311 N N . ILE B 1 53 ? -10.961 16.562 -27.828 1 44.41 53 ILE B N 1
ATOM 3312 C CA . ILE B 1 53 ? -11.938 16.016 -28.766 1 44.41 53 ILE B CA 1
ATOM 3313 C C . ILE B 1 53 ? -11.219 15.234 -29.875 1 44.41 53 ILE B C 1
ATOM 3315 O O . ILE B 1 53 ? -11.648 14.141 -30.234 1 44.41 53 ILE B O 1
ATOM 3319 N N . LEU B 1 54 ? -10.062 15.758 -30.281 1 45.56 54 LEU B N 1
ATOM 3320 C CA . LEU B 1 54 ? -9.281 15.141 -31.359 1 45.56 54 LEU B CA 1
ATOM 3321 C C . LEU B 1 54 ? -8.695 13.812 -30.891 1 45.56 54 LEU B C 1
ATOM 3323 O O . LEU B 1 54 ? -8.734 12.828 -31.641 1 45.56 54 LEU B O 1
ATOM 3327 N N . ILE B 1 55 ? -8.25 13.641 -29.703 1 44.41 55 ILE B N 1
ATOM 3328 C CA . ILE B 1 55 ? -7.68 12.43 -29.125 1 44.41 55 ILE B CA 1
ATOM 3329 C C . ILE B 1 55 ? -8.766 11.359 -29.016 1 44.41 55 ILE B C 1
ATOM 3331 O O . ILE B 1 55 ? -8.539 10.203 -29.375 1 44.41 55 ILE B O 1
ATOM 3335 N N . LYS B 1 56 ? -9.875 11.594 -28.609 1 45.06 56 LYS B N 1
ATOM 3336 C CA . LYS B 1 56 ? -10.969 10.641 -28.438 1 45.06 56 LYS B CA 1
ATOM 3337 C C . LYS B 1 56 ? -11.391 10.062 -29.797 1 45.06 56 LYS B C 1
ATOM 3339 O O . LYS B 1 56 ? -11.641 8.859 -29.906 1 45.06 56 LYS B O 1
ATOM 3344 N N . THR B 1 57 ? -11.516 10.875 -30.688 1 40.28 57 THR B N 1
ATOM 3345 C CA . THR B 1 57 ? -11.984 10.469 -32 1 40.28 57 THR B CA 1
ATOM 3346 C C . THR B 1 57 ? -10.961 9.562 -32.688 1 40.28 57 THR B C 1
ATOM 3348 O O . THR B 1 57 ? -11.328 8.602 -33.375 1 40.28 57 THR B O 1
ATOM 3351 N N . LEU B 1 58 ? -9.648 9.852 -32.469 1 41.16 58 LEU B N 1
ATOM 3352 C CA . LEU B 1 58 ? -8.539 9.102 -33.031 1 41.16 58 LEU B CA 1
ATOM 3353 C C . LEU B 1 58 ? -8.445 7.715 -32.406 1 41.16 58 LEU B C 1
ATOM 3355 O O . LEU B 1 58 ? -8.141 6.738 -33.094 1 41.16 58 LEU B O 1
ATOM 3359 N N . ASP B 1 59 ? -8.531 7.531 -31.172 1 41.22 59 ASP B N 1
ATOM 3360 C CA . ASP B 1 59 ? -8.461 6.285 -30.406 1 41.22 59 ASP B CA 1
ATOM 3361 C C . ASP B 1 59 ? -9.562 5.32 -30.828 1 41.22 59 ASP B C 1
ATOM 3363 O O . ASP B 1 59 ? -9.359 4.102 -30.828 1 41.22 59 ASP B O 1
ATOM 3367 N N . ASP B 1 60 ? -10.695 5.754 -31.281 1 38.22 60 ASP B N 1
ATOM 3368 C CA . ASP B 1 60 ? -11.875 4.992 -31.672 1 38.22 60 ASP B CA 1
ATOM 3369 C C . ASP B 1 60 ? -11.75 4.477 -33.094 1 38.22 60 ASP B C 1
ATOM 3371 O O . ASP B 1 60 ? -12.586 3.697 -33.562 1 38.22 60 ASP B O 1
ATOM 3375 N N . PHE B 1 61 ? -10.766 4.984 -33.844 1 32.16 61 PHE B N 1
ATOM 3376 C CA . PHE B 1 61 ? -10.742 4.645 -35.281 1 32.16 61 PHE B CA 1
ATOM 3377 C C . PHE B 1 61 ? -9.891 3.4 -35.5 1 32.16 61 PHE B C 1
ATOM 3379 O O . PHE B 1 61 ? -8.664 3.455 -35.438 1 32.16 61 PHE B O 1
ATOM 3386 N N . GLU B 1 62 ? -10.375 2.141 -35.25 1 30.64 62 GLU B N 1
ATOM 3387 C CA . GLU B 1 62 ? -9.789 0.85 -35.594 1 30.64 62 GLU B CA 1
ATOM 3388 C C . GLU B 1 62 ? -9.758 0.641 -37.125 1 30.64 62 GLU B C 1
ATOM 3390 O O . GLU B 1 62 ? -10.789 0.712 -37.781 1 30.64 62 GLU B O 1
ATOM 3395 N N . PRO B 1 63 ? -8.578 0.762 -37.812 1 30.38 63 PRO B N 1
ATOM 3396 C CA . PRO B 1 63 ? -8.547 0.621 -39.25 1 30.38 63 PRO B CA 1
ATOM 3397 C C . PRO B 1 63 ? -9.008 -0.759 -39.719 1 30.38 63 PRO B C 1
ATOM 3399 O O . PRO B 1 63 ? -8.477 -1.776 -39.281 1 30.38 63 PRO B O 1
ATOM 3402 N N . GLY B 1 64 ? -10.188 -1.062 -39.969 1 24.77 64 GLY B N 1
ATOM 3403 C CA . GLY B 1 64 ? -10.789 -2.309 -40.406 1 24.77 64 GLY B CA 1
ATOM 3404 C C . GLY B 1 64 ? -10.086 -2.914 -41.594 1 24.77 64 GLY B C 1
ATOM 3405 O O . GLY B 1 64 ? -9.695 -2.195 -42.531 1 24.77 64 GLY B O 1
ATOM 3406 N N . LYS B 1 65 ? -9.43 -4.199 -41.5 1 27.02 65 LYS B N 1
ATOM 3407 C CA . LYS B 1 65 ? -8.789 -5.168 -42.375 1 27.02 65 LYS B CA 1
ATOM 3408 C C . LYS B 1 65 ? -9.594 -5.375 -43.656 1 27.02 65 LYS B C 1
ATOM 3410 O O . LYS B 1 65 ? -10.82 -5.5 -43.625 1 27.02 65 LYS B O 1
ATOM 3415 N N . GLU B 1 66 ? -9.031 -5.047 -44.844 1 23.7 66 GLU B N 1
ATOM 3416 C CA . GLU B 1 66 ? -9.57 -5.199 -46.188 1 23.7 66 GLU B CA 1
ATOM 3417 C C . GLU B 1 66 ? -9.922 -6.656 -46.469 1 23.7 66 GLU B C 1
ATOM 3419 O O . GLU B 1 66 ? -9.07 -7.539 -46.375 1 23.7 66 GLU B O 1
ATOM 3424 N N . GLU B 1 67 ? -11.008 -7.172 -46.094 1 24.14 67 GLU B N 1
ATOM 3425 C CA . GLU B 1 67 ? -11.445 -8.508 -46.5 1 24.14 67 GLU B CA 1
ATOM 3426 C C . GLU B 1 67 ? -11.422 -8.672 -48 1 24.14 67 GLU B C 1
ATOM 3428 O O . GLU B 1 67 ? -11.961 -7.836 -48.75 1 24.14 67 GLU B O 1
ATOM 3433 N N . GLU B 1 68 ? -10.438 -9.406 -48.562 1 22.22 68 GLU B N 1
ATOM 3434 C CA . GLU B 1 68 ? -10.312 -9.797 -49.969 1 22.22 68 GLU B CA 1
ATOM 3435 C C . GLU B 1 68 ? -11.609 -10.422 -50.469 1 22.22 68 GLU B C 1
ATOM 3437 O O . GLU B 1 68 ? -12.242 -11.219 -49.781 1 22.22 68 GLU B O 1
ATOM 3442 N N . PRO B 1 69 ? -12.234 -9.891 -51.5 1 24.66 69 PRO B N 1
ATOM 3443 C CA . PRO B 1 69 ? -13.516 -10.336 -52.031 1 24.66 69 PRO B CA 1
ATOM 3444 C C . PRO B 1 69 ? -13.484 -11.781 -52.531 1 24.66 69 PRO B C 1
ATOM 3446 O O . PRO B 1 69 ? -12.539 -12.195 -53.188 1 24.66 69 PRO B O 1
ATOM 3449 N N . LYS B 1 70 ? -13.859 -12.695 -51.688 1 23.64 70 LYS B N 1
ATOM 3450 C CA . LYS B 1 70 ? -14.047 -14.109 -52 1 23.64 70 LYS B CA 1
ATOM 3451 C C . LYS B 1 70 ? -14.766 -14.305 -53.344 1 23.64 70 LYS B C 1
ATOM 3453 O O . LYS B 1 70 ? -15.859 -13.758 -53.531 1 23.64 70 LYS B O 1
ATOM 3458 N N . ASN B 1 71 ? -14.062 -14.562 -54.375 1 19.55 71 ASN B N 1
ATOM 3459 C CA . ASN B 1 71 ? -14.516 -14.891 -55.719 1 19.55 71 ASN B CA 1
ATOM 3460 C C . ASN B 1 71 ? -15.516 -16.047 -55.719 1 19.55 71 ASN B C 1
ATOM 3462 O O . ASN B 1 71 ? -15.359 -17 -54.969 1 19.55 71 ASN B O 1
ATOM 3466 N N . GLU B 1 72 ? -16.688 -15.844 -56.188 1 22.17 72 GLU B N 1
ATOM 3467 C CA . GLU B 1 72 ? -17.969 -16.5 -56.406 1 22.17 72 GLU B CA 1
ATOM 3468 C C . GLU B 1 72 ? -17.797 -17.797 -57.188 1 22.17 72 GLU B C 1
ATOM 3470 O O . GLU B 1 72 ? -18.766 -18.344 -57.719 1 22.17 72 GLU B O 1
ATOM 3475 N N . SER B 1 73 ? -16.672 -18.531 -56.969 1 18.92 73 SER B N 1
ATOM 3476 C CA . SER B 1 73 ? -16.656 -19.5 -58.094 1 18.92 73 SER B CA 1
ATOM 3477 C C . SER B 1 73 ? -17.906 -20.375 -58.062 1 18.92 73 SER B C 1
ATOM 3479 O O . SER B 1 73 ? -18.391 -20.766 -57 1 18.92 73 SER B O 1
ATOM 3481 N N . LYS B 1 74 ? -18.609 -20.578 -59.156 1 21.48 74 LYS B N 1
ATOM 3482 C CA . LYS B 1 74 ? -19.875 -21.031 -59.75 1 21.48 74 LYS B CA 1
ATOM 3483 C C . LYS B 1 74 ? -20.031 -22.531 -59.625 1 21.48 74 LYS B C 1
ATOM 3485 O O . LYS B 1 74 ? -20.984 -23.125 -60.156 1 21.48 74 LYS B O 1
ATOM 3490 N N . LEU B 1 75 ? -19.203 -23.328 -58.75 1 19.56 75 LEU B N 1
ATOM 3491 C CA . LEU B 1 75 ? -19.188 -24.641 -59.375 1 19.56 75 LEU B CA 1
ATOM 3492 C C . LEU B 1 75 ? -20.547 -25.312 -59.25 1 19.56 75 LEU B C 1
ATOM 3494 O O . LEU B 1 75 ? -21.203 -25.219 -58.219 1 19.56 75 LEU B O 1
ATOM 3498 N N . LYS B 1 76 ? -21.031 -26.016 -60.281 1 19.59 76 LYS B N 1
ATOM 3499 C CA . LYS B 1 76 ? -22.234 -26.5 -60.969 1 19.59 76 LYS B CA 1
ATOM 3500 C C . LYS B 1 76 ? -22.75 -27.781 -60.312 1 19.59 76 LYS B C 1
ATOM 3502 O O . LYS B 1 76 ? -23.797 -28.312 -60.719 1 19.59 76 LYS B O 1
ATOM 3507 N N . PRO B 1 77 ? -22.312 -28.203 -59.031 1 20.14 77 PRO B N 1
ATOM 3508 C CA . PRO B 1 77 ? -22.406 -29.656 -59.25 1 20.14 77 PRO B CA 1
ATOM 3509 C C . PRO B 1 77 ? -23.844 -30.141 -59.406 1 20.14 77 PRO B C 1
ATOM 3511 O O . PRO B 1 77 ? -24.781 -29.438 -59.031 1 20.14 77 PRO B O 1
ATOM 3514 N N . LYS B 1 78 ? -24.047 -31.625 -59.531 1 19.88 78 LYS B N 1
ATOM 3515 C CA . LYS B 1 78 ? -24.812 -32.656 -60.219 1 19.88 78 LYS B CA 1
ATOM 3516 C C . LYS B 1 78 ? -26.109 -32.969 -59.469 1 19.88 78 LYS B C 1
ATOM 3518 O O . LYS B 1 78 ? -26.203 -32.719 -58.25 1 19.88 78 LYS B O 1
ATOM 3523 N N . ASN B 1 79 ? -27.078 -33.781 -60.062 1 18.02 79 ASN B N 1
ATOM 3524 C CA . ASN B 1 79 ? -28.484 -33.969 -60.438 1 18.02 79 ASN B CA 1
ATOM 3525 C C . ASN B 1 79 ? -29.266 -34.688 -59.344 1 18.02 79 ASN B C 1
ATOM 3527 O O . ASN B 1 79 ? -30.328 -34.219 -58.906 1 18.02 79 ASN B O 1
ATOM 3531 N N . LYS B 1 80 ? -29.266 -36 -59.219 1 18.47 80 LYS B N 1
ATOM 3532 C CA . LYS B 1 80 ? -30.438 -36.781 -59.625 1 18.47 80 LYS B CA 1
ATOM 3533 C C . LYS B 1 80 ? -31.344 -37.031 -58.406 1 18.47 80 LYS B C 1
ATOM 3535 O O . LYS B 1 80 ? -32.531 -36.781 -58.438 1 18.47 80 LYS B O 1
ATOM 3540 N N . HIS B 1 81 ? -31.234 -38.281 -57.688 1 19.77 81 HIS B N 1
ATOM 3541 C CA . HIS B 1 81 ? -32.219 -39.344 -57.688 1 19.77 81 HIS B CA 1
ATOM 3542 C C . HIS B 1 81 ? -33.062 -39.312 -56.406 1 19.77 81 HIS B C 1
ATOM 3544 O O . HIS B 1 81 ? -34.094 -40 -56.312 1 19.77 81 HIS B O 1
ATOM 3550 N N . THR B 1 82 ? -32.656 -38.875 -55.219 1 20.83 82 THR B N 1
ATOM 3551 C CA . THR B 1 82 ? -32.969 -39.719 -54.062 1 20.83 82 THR B CA 1
ATOM 3552 C C . THR B 1 82 ? -34.375 -39.406 -53.562 1 20.83 82 THR B C 1
ATOM 3554 O O . THR B 1 82 ? -34.562 -38.469 -52.75 1 20.83 82 THR B O 1
ATOM 3557 N N . LYS B 1 83 ? -35.562 -39.531 -54.312 1 20.64 83 LYS B N 1
ATOM 3558 C CA . LYS B 1 83 ? -36.875 -39 -54 1 20.64 83 LYS B CA 1
ATOM 3559 C C . LYS B 1 83 ? -37.562 -39.844 -52.938 1 20.64 83 LYS B C 1
ATOM 3561 O O . LYS B 1 83 ? -38.5 -39.344 -52.281 1 20.64 83 LYS B O 1
ATOM 3566 N N . LYS B 1 84 ? -37.594 -41.219 -53 1 21.03 84 LYS B N 1
ATOM 3567 C CA . LYS B 1 84 ? -38.812 -42 -52.781 1 21.03 84 LYS B CA 1
ATOM 3568 C C . LYS B 1 84 ? -39.219 -42 -51.312 1 21.03 84 LYS B C 1
ATOM 3570 O O . LYS B 1 84 ? -40.406 -41.969 -51 1 21.03 84 LYS B O 1
ATOM 3575 N N . LYS B 1 85 ? -38.406 -42.5 -50.344 1 24.27 85 LYS B N 1
ATOM 3576 C CA . LYS B 1 85 ? -38.875 -43.281 -49.219 1 24.27 85 LYS B CA 1
ATOM 3577 C C . LYS B 1 85 ? -39.562 -42.438 -48.156 1 24.27 85 LYS B C 1
ATOM 3579 O O . LYS B 1 85 ? -38.938 -41.938 -47.219 1 24.27 85 LYS B O 1
ATOM 3584 N N . LYS B 1 86 ? -40.469 -41.562 -48.469 1 24.88 86 LYS B N 1
ATOM 3585 C CA . LYS B 1 86 ? -40.875 -40.531 -47.531 1 24.88 86 LYS B CA 1
ATOM 3586 C C . LYS B 1 86 ? -42 -41 -46.625 1 24.88 86 LYS B C 1
ATOM 3588 O O . LYS B 1 86 ? -42.219 -40.469 -45.562 1 24.88 86 LYS B O 1
ATOM 3593 N N . LYS B 1 87 ? -42.844 -41.906 -47.219 1 25.36 87 LYS B N 1
ATOM 3594 C CA . LYS B 1 87 ? -44.219 -41.75 -46.75 1 25.36 87 LYS B CA 1
ATOM 3595 C C . LYS B 1 87 ? -44.406 -42.375 -45.375 1 25.36 87 LYS B C 1
ATOM 3597 O O . LYS B 1 87 ? -45.125 -41.844 -44.531 1 25.36 87 LYS B O 1
ATOM 3602 N N . GLU B 1 88 ? -44.094 -43.719 -45.312 1 26.84 88 GLU B N 1
ATOM 3603 C CA . GLU B 1 88 ? -44.688 -44.594 -44.312 1 26.84 88 GLU B CA 1
ATOM 3604 C C . GLU B 1 88 ? -44.312 -44.156 -42.906 1 26.84 88 GLU B C 1
ATOM 3606 O O . GLU B 1 88 ? -45 -44.469 -41.938 1 26.84 88 GLU B O 1
ATOM 3611 N N . ILE B 1 89 ? -43.125 -43.625 -42.75 1 27.03 89 ILE B N 1
ATOM 3612 C CA . ILE B 1 89 ? -42.562 -43.625 -41.406 1 27.03 89 ILE B CA 1
ATOM 3613 C C . ILE B 1 89 ? -43.375 -42.656 -40.531 1 27.03 89 ILE B C 1
ATOM 3615 O O . ILE B 1 89 ? -42.969 -42.375 -39.406 1 27.03 89 ILE B O 1
ATOM 3619 N N . HIS B 1 90 ? -44.594 -42.219 -40.938 1 30.86 90 HIS B N 1
ATOM 3620 C CA . HIS B 1 90 ? -45.219 -41.125 -40.219 1 30.86 90 HIS B CA 1
ATOM 3621 C C . HIS B 1 90 ? -45.844 -41.594 -38.906 1 30.86 90 HIS B C 1
ATOM 3623 O O . HIS B 1 90 ? -45.812 -40.844 -37.906 1 30.86 90 HIS B O 1
ATOM 3629 N N . GLN B 1 91 ? -46.719 -42.688 -39.062 1 32.56 91 GLN B N 1
ATOM 3630 C CA . GLN B 1 91 ? -47.75 -42.812 -38.062 1 32.56 91 GLN B CA 1
ATOM 3631 C C . GLN B 1 91 ? -47.188 -43.281 -36.75 1 32.56 91 GLN B C 1
ATOM 3633 O O . GLN B 1 91 ? -47.781 -43.031 -35.688 1 32.56 91 GLN B O 1
ATOM 3638 N N . LEU B 1 92 ? -46.5 -44.5 -36.75 1 31.75 92 LEU B N 1
ATOM 3639 C CA . LEU B 1 92 ? -46.094 -45.125 -35.5 1 31.75 92 LEU B CA 1
ATOM 3640 C C . LEU B 1 92 ? -45.344 -44.156 -34.625 1 31.75 92 LEU B C 1
ATOM 3642 O O . LEU B 1 92 ? -45.094 -44.438 -33.438 1 31.75 92 LEU B O 1
ATOM 3646 N N . SER B 1 93 ? -44.812 -43.125 -35.281 1 29.33 93 SER B N 1
ATOM 3647 C CA . SER B 1 93 ? -43.75 -42.312 -34.625 1 29.33 93 SER B CA 1
ATOM 3648 C C . SER B 1 93 ? -44.312 -41.438 -33.531 1 29.33 93 SER B C 1
ATOM 3650 O O . SER B 1 93 ? -43.594 -40.688 -32.875 1 29.33 93 SER B O 1
ATOM 3652 N N . LYS B 1 94 ? -45.594 -41.344 -33.531 1 34.19 94 LYS B N 1
ATOM 3653 C CA . LYS B 1 94 ? -46.062 -40.25 -32.688 1 34.19 94 LYS B CA 1
ATOM 3654 C C . LYS B 1 94 ? -46.062 -40.625 -31.219 1 34.19 94 LYS B C 1
ATOM 3656 O O . LYS B 1 94 ? -45.75 -39.781 -30.344 1 34.19 94 LYS B O 1
ATOM 3661 N N . THR B 1 95 ? -46.719 -41.781 -30.859 1 34.5 95 THR B N 1
ATOM 3662 C CA . THR B 1 95 ? -47.031 -42.094 -29.469 1 34.5 95 THR B CA 1
ATOM 3663 C C . THR B 1 95 ? -45.75 -42.406 -28.688 1 34.5 95 THR B C 1
ATOM 3665 O O . THR B 1 95 ? -45.656 -42.156 -27.484 1 34.5 95 THR B O 1
ATOM 3668 N N . THR B 1 96 ? -44.875 -43.406 -29.156 1 34.06 96 THR B N 1
ATOM 3669 C CA . THR B 1 96 ? -43.594 -43.719 -28.5 1 34.06 96 THR B CA 1
ATOM 3670 C C . THR B 1 96 ? -42.719 -42.469 -28.438 1 34.06 96 THR B C 1
ATOM 3672 O O . THR B 1 96 ? -41.719 -42.438 -27.734 1 34.06 96 THR B O 1
ATOM 3675 N N . ASN B 1 97 ? -42.938 -41.531 -29.266 1 35.34 97 ASN B N 1
ATOM 3676 C CA . ASN B 1 97 ? -42.094 -40.344 -29.422 1 35.34 97 ASN B CA 1
ATOM 3677 C C . ASN B 1 97 ? -42.25 -39.375 -28.266 1 35.34 97 ASN B C 1
ATOM 3679 O O . ASN B 1 97 ? -41.406 -38.531 -28.031 1 35.34 97 ASN B O 1
ATOM 3683 N N . ASN B 1 98 ? -43.469 -39.312 -27.766 1 42.25 98 ASN B N 1
ATOM 3684 C CA . ASN B 1 98 ? -43.656 -38.25 -26.766 1 42.25 98 ASN B CA 1
ATOM 3685 C C . ASN B 1 98 ? -42.906 -38.594 -25.484 1 42.25 98 ASN B C 1
ATOM 3687 O O . ASN B 1 98 ? -42.344 -37.688 -24.844 1 42.25 98 ASN B O 1
ATOM 3691 N N . ASN B 1 99 ? -43.219 -39.812 -24.859 1 44.25 99 ASN B N 1
ATOM 3692 C CA . ASN B 1 99 ? -42.562 -40.094 -23.578 1 44.25 99 ASN B CA 1
ATOM 3693 C C . ASN B 1 99 ? -41.062 -40.281 -23.734 1 44.25 99 ASN B C 1
ATOM 3695 O O . ASN B 1 99 ? -40.312 -40.062 -22.781 1 44.25 99 ASN B O 1
ATOM 3699 N N . LEU B 1 100 ? -40.562 -41.031 -24.734 1 45.62 100 LEU B N 1
ATOM 3700 C CA . LEU B 1 100 ? -39.125 -41.156 -24.969 1 45.62 100 LEU B CA 1
ATOM 3701 C C . LEU B 1 100 ? -38.5 -39.812 -25.328 1 45.62 100 LEU B C 1
ATOM 3703 O O . LEU B 1 100 ? -37.375 -39.531 -25 1 45.62 100 LEU B O 1
ATOM 3707 N N . ASN B 1 101 ? -39.281 -39.031 -26.062 1 51.09 101 ASN B N 1
ATOM 3708 C CA . ASN B 1 101 ? -38.75 -37.688 -26.438 1 51.09 101 ASN B CA 1
ATOM 3709 C C . ASN B 1 101 ? -38.656 -36.781 -25.234 1 51.09 101 ASN B C 1
ATOM 3711 O O . ASN B 1 101 ? -37.688 -36 -25.141 1 51.09 101 ASN B O 1
ATOM 3715 N N . ASN B 1 102 ? -39.625 -36.938 -24.344 1 57.38 102 ASN B N 1
ATOM 3716 C CA . ASN B 1 102 ? -39.531 -36.031 -23.219 1 57.38 102 ASN B CA 1
ATOM 3717 C C . ASN B 1 102 ? -38.375 -36.406 -22.297 1 57.38 102 ASN B C 1
ATOM 3719 O O . ASN B 1 102 ? -37.688 -35.531 -21.781 1 57.38 102 ASN B O 1
ATOM 3723 N N . LYS B 1 103 ? -38.312 -37.75 -22 1 59.41 103 LYS B N 1
ATOM 3724 C CA . LYS B 1 103 ? -37.188 -38.125 -21.156 1 59.41 103 LYS B CA 1
ATOM 3725 C C . LYS B 1 103 ? -35.844 -37.875 -21.828 1 59.41 103 LYS B C 1
ATOM 3727 O O . LYS B 1 103 ? -34.875 -37.438 -21.188 1 59.41 103 LYS B O 1
ATOM 3732 N N . ASP B 1 104 ? -35.875 -38.219 -23.156 1 62.41 104 ASP B N 1
ATOM 3733 C CA . ASP B 1 104 ? -34.656 -37.906 -23.891 1 62.41 104 ASP B CA 1
ATOM 3734 C C . ASP B 1 104 ? -34.438 -36.375 -23.969 1 62.41 104 ASP B C 1
ATOM 3736 O O . ASP B 1 104 ? -33.281 -35.906 -23.844 1 62.41 104 ASP B O 1
ATOM 3740 N N . ASP B 1 105 ? -35.594 -35.688 -24.078 1 66.81 105 ASP B N 1
ATOM 3741 C CA . ASP B 1 105 ? -35.5 -34.25 -24.062 1 66.81 105 ASP B CA 1
ATOM 3742 C C . ASP B 1 105 ? -35.031 -33.719 -22.703 1 66.81 105 ASP B C 1
ATOM 3744 O O . ASP B 1 105 ? -34.188 -32.812 -22.625 1 66.81 105 ASP B O 1
ATOM 3748 N N . ASP B 1 106 ? -35.594 -34.281 -21.688 1 71.88 106 ASP B N 1
ATOM 3749 C CA . ASP B 1 106 ? -35.156 -33.906 -20.344 1 71.88 106 ASP B CA 1
ATOM 3750 C C . ASP B 1 106 ? -33.688 -34.219 -20.141 1 71.88 106 ASP B C 1
ATOM 3752 O O . ASP B 1 106 ? -32.969 -33.406 -19.531 1 71.88 106 ASP B O 1
ATOM 3756 N N . LYS B 1 107 ? -33.344 -35.406 -20.562 1 75.12 107 LYS B N 1
ATOM 3757 C CA . LYS B 1 107 ? -31.922 -35.781 -20.453 1 75.12 107 LYS B CA 1
ATOM 3758 C C . LYS B 1 107 ? -31.047 -34.844 -21.281 1 75.12 107 LYS B C 1
ATOM 3760 O O . LYS B 1 107 ? -29.984 -34.438 -20.844 1 75.12 107 LYS B O 1
ATOM 3765 N N . LEU B 1 108 ? -31.594 -34.562 -22.469 1 78.5 108 LEU B N 1
ATOM 3766 C CA . LEU B 1 108 ? -30.844 -33.656 -23.328 1 78.5 108 LEU B CA 1
ATOM 3767 C C . LEU B 1 108 ? -30.781 -32.25 -22.688 1 78.5 108 LEU B C 1
ATOM 3769 O O . LEU B 1 108 ? -29.734 -31.594 -22.75 1 78.5 108 LEU B O 1
ATOM 3773 N N . GLU B 1 109 ? -31.844 -31.844 -22.141 1 74.19 109 GLU B N 1
ATOM 3774 C CA . GLU B 1 109 ? -31.875 -30.562 -21.438 1 74.19 109 GLU B CA 1
ATOM 3775 C C . GLU B 1 109 ? -30.891 -30.547 -20.266 1 74.19 109 GLU B C 1
ATOM 3777 O O . GLU B 1 109 ? -30.203 -29.562 -20.047 1 74.19 109 GLU B O 1
ATOM 3782 N N . LYS B 1 110 ? -30.828 -31.641 -19.5 1 81.44 110 LYS B N 1
ATOM 3783 C CA . LYS B 1 110 ? -29.906 -31.75 -18.391 1 81.44 110 LYS B CA 1
ATOM 3784 C C . LYS B 1 110 ? -28.453 -31.75 -18.875 1 81.44 110 LYS B C 1
ATOM 3786 O O . LYS B 1 110 ? -27.594 -31.109 -18.25 1 81.44 110 LYS B O 1
ATOM 3791 N N . ILE B 1 111 ? -28.266 -32.469 -19.891 1 79.56 111 ILE B N 1
ATOM 3792 C CA . ILE B 1 111 ? -26.922 -32.5 -20.469 1 79.56 111 ILE B CA 1
ATOM 3793 C C . ILE B 1 111 ? -26.547 -31.109 -20.984 1 79.56 111 ILE B C 1
ATOM 3795 O O . ILE B 1 111 ? -25.422 -30.656 -20.781 1 79.56 111 ILE B O 1
ATOM 3799 N N . ASP B 1 112 ? -27.531 -30.453 -21.578 1 73.69 112 ASP B N 1
ATOM 3800 C CA . ASP B 1 112 ? -27.297 -29.078 -22.047 1 73.69 112 ASP B CA 1
ATOM 3801 C C . ASP B 1 112 ? -26.984 -28.141 -20.875 1 73.69 112 ASP B C 1
ATOM 3803 O O . ASP B 1 112 ? -26.094 -27.297 -20.984 1 73.69 112 ASP B O 1
ATOM 3807 N N . GLU B 1 113 ? -27.688 -28.281 -19.828 1 75.19 113 GLU B N 1
ATOM 3808 C CA . GLU B 1 113 ? -27.422 -27.484 -18.641 1 75.19 113 GLU B CA 1
ATOM 3809 C C . GLU B 1 113 ? -26.062 -27.797 -18.047 1 75.19 113 GLU B C 1
ATOM 3811 O O . GLU B 1 113 ? -25.344 -26.891 -17.609 1 75.19 113 GLU B O 1
ATOM 3816 N N . GLU B 1 114 ? -25.703 -29.031 -18.031 1 74.56 114 GLU B N 1
ATOM 3817 C CA . GLU B 1 114 ? -24.406 -29.438 -17.531 1 74.56 114 GLU B CA 1
ATOM 3818 C C . GLU B 1 114 ? -23.281 -28.891 -18.406 1 74.56 114 GLU B C 1
ATOM 3820 O O . GLU B 1 114 ? -22.266 -28.406 -17.891 1 74.56 114 GLU B O 1
ATOM 3825 N N . ILE B 1 115 ? -23.531 -29.031 -19.609 1 77.56 115 ILE B N 1
ATOM 3826 C CA . ILE B 1 115 ? -22.531 -28.516 -20.547 1 77.56 115 ILE B CA 1
ATOM 3827 C C . ILE B 1 115 ? -22.406 -27 -20.391 1 77.56 115 ILE B C 1
ATOM 3829 O O . ILE B 1 115 ? -21.297 -26.469 -20.359 1 77.56 115 ILE B O 1
ATOM 3833 N N . LYS B 1 116 ? -23.516 -26.344 -20.281 1 77.12 116 LYS B N 1
ATOM 3834 C CA . LYS B 1 116 ? -23.5 -24.906 -20.078 1 77.12 116 LYS B CA 1
ATOM 3835 C C . LYS B 1 116 ? -22.781 -24.531 -18.781 1 77.12 116 LYS B C 1
ATOM 3837 O O . LYS B 1 116 ? -22 -23.594 -18.734 1 77.12 116 LYS B O 1
ATOM 3842 N N . SER B 1 117 ? -23.078 -25.266 -17.844 1 80.94 117 SER B N 1
ATOM 3843 C CA . SER B 1 117 ? -22.422 -25.031 -16.562 1 80.94 117 SER B CA 1
ATOM 3844 C C . SER B 1 117 ? -20.922 -25.25 -16.641 1 80.94 117 SER B C 1
ATOM 3846 O O . SER B 1 117 ? -20.141 -24.484 -16.062 1 80.94 117 SER B O 1
ATOM 3848 N N . GLU B 1 118 ? -20.641 -26.25 -17.359 1 76.19 118 GLU B N 1
ATOM 3849 C CA . GLU B 1 118 ? -19.234 -26.547 -17.547 1 76.19 118 GLU B CA 1
ATOM 3850 C C . GLU B 1 118 ? -18.531 -25.469 -18.359 1 76.19 118 GLU B C 1
ATOM 3852 O O . GLU B 1 118 ? -17.422 -25.062 -18.031 1 76.19 118 GLU B O 1
ATOM 3857 N N . ILE B 1 119 ? -19.203 -25.062 -19.312 1 77.5 119 ILE B N 1
ATOM 3858 C CA . ILE B 1 119 ? -18.672 -24 -20.156 1 77.5 119 ILE B CA 1
ATOM 3859 C C . ILE B 1 119 ? -18.516 -22.734 -19.328 1 77.5 119 ILE B C 1
ATOM 3861 O O . ILE B 1 119 ? -17.484 -22.047 -19.406 1 77.5 119 ILE B O 1
ATOM 3865 N N . ASP B 1 120 ? -19.469 -22.484 -18.578 1 81.88 120 ASP B N 1
ATOM 3866 C CA . ASP B 1 120 ? -19.406 -21.297 -17.719 1 81.88 120 ASP B CA 1
ATOM 3867 C C . ASP B 1 120 ? -18.266 -21.406 -16.719 1 81.88 120 ASP B C 1
ATOM 3869 O O . ASP B 1 120 ? -17.547 -20.438 -16.484 1 81.88 120 ASP B O 1
ATOM 3873 N N . ALA B 1 121 ? -18.125 -22.562 -16.188 1 83.19 121 ALA B N 1
ATOM 3874 C CA . ALA B 1 121 ? -17.047 -22.781 -15.219 1 83.19 121 ALA B CA 1
ATOM 3875 C C . ALA B 1 121 ? -15.68 -22.609 -15.867 1 83.19 121 ALA B C 1
ATOM 3877 O O . ALA B 1 121 ? -14.766 -22.031 -15.273 1 83.19 121 ALA B O 1
ATOM 3878 N N . ASN B 1 122 ? -15.633 -23.094 -17.031 1 82.94 122 ASN B N 1
ATOM 3879 C CA . ASN B 1 122 ? -14.367 -22.969 -17.75 1 82.94 122 ASN B CA 1
ATOM 3880 C C . ASN B 1 122 ? -14.039 -21.516 -18.078 1 82.94 122 ASN B C 1
ATOM 3882 O O . ASN B 1 122 ? -12.883 -21.109 -18 1 82.94 122 ASN B O 1
ATOM 3886 N N . ILE B 1 123 ? -15.047 -20.859 -18.375 1 85.12 123 ILE B N 1
ATOM 3887 C CA . ILE B 1 123 ? -14.859 -19.438 -18.688 1 85.12 123 ILE B CA 1
ATOM 3888 C C . ILE B 1 123 ? -14.406 -18.688 -17.453 1 85.12 123 ILE B C 1
ATOM 3890 O O . ILE B 1 123 ? -13.508 -17.844 -17.516 1 85.12 123 ILE B O 1
ATOM 3894 N N . ILE B 1 124 ? -14.961 -19.016 -16.406 1 84.06 124 ILE B N 1
ATOM 3895 C CA . ILE B 1 124 ? -14.625 -18.359 -15.141 1 84.06 124 ILE B CA 1
ATOM 3896 C C . ILE B 1 124 ? -13.188 -18.703 -14.758 1 84.06 124 ILE B C 1
ATOM 3898 O O . ILE B 1 124 ? -12.43 -17.828 -14.328 1 84.06 124 ILE B O 1
ATOM 3902 N N . GLU B 1 125 ? -12.852 -19.906 -14.992 1 88.88 125 GLU B N 1
ATOM 3903 C CA . GLU B 1 125 ? -11.492 -20.344 -14.672 1 88.88 125 GLU B CA 1
ATOM 3904 C C . GLU B 1 125 ? -10.469 -19.688 -15.586 1 88.88 125 GLU B C 1
ATOM 3906 O O . GLU B 1 125 ? -9.422 -19.234 -15.117 1 88.88 125 GLU B O 1
ATOM 3911 N N . GLU B 1 126 ? -10.805 -19.609 -16.781 1 88.69 126 GLU B N 1
ATOM 3912 C CA . GLU B 1 126 ? -9.906 -18.953 -17.734 1 88.69 126 GLU B CA 1
ATOM 3913 C C . GLU B 1 126 ? -9.711 -17.484 -17.391 1 88.69 126 GLU B C 1
ATOM 3915 O O . GLU B 1 126 ? -8.594 -16.969 -17.438 1 88.69 126 GLU B O 1
ATOM 3920 N N . LYS B 1 127 ? -10.734 -16.891 -17 1 88.75 127 LYS B N 1
ATOM 3921 C CA . LYS B 1 127 ? -10.656 -15.492 -16.578 1 88.75 127 LYS B CA 1
ATOM 3922 C C . LYS B 1 127 ? -9.781 -15.328 -15.344 1 88.75 127 LYS B C 1
ATOM 3924 O O . LYS B 1 127 ? -8.984 -14.391 -15.258 1 88.75 127 LYS B O 1
ATOM 3929 N N . ARG B 1 128 ? -9.922 -16.219 -14.461 1 91 128 ARG B N 1
ATOM 3930 C CA . ARG B 1 128 ? -9.117 -16.219 -13.25 1 91 128 ARG B CA 1
ATOM 3931 C C . ARG B 1 128 ? -7.633 -16.375 -13.578 1 91 128 ARG B C 1
ATOM 3933 O O . ARG B 1 128 ? -6.797 -15.617 -13.086 1 91 128 ARG B O 1
ATOM 3940 N N . ILE B 1 129 ? -7.406 -17.312 -14.414 1 93.81 129 ILE B N 1
ATOM 3941 C CA . ILE B 1 129 ? -6.023 -17.609 -14.773 1 93.81 129 ILE B CA 1
ATOM 3942 C C . ILE B 1 129 ? -5.398 -16.406 -15.469 1 93.81 129 ILE B C 1
ATOM 3944 O O . ILE B 1 129 ? -4.293 -15.992 -15.125 1 93.81 129 ILE B O 1
ATOM 3948 N N . ASN B 1 130 ? -6.137 -15.836 -16.328 1 93.5 130 ASN B N 1
ATOM 3949 C CA . ASN B 1 130 ? -5.625 -14.672 -17.047 1 93.5 130 ASN B CA 1
ATOM 3950 C C . ASN B 1 130 ? -5.375 -13.5 -16.094 1 93.5 130 ASN B C 1
ATOM 3952 O O . ASN B 1 130 ? -4.371 -12.797 -16.219 1 93.5 130 ASN B O 1
ATOM 3956 N N . LYS B 1 131 ? -6.234 -13.375 -15.211 1 92.75 131 LYS B N 1
ATOM 3957 C CA . LYS B 1 131 ? -6.074 -12.32 -14.211 1 92.75 131 LYS B CA 1
ATOM 3958 C C . LYS B 1 131 ? -4.812 -12.539 -13.383 1 92.75 131 LYS B C 1
ATOM 3960 O O . LYS B 1 131 ? -4.031 -11.609 -13.18 1 92.75 131 LYS B O 1
ATOM 3965 N N . GLU B 1 132 ? -4.602 -13.719 -12.961 1 94.69 132 GLU B N 1
ATOM 3966 C CA . GLU B 1 132 ? -3.457 -14.031 -12.109 1 94.69 132 GLU B CA 1
ATOM 3967 C C . GLU B 1 132 ? -2.152 -13.977 -12.906 1 94.69 132 GLU B C 1
ATOM 3969 O O . GLU B 1 132 ? -1.109 -13.602 -12.359 1 94.69 132 GLU B O 1
ATOM 3974 N N . LEU B 1 133 ? -2.256 -14.281 -14.141 1 95.81 133 LEU B N 1
ATOM 3975 C CA . LEU B 1 133 ? -1.084 -14.109 -14.992 1 95.81 133 LEU B CA 1
ATOM 3976 C C . LEU B 1 133 ? -0.632 -12.656 -15.008 1 95.81 133 LEU B C 1
ATOM 3978 O O . LEU B 1 133 ? 0.558 -12.367 -14.859 1 95.81 133 LEU B O 1
ATOM 3982 N N . ASN B 1 134 ? -1.594 -11.781 -15.039 1 93.88 134 ASN B N 1
ATOM 3983 C CA . ASN B 1 134 ? -1.315 -10.352 -15.125 1 93.88 134 ASN B CA 1
ATOM 3984 C C . ASN B 1 134 ? -0.858 -9.789 -13.781 1 93.88 134 ASN B C 1
ATOM 3986 O O . ASN B 1 134 ? -0.193 -8.758 -13.734 1 93.88 134 ASN B O 1
ATOM 3990 N N . ILE B 1 135 ? -1.178 -10.484 -12.781 1 93.75 135 ILE B N 1
ATOM 3991 C CA . ILE B 1 135 ? -0.846 -10.016 -11.445 1 93.75 135 ILE B CA 1
ATOM 3992 C C . ILE B 1 135 ? 0.528 -10.539 -11.039 1 93.75 135 ILE B C 1
ATOM 3994 O O . ILE B 1 135 ? 1.395 -9.766 -10.617 1 93.75 135 ILE B O 1
ATOM 3998 N N . PHE B 1 136 ? 0.757 -11.797 -11.266 1 95.5 136 PHE B N 1
ATOM 3999 C CA . PHE B 1 136 ? 1.906 -12.453 -10.648 1 95.5 136 PHE B CA 1
ATOM 4000 C C . PHE B 1 136 ? 3.037 -12.625 -11.656 1 95.5 136 PHE B C 1
ATOM 4002 O O . PHE B 1 136 ? 4.203 -12.734 -11.273 1 95.5 136 PHE B O 1
ATOM 4009 N N . PHE B 1 137 ? 2.744 -12.625 -12.93 1 95.62 137 PHE B N 1
ATOM 4010 C CA . PHE B 1 137 ? 3.752 -12.953 -13.93 1 95.62 137 PHE B CA 1
ATOM 4011 C C . PHE B 1 137 ? 3.807 -11.883 -15.016 1 95.62 137 PHE B C 1
ATOM 4013 O O . PHE B 1 137 ? 4.004 -12.195 -16.188 1 95.62 137 PHE B O 1
ATOM 4020 N N . LYS B 1 138 ? 3.533 -10.711 -14.648 1 91.75 138 LYS B N 1
ATOM 4021 C CA . LYS B 1 138 ? 3.506 -9.609 -15.602 1 91.75 138 LYS B CA 1
ATOM 4022 C C . LYS B 1 138 ? 4.879 -9.391 -16.234 1 91.75 138 LYS B C 1
ATOM 4024 O O . LYS B 1 138 ? 4.984 -8.836 -17.328 1 91.75 138 LYS B O 1
ATOM 4029 N N . GLU B 1 139 ? 5.945 -9.828 -15.594 1 90.38 139 GLU B N 1
ATOM 4030 C CA . GLU B 1 139 ? 7.312 -9.625 -16.062 1 90.38 139 GLU B CA 1
ATOM 4031 C C . GLU B 1 139 ? 7.73 -10.734 -17.031 1 90.38 139 GLU B C 1
ATOM 4033 O O . GLU B 1 139 ? 8.773 -10.641 -17.672 1 90.38 139 GLU B O 1
ATOM 4038 N N . LEU B 1 140 ? 6.961 -11.711 -17.141 1 95.12 140 LEU B N 1
ATOM 4039 C CA . LEU B 1 140 ? 7.285 -12.805 -18.062 1 95.12 140 LEU B CA 1
ATOM 4040 C C . LEU B 1 140 ? 6.938 -12.422 -19.5 1 95.12 140 LEU B C 1
ATOM 4042 O O . LEU B 1 140 ? 5.969 -11.695 -19.734 1 95.12 140 LEU B O 1
ATOM 4046 N N . ILE B 1 141 ? 7.73 -12.945 -20.375 1 95.44 141 ILE B N 1
ATOM 4047 C CA . ILE B 1 141 ? 7.516 -12.766 -21.797 1 95.44 141 ILE B CA 1
ATOM 4048 C C . ILE B 1 141 ? 6.801 -13.992 -22.375 1 95.44 141 ILE B C 1
ATOM 4050 O O . ILE B 1 141 ? 7.316 -15.109 -22.297 1 95.44 141 ILE B O 1
ATOM 4054 N N . PHE B 1 142 ? 5.66 -13.719 -23.031 1 94.38 142 PHE B N 1
ATOM 4055 C CA . PHE B 1 142 ? 4.879 -14.852 -23.516 1 94.38 142 PHE B CA 1
ATOM 4056 C C . PHE B 1 142 ? 4.855 -14.898 -25.031 1 94.38 142 PHE B C 1
ATOM 4058 O O . PHE B 1 142 ? 4.301 -15.828 -25.625 1 94.38 142 PHE B O 1
ATOM 4065 N N . TYR B 1 143 ? 5.457 -13.93 -25.625 1 92.69 143 TYR B N 1
ATOM 4066 C CA . TYR B 1 143 ? 5.422 -13.867 -27.094 1 92.69 143 TYR B CA 1
ATOM 4067 C C . TYR B 1 143 ? 6.816 -14.039 -27.672 1 92.69 143 TYR B C 1
ATOM 4069 O O . TYR B 1 143 ? 7.77 -13.406 -27.219 1 92.69 143 TYR B O 1
ATOM 4077 N N . GLU B 1 144 ? 6.82 -14.781 -28.781 1 92.88 144 GLU B N 1
ATOM 4078 C CA . GLU B 1 144 ? 8.086 -15.18 -29.391 1 92.88 144 GLU B CA 1
ATOM 4079 C C . GLU B 1 144 ? 8.859 -13.961 -29.891 1 92.88 144 GLU B C 1
ATOM 4081 O O . GLU B 1 144 ? 10.062 -13.836 -29.625 1 92.88 144 GLU B O 1
ATOM 4086 N N . LYS B 1 145 ? 8.242 -13.07 -30.5 1 92.5 145 LYS B N 1
ATOM 4087 C CA . LYS B 1 145 ? 8.914 -11.906 -31.078 1 92.5 145 LYS B CA 1
ATOM 4088 C C . LYS B 1 145 ? 9.586 -11.078 -29.984 1 92.5 145 LYS B C 1
ATOM 4090 O O . LYS B 1 145 ? 10.711 -10.602 -30.156 1 92.5 145 LYS B O 1
ATOM 4095 N N . GLN B 1 146 ? 8.922 -10.945 -28.938 1 93.44 146 GLN B N 1
ATOM 4096 C CA . GLN B 1 146 ? 9.469 -10.18 -27.828 1 93.44 146 GLN B CA 1
ATOM 4097 C C . GLN B 1 146 ? 10.656 -10.906 -27.188 1 93.44 146 GLN B C 1
ATOM 4099 O O . GLN B 1 146 ? 11.648 -10.281 -26.828 1 93.44 146 GLN B O 1
ATOM 4104 N N . ALA B 1 147 ? 10.477 -12.172 -27.109 1 94 147 ALA B N 1
ATOM 4105 C CA . ALA B 1 147 ? 11.539 -12.984 -26.516 1 94 147 ALA B CA 1
ATOM 4106 C C . ALA B 1 147 ? 12.805 -12.945 -27.359 1 94 147 ALA B C 1
ATOM 4108 O O . ALA B 1 147 ? 13.906 -12.742 -26.844 1 94 147 ALA B O 1
ATOM 4109 N N . GLU B 1 148 ? 12.625 -13.117 -28.594 1 90.38 148 GLU B N 1
ATOM 4110 C CA . GLU B 1 148 ? 13.773 -13.125 -29.5 1 90.38 148 GLU B CA 1
ATOM 4111 C C . GLU B 1 148 ? 14.469 -11.773 -29.516 1 90.38 148 GLU B C 1
ATOM 4113 O O . GLU B 1 148 ? 15.703 -11.703 -29.547 1 90.38 148 GLU B O 1
ATOM 4118 N N . LYS B 1 149 ? 13.734 -10.773 -29.469 1 92.12 149 LYS B N 1
ATOM 4119 C CA . LYS B 1 149 ? 14.312 -9.438 -29.391 1 92.12 149 LYS B CA 1
ATOM 4120 C C . LYS B 1 149 ? 15.117 -9.258 -28.109 1 92.12 149 LYS B C 1
ATOM 4122 O O . LYS B 1 149 ? 16.188 -8.656 -28.125 1 92.12 149 LYS B O 1
ATOM 4127 N N . ALA B 1 150 ? 14.562 -9.773 -27.031 1 91.5 150 ALA B N 1
ATOM 4128 C CA . ALA B 1 150 ? 15.258 -9.688 -25.75 1 91.5 150 ALA B CA 1
ATOM 4129 C C . ALA B 1 150 ? 16.562 -10.469 -25.781 1 91.5 150 ALA B C 1
ATOM 4131 O O . ALA B 1 150 ? 17.578 -10.016 -25.25 1 91.5 150 ALA B O 1
ATOM 4132 N N . ILE B 1 151 ? 16.547 -11.562 -26.391 1 90.19 151 ILE B N 1
ATOM 4133 C CA . ILE B 1 151 ? 17.734 -12.406 -26.516 1 90.19 151 ILE B CA 1
ATOM 4134 C C . ILE B 1 151 ? 18.781 -11.711 -27.359 1 90.19 151 ILE B C 1
ATOM 4136 O O . ILE B 1 151 ? 19.953 -11.664 -26.984 1 90.19 151 ILE B O 1
ATOM 4140 N N . GLU B 1 152 ? 18.391 -11.133 -28.438 1 88.12 152 GLU B N 1
ATOM 4141 C CA . GLU B 1 152 ? 19.297 -10.414 -29.328 1 88.12 152 GLU B CA 1
ATOM 4142 C C . GLU B 1 152 ? 19.969 -9.242 -28.594 1 88.12 152 GLU B C 1
ATOM 4144 O O . GLU B 1 152 ? 21.172 -9.023 -28.75 1 88.12 152 GLU B O 1
ATOM 4149 N N . ASN B 1 153 ? 19.219 -8.531 -27.891 1 84.69 153 ASN B N 1
ATOM 4150 C CA . ASN B 1 153 ? 19.734 -7.363 -27.188 1 84.69 153 ASN B CA 1
ATOM 4151 C C . ASN B 1 153 ? 20.719 -7.762 -26.094 1 84.69 153 ASN B C 1
ATOM 4153 O O . ASN B 1 153 ? 21.609 -6.992 -25.75 1 84.69 153 ASN B O 1
ATOM 4157 N N . SER B 1 154 ? 20.438 -8.836 -25.469 1 77.06 154 SER B N 1
ATOM 4158 C CA . SER B 1 154 ? 21.281 -9.289 -24.375 1 77.06 154 SER B CA 1
ATOM 4159 C C . SER B 1 154 ? 22.562 -9.914 -24.875 1 77.06 154 SER B C 1
ATOM 4161 O O . SER B 1 154 ? 23.625 -9.734 -24.281 1 77.06 154 SER B O 1
ATOM 4163 N N . CYS B 1 155 ? 22.484 -10.797 -25.828 1 64 155 CYS B N 1
ATOM 4164 C CA . CYS B 1 155 ? 23.641 -11.531 -26.375 1 64 155 CYS B CA 1
ATOM 4165 C C . CYS B 1 155 ? 24.609 -10.586 -27.047 1 64 155 CYS B C 1
ATOM 4167 O O . CYS B 1 155 ? 25.797 -10.898 -27.156 1 64 155 CYS B O 1
ATOM 4169 N N . SER B 1 156 ? 24.109 -9.508 -27.641 1 56.59 156 SER B N 1
ATOM 4170 C CA . SER B 1 156 ? 25.078 -8.633 -28.312 1 56.59 156 SER B CA 1
ATOM 4171 C C . SER B 1 156 ? 26.172 -8.172 -27.359 1 56.59 156 SER B C 1
ATOM 4173 O O . SER B 1 156 ? 27.25 -7.793 -27.781 1 56.59 156 SER B O 1
ATOM 4175 N N . PHE B 1 157 ? 25.891 -7.922 -26.172 1 46.97 157 PHE B N 1
ATOM 4176 C CA . PHE B 1 157 ? 26.938 -7.453 -25.266 1 46.97 157 PHE B CA 1
ATOM 4177 C C . PHE B 1 157 ? 27.578 -8.625 -24.531 1 46.97 157 PHE B C 1
ATOM 4179 O O . PHE B 1 157 ? 28.562 -8.445 -23.797 1 46.97 157 PHE B O 1
ATOM 4186 N N . ALA B 1 158 ? 26.859 -9.562 -24.281 1 43.53 158 ALA B N 1
ATOM 4187 C CA . ALA B 1 158 ? 27.234 -10.562 -23.281 1 43.53 158 ALA B CA 1
ATOM 4188 C C . ALA B 1 158 ? 28.375 -11.445 -23.812 1 43.53 158 ALA B C 1
ATOM 4190 O O . ALA B 1 158 ? 28.281 -11.992 -24.906 1 43.53 158 ALA B O 1
ATOM 4191 N N . LEU B 1 159 ? 29.672 -11.117 -23.594 1 39.59 159 LEU B N 1
ATOM 4192 C CA . LEU B 1 159 ? 30.609 -12.211 -23.375 1 39.59 159 LEU B CA 1
ATOM 4193 C C . LEU B 1 159 ? 29.875 -13.469 -22.938 1 39.59 159 LEU B C 1
ATOM 4195 O O . LEU B 1 159 ? 28.875 -13.398 -22.219 1 39.59 159 LEU B O 1
ATOM 4199 N N . LEU B 1 160 ? 29.938 -14.594 -23.719 1 38.75 160 LEU B N 1
ATOM 4200 C CA . LEU B 1 160 ? 29.312 -15.852 -23.328 1 38.75 160 LEU B CA 1
ATOM 4201 C C . LEU B 1 160 ? 29.266 -16 -21.812 1 38.75 160 LEU B C 1
ATOM 4203 O O . LEU B 1 160 ? 30.312 -16.094 -21.172 1 38.75 160 LEU B O 1
ATOM 4207 N N . PRO B 1 161 ? 28.578 -15.242 -21.109 1 38.62 161 PRO B N 1
ATOM 4208 C CA . PRO B 1 161 ? 28.703 -15.602 -19.703 1 38.62 161 PRO B CA 1
ATOM 4209 C C . PRO B 1 161 ? 28.922 -17.094 -19.484 1 38.62 161 PRO B C 1
ATOM 4211 O O . PRO B 1 161 ? 28.453 -17.906 -20.281 1 38.62 161 PRO B O 1
ATOM 4214 N N . THR B 1 162 ? 30.125 -17.484 -19.125 1 38.41 162 THR B N 1
ATOM 4215 C CA . THR B 1 162 ? 30.203 -18.797 -18.516 1 38.41 162 THR B CA 1
ATOM 4216 C C . THR B 1 162 ? 28.859 -19.203 -17.922 1 38.41 162 THR B C 1
ATOM 4218 O O . THR B 1 162 ? 28.344 -18.531 -17.016 1 38.41 162 THR B O 1
ATOM 4221 N N . ILE B 1 163 ? 27.969 -19.609 -18.812 1 42.97 163 ILE B N 1
ATOM 4222 C CA . ILE B 1 163 ? 26.703 -20.203 -18.375 1 42.97 163 ILE B CA 1
ATOM 4223 C C . ILE B 1 163 ? 26.875 -20.797 -16.969 1 42.97 163 ILE B C 1
ATOM 4225 O O . ILE B 1 163 ? 27.578 -21.781 -16.797 1 42.97 163 ILE B O 1
ATOM 4229 N N . SER B 1 164 ? 27.297 -20 -16.109 1 43.59 164 SER B N 1
ATOM 4230 C CA . SER B 1 164 ? 27.312 -20.609 -14.781 1 43.59 164 SER B CA 1
ATOM 4231 C C . SER B 1 164 ? 26.141 -21.562 -14.586 1 43.59 164 SER B C 1
ATOM 4233 O O . SER B 1 164 ? 25.016 -21.281 -15.023 1 43.59 164 SER B O 1
ATOM 4235 N N . PRO B 1 165 ? 26.375 -22.828 -14.359 1 46.41 165 PRO B N 1
ATOM 4236 C CA . PRO B 1 165 ? 25.422 -23.875 -13.977 1 46.41 165 PRO B CA 1
ATOM 4237 C C . PRO B 1 165 ? 24.203 -23.328 -13.258 1 46.41 165 PRO B C 1
ATOM 4239 O O . PRO B 1 165 ? 24.234 -22.203 -12.727 1 46.41 165 PRO B O 1
ATOM 4242 N N . LEU B 1 166 ? 23.094 -24.094 -13.516 1 52.97 166 LEU B N 1
ATOM 4243 C CA . LEU B 1 166 ? 21.844 -24.141 -12.75 1 52.97 166 LEU B CA 1
ATOM 4244 C C . LEU B 1 166 ? 22.078 -23.656 -11.32 1 52.97 166 LEU B C 1
ATOM 4246 O O . LEU B 1 166 ? 22.781 -24.328 -10.547 1 52.97 166 LEU B O 1
ATOM 4250 N N . LYS B 1 167 ? 22.062 -22.375 -11.117 1 62.44 167 LYS B N 1
ATOM 4251 C CA . LYS B 1 167 ? 22.344 -21.938 -9.75 1 62.44 167 LYS B CA 1
ATOM 4252 C C . LYS B 1 167 ? 21.328 -22.5 -8.773 1 62.44 167 LYS B C 1
ATOM 4254 O O . LYS B 1 167 ? 20.125 -22.547 -9.07 1 62.44 167 LYS B O 1
ATOM 4259 N N . ASP B 1 168 ? 21.734 -23.328 -7.871 1 74.56 168 ASP B N 1
ATOM 4260 C CA . ASP B 1 168 ? 20.953 -23.891 -6.773 1 74.56 168 ASP B CA 1
ATOM 4261 C C . ASP B 1 168 ? 19.906 -22.891 -6.277 1 74.56 168 ASP B C 1
ATOM 4263 O O . ASP B 1 168 ? 18.812 -23.281 -5.871 1 74.56 168 ASP B O 1
ATOM 4267 N N . ASP B 1 169 ? 20.188 -21.688 -6.688 1 82.19 169 ASP B N 1
ATOM 4268 C CA . ASP B 1 169 ? 19.312 -20.656 -6.137 1 82.19 169 ASP B CA 1
ATOM 4269 C C . ASP B 1 169 ? 18.047 -20.5 -6.984 1 82.19 169 ASP B C 1
ATOM 4271 O O . ASP B 1 169 ? 17.062 -19.922 -6.531 1 82.19 169 ASP B O 1
ATOM 4275 N N . PHE B 1 170 ? 18.047 -21.172 -8.195 1 87.75 170 PHE B N 1
ATOM 4276 C CA . PHE B 1 170 ? 16.906 -20.984 -9.102 1 87.75 170 PHE B CA 1
ATOM 4277 C C . PHE B 1 170 ? 15.938 -22.156 -9.008 1 87.75 170 PHE B C 1
ATOM 4279 O O . PHE B 1 170 ? 14.836 -22.094 -9.547 1 87.75 170 PHE B O 1
ATOM 4286 N N . ILE B 1 171 ? 16.391 -23.109 -8.336 1 92.31 171 ILE B N 1
ATOM 4287 C CA . ILE B 1 171 ? 15.57 -24.312 -8.25 1 92.31 171 ILE B CA 1
ATOM 4288 C C . ILE B 1 171 ? 14.273 -24.016 -7.508 1 92.31 171 ILE B C 1
ATOM 4290 O O . ILE B 1 171 ? 14.297 -23.391 -6.438 1 92.31 171 ILE B O 1
ATOM 4294 N N . ILE B 1 172 ? 13.203 -24.344 -8.141 1 93.94 172 ILE B N 1
ATOM 4295 C CA . ILE B 1 172 ? 11.891 -24.203 -7.52 1 93.94 172 ILE B CA 1
ATOM 4296 C C . ILE B 1 172 ? 11.508 -25.516 -6.836 1 93.94 172 ILE B C 1
ATOM 4298 O O . ILE B 1 172 ? 11.359 -26.547 -7.496 1 93.94 172 ILE B O 1
ATOM 4302 N N . ARG B 1 173 ? 11.328 -25.391 -5.551 1 92.25 173 ARG B N 1
ATOM 4303 C CA . ARG B 1 173 ? 11.148 -26.609 -4.762 1 92.25 173 ARG B CA 1
ATOM 4304 C C . ARG B 1 173 ? 9.688 -26.797 -4.379 1 92.25 173 ARG B C 1
ATOM 4306 O O . ARG B 1 173 ? 9.258 -26.359 -3.307 1 92.25 173 ARG B O 1
ATOM 4313 N N . GLY B 1 174 ? 8.969 -27.391 -5.176 1 90.25 174 GLY B N 1
ATOM 4314 C CA . GLY B 1 174 ? 7.594 -27.781 -4.887 1 90.25 174 GLY B CA 1
ATOM 4315 C C . GLY B 1 174 ? 6.633 -26.594 -4.879 1 90.25 174 GLY B C 1
ATOM 4316 O O . GLY B 1 174 ? 7.035 -25.469 -5.141 1 90.25 174 GLY B O 1
ATOM 4317 N N . ASN B 1 175 ? 5.402 -26.922 -4.59 1 84.81 175 ASN B N 1
ATOM 4318 C CA . ASN B 1 175 ? 4.324 -25.938 -4.59 1 84.81 175 ASN B CA 1
ATOM 4319 C C . ASN B 1 175 ? 4.379 -25.047 -3.354 1 84.81 175 ASN B C 1
ATOM 4321 O O . ASN B 1 175 ? 3.742 -23.984 -3.312 1 84.81 175 ASN B O 1
ATOM 4325 N N . HIS B 1 176 ? 5.141 -25.375 -2.441 1 87.25 176 HIS B N 1
ATOM 4326 C CA . HIS B 1 176 ? 5.215 -24.609 -1.201 1 87.25 176 HIS B CA 1
ATOM 4327 C C . HIS B 1 176 ? 6.332 -23.578 -1.255 1 87.25 176 HIS B C 1
ATOM 4329 O O . HIS B 1 176 ? 6.492 -22.781 -0.328 1 87.25 176 HIS B O 1
ATOM 4335 N N . ASP B 1 177 ? 7.07 -23.625 -2.357 1 91.94 177 ASP B N 1
ATOM 4336 C CA . ASP B 1 177 ? 8.148 -22.656 -2.494 1 91.94 177 ASP B CA 1
ATOM 4337 C C . ASP B 1 177 ? 7.594 -21.234 -2.596 1 91.94 177 ASP B C 1
ATOM 4339 O O . ASP B 1 177 ? 7.055 -20.844 -3.633 1 91.94 177 ASP B O 1
ATOM 4343 N N . LYS B 1 178 ? 7.836 -20.453 -1.651 1 90 178 LYS B N 1
ATOM 4344 C CA . LYS B 1 178 ? 7.285 -19.109 -1.597 1 90 178 LYS B CA 1
ATOM 4345 C C . LYS B 1 178 ? 7.973 -18.188 -2.604 1 90 178 LYS B C 1
ATOM 4347 O O . LYS B 1 178 ? 7.477 -17.094 -2.9 1 90 178 LYS B O 1
ATOM 4352 N N . LYS B 1 179 ? 9.094 -18.641 -3.148 1 93.19 179 LYS B N 1
ATOM 4353 C CA . LYS B 1 179 ? 9.852 -17.812 -4.078 1 93.19 179 LYS B CA 1
ATOM 4354 C C . LYS B 1 179 ? 9.609 -18.234 -5.523 1 93.19 179 LYS B C 1
ATOM 4356 O O . LYS B 1 179 ? 10.289 -17.781 -6.441 1 93.19 179 LYS B O 1
ATOM 4361 N N . ARG B 1 180 ? 8.734 -19.078 -5.723 1 93.69 180 ARG B N 1
ATOM 4362 C CA . ARG B 1 180 ? 8.562 -19.734 -7.012 1 93.69 180 ARG B CA 1
ATOM 4363 C C . ARG B 1 180 ? 8.359 -18.719 -8.125 1 93.69 180 ARG B C 1
ATOM 4365 O O . ARG B 1 180 ? 8.93 -18.844 -9.211 1 93.69 180 ARG B O 1
ATOM 4372 N N . VAL B 1 181 ? 7.488 -17.672 -7.879 1 94 181 VAL B N 1
ATOM 4373 C CA . VAL B 1 181 ? 7.219 -16.672 -8.898 1 94 181 VAL B CA 1
ATOM 4374 C C . VAL B 1 181 ? 8.508 -15.914 -9.234 1 94 181 VAL B C 1
ATOM 4376 O O . VAL B 1 181 ? 8.859 -15.766 -10.406 1 94 181 VAL B O 1
ATOM 4379 N N . PHE B 1 182 ? 9.172 -15.547 -8.227 1 93.06 182 PHE B N 1
ATOM 4380 C CA . PHE B 1 182 ? 10.438 -14.836 -8.383 1 93.06 182 PHE B CA 1
ATOM 4381 C C . PHE B 1 182 ? 11.453 -15.695 -9.125 1 93.06 182 PHE B C 1
ATOM 4383 O O . PHE B 1 182 ? 12.117 -15.219 -10.055 1 93.06 182 PHE B O 1
ATOM 4390 N N . LYS B 1 183 ? 11.555 -16.875 -8.773 1 92.62 183 LYS B N 1
ATOM 4391 C CA . LYS B 1 183 ? 12.516 -17.797 -9.375 1 92.62 183 LYS B CA 1
ATOM 4392 C C . LYS B 1 183 ? 12.195 -18.031 -10.852 1 92.62 183 LYS B C 1
ATOM 4394 O O . LYS B 1 183 ? 13.094 -18.125 -11.68 1 92.62 183 LYS B O 1
ATOM 4399 N N . LEU B 1 184 ? 10.914 -18.172 -11.141 1 94.56 184 LEU B N 1
ATOM 4400 C CA . LEU B 1 184 ? 10.531 -18.359 -12.539 1 94.56 184 LEU B CA 1
ATOM 4401 C C . LEU B 1 184 ? 10.953 -17.156 -13.383 1 94.56 184 LEU B C 1
ATOM 4403 O O . LEU B 1 184 ? 11.43 -17.328 -14.508 1 94.56 184 LEU B O 1
ATOM 4407 N N . ILE B 1 185 ? 10.781 -16.016 -12.867 1 92.88 185 ILE B N 1
ATOM 4408 C CA . ILE B 1 185 ? 11.18 -14.789 -13.562 1 92.88 185 ILE B CA 1
ATOM 4409 C C . ILE B 1 185 ? 12.695 -14.781 -13.758 1 92.88 185 ILE B C 1
ATOM 4411 O O . ILE B 1 185 ? 13.188 -14.469 -14.844 1 92.88 185 ILE B O 1
ATOM 4415 N N . GLN B 1 186 ? 13.406 -15.203 -12.766 1 90.5 186 GLN B N 1
ATOM 4416 C CA . GLN B 1 186 ? 14.867 -15.25 -12.844 1 90.5 186 GLN B CA 1
ATOM 4417 C C . GLN B 1 186 ? 15.328 -16.281 -13.867 1 90.5 186 GLN B C 1
ATOM 4419 O O . GLN B 1 186 ? 16.312 -16.062 -14.578 1 90.5 186 GLN B O 1
ATOM 4424 N N . ILE B 1 187 ? 14.695 -17.344 -13.914 1 92.94 187 ILE B N 1
ATOM 4425 C CA . ILE B 1 187 ? 15.023 -18.391 -14.883 1 92.94 187 ILE B CA 1
ATOM 4426 C C . ILE B 1 187 ? 14.844 -17.859 -16.297 1 92.94 187 ILE B C 1
ATOM 4428 O O . ILE B 1 187 ? 15.703 -18.062 -17.156 1 92.94 187 ILE B O 1
ATOM 4432 N N . GLN B 1 188 ? 13.703 -17.188 -16.531 1 93.12 188 GLN B N 1
ATOM 4433 C CA . GLN B 1 188 ? 13.508 -16.562 -17.844 1 93.12 188 GLN B CA 1
ATOM 4434 C C . GLN B 1 188 ? 14.656 -15.617 -18.172 1 93.12 188 GLN B C 1
ATOM 4436 O O . GLN B 1 188 ? 15.195 -15.656 -19.281 1 93.12 188 GLN B O 1
ATOM 4441 N N . GLU B 1 189 ? 15.008 -14.789 -17.234 1 90.19 189 GLU B N 1
ATOM 4442 C CA . GLU B 1 189 ? 16.094 -13.844 -17.453 1 90.19 189 GLU B CA 1
ATOM 4443 C C . GLU B 1 189 ? 17.406 -14.578 -17.781 1 90.19 189 GLU B C 1
ATOM 4445 O O . GLU B 1 189 ? 18.172 -14.133 -18.641 1 90.19 189 GLU B O 1
ATOM 4450 N N . TYR B 1 190 ? 17.609 -15.578 -17.062 1 88.12 190 TYR B N 1
ATOM 4451 C CA . TYR B 1 190 ? 18.781 -16.406 -17.297 1 88.12 190 TYR B CA 1
ATOM 4452 C C . TYR B 1 190 ? 18.766 -16.984 -18.703 1 88.12 190 TYR B C 1
ATOM 4454 O O . TYR B 1 190 ? 19.781 -16.953 -19.406 1 88.12 190 TYR B O 1
ATOM 4462 N N . PHE B 1 191 ? 17.641 -17.562 -19.156 1 90.81 191 PHE B N 1
ATOM 4463 C CA . PHE B 1 191 ? 17.5 -18.109 -20.5 1 90.81 191 PHE B CA 1
ATOM 4464 C C . PHE B 1 191 ? 17.812 -17.047 -21.547 1 90.81 191 PHE B C 1
ATOM 4466 O O . PHE B 1 191 ? 18.469 -17.328 -22.547 1 90.81 191 PHE B O 1
ATOM 4473 N N . ILE B 1 192 ? 17.328 -15.891 -21.328 1 90.88 192 ILE B N 1
ATOM 4474 C CA . ILE B 1 192 ? 17.547 -14.773 -22.234 1 90.88 192 ILE B CA 1
ATOM 4475 C C . ILE B 1 192 ? 19.031 -14.453 -22.312 1 90.88 192 ILE B C 1
ATOM 4477 O O . ILE B 1 192 ? 19.594 -14.297 -23.406 1 90.88 192 ILE B O 1
ATOM 4481 N N . GLN B 1 193 ? 19.594 -14.43 -21.188 1 86.5 193 GLN B N 1
ATOM 4482 C CA . GLN B 1 193 ? 21 -14.047 -21.094 1 86.5 193 GLN B CA 1
ATOM 4483 C C . GLN B 1 193 ? 21.891 -15.039 -21.844 1 86.5 193 GLN B C 1
ATOM 4485 O O . GLN B 1 193 ? 22.875 -14.656 -22.469 1 86.5 193 GLN B O 1
ATOM 4490 N N . ILE B 1 194 ? 21.625 -16.312 -21.766 1 85.06 194 ILE B N 1
ATOM 4491 C CA . ILE B 1 194 ? 22.5 -17.312 -22.344 1 85.06 194 ILE B CA 1
ATOM 4492 C C . ILE B 1 194 ? 22.031 -17.641 -23.766 1 85.06 194 ILE B C 1
ATOM 4494 O O . ILE B 1 194 ? 22.562 -18.547 -24.406 1 85.06 194 ILE B O 1
ATOM 4498 N N . GLY B 1 195 ? 20.938 -17.078 -24.234 1 85.75 195 GLY B N 1
ATOM 4499 C CA . GLY B 1 195 ? 20.516 -17.156 -25.625 1 85.75 195 GLY B CA 1
ATOM 4500 C C . GLY B 1 195 ? 19.703 -18.406 -25.938 1 85.75 195 GLY B C 1
ATOM 4501 O O . GLY B 1 195 ? 19.797 -18.953 -27.047 1 85.75 195 GLY B O 1
ATOM 4502 N N . VAL B 1 196 ? 19.016 -18.922 -24.984 1 87.94 196 VAL B N 1
ATOM 4503 C CA . VAL B 1 196 ? 18.156 -20.078 -25.25 1 87.94 196 VAL B CA 1
ATOM 4504 C C . VAL B 1 196 ? 16.969 -19.641 -26.109 1 87.94 196 VAL B C 1
ATOM 4506 O O . VAL B 1 196 ? 16.25 -18.703 -25.766 1 87.94 196 VAL B O 1
ATOM 4509 N N . PRO B 1 197 ? 16.75 -20.312 -27.188 1 90.69 197 PRO B N 1
ATOM 4510 C CA . PRO B 1 197 ? 15.586 -19.953 -28.016 1 90.69 197 PRO B CA 1
ATOM 4511 C C . PRO B 1 197 ? 14.266 -20.094 -27.25 1 90.69 197 PRO B C 1
ATOM 4513 O O . PRO B 1 197 ? 14.094 -21.031 -26.484 1 90.69 197 PRO B O 1
ATOM 4516 N N . PHE B 1 198 ? 13.328 -19.234 -27.516 1 95.06 198 PHE B N 1
ATOM 4517 C CA . PHE B 1 198 ? 12.062 -19.109 -26.812 1 95.06 198 PHE B CA 1
ATOM 4518 C C . PHE B 1 198 ? 11.297 -20.422 -26.812 1 95.06 198 PHE B C 1
ATOM 4520 O O . PHE B 1 198 ? 10.766 -20.844 -25.781 1 95.06 198 PHE B O 1
ATOM 4527 N N . LYS B 1 199 ? 11.32 -21.141 -27.922 1 92.31 199 LYS B N 1
ATOM 4528 C CA . LYS B 1 199 ? 10.547 -22.359 -28.094 1 92.31 199 LYS B CA 1
ATOM 4529 C C . LYS B 1 199 ? 11.062 -23.469 -27.172 1 92.31 199 LYS B C 1
ATOM 4531 O O . LYS B 1 199 ? 10.359 -24.453 -26.922 1 92.31 199 LYS B O 1
ATOM 4536 N N . ARG B 1 200 ? 12.273 -23.328 -26.594 1 93.38 200 ARG B N 1
ATOM 4537 C CA . ARG B 1 200 ? 12.898 -24.359 -25.781 1 93.38 200 ARG B CA 1
ATOM 4538 C C . ARG B 1 200 ? 12.68 -24.094 -24.297 1 93.38 200 ARG B C 1
ATOM 4540 O O . ARG B 1 200 ? 12.891 -24.969 -23.469 1 93.38 200 ARG B O 1
ATOM 4547 N N . TRP B 1 201 ? 12.25 -22.891 -23.938 1 94.25 201 TRP B N 1
ATOM 4548 C CA . TRP B 1 201 ? 12.141 -22.484 -22.547 1 94.25 201 TRP B CA 1
ATOM 4549 C C . TRP B 1 201 ? 11.281 -23.469 -21.766 1 94.25 201 TRP B C 1
ATOM 4551 O O . TRP B 1 201 ? 11.695 -23.984 -20.719 1 94.25 201 TRP B O 1
ATOM 4561 N N . PRO B 1 202 ? 10.102 -23.844 -22.281 1 95.75 202 PRO B N 1
ATOM 4562 C CA . PRO B 1 202 ? 9.203 -24.719 -21.516 1 95.75 202 PRO B CA 1
ATOM 4563 C C . PRO B 1 202 ? 9.766 -26.109 -21.312 1 95.75 202 PRO B C 1
ATOM 4565 O O . PRO B 1 202 ? 9.328 -26.844 -20.422 1 95.75 202 PRO B O 1
ATOM 4568 N N . TYR B 1 203 ? 10.719 -26.453 -22.109 1 93 203 TYR B N 1
ATOM 4569 C CA . TYR B 1 203 ? 11.25 -27.812 -22.047 1 93 203 TYR B CA 1
ATOM 4570 C C . TYR B 1 203 ? 12.5 -27.875 -21.172 1 93 203 TYR B C 1
ATOM 4572 O O . TYR B 1 203 ? 12.773 -28.891 -20.531 1 93 203 TYR B O 1
ATOM 4580 N N . ILE B 1 204 ? 13.227 -26.781 -21.094 1 91.62 204 ILE B N 1
ATOM 4581 C CA . ILE B 1 204 ? 14.461 -26.734 -20.312 1 91.62 204 ILE B CA 1
ATOM 4582 C C . ILE B 1 204 ? 14.141 -26.5 -18.844 1 91.62 204 ILE B C 1
ATOM 4584 O O . ILE B 1 204 ? 14.898 -26.906 -17.969 1 91.62 204 ILE B O 1
ATOM 4588 N N . ILE B 1 205 ? 12.977 -25.938 -18.562 1 93.44 205 ILE B N 1
ATOM 4589 C CA . ILE B 1 205 ? 12.602 -25.562 -17.203 1 93.44 205 ILE B CA 1
ATOM 4590 C C . ILE B 1 205 ? 12.492 -26.812 -16.344 1 93.44 205 ILE B C 1
ATOM 4592 O O . ILE B 1 205 ? 12.523 -26.734 -15.109 1 93.44 205 ILE B O 1
ATOM 4596 N N . SER B 1 206 ? 12.336 -28 -16.922 1 91.81 206 SER B N 1
ATOM 4597 C CA . SER B 1 206 ? 12.164 -29.25 -16.188 1 91.81 206 SER B CA 1
ATOM 4598 C C . SER B 1 206 ? 13.312 -29.469 -15.211 1 91.81 206 SER B C 1
ATOM 4600 O O . SER B 1 206 ? 13.109 -30.031 -14.133 1 91.81 206 SER B O 1
ATOM 4602 N N . ASP B 1 207 ? 14.516 -28.938 -15.523 1 88.5 207 ASP B N 1
ATOM 4603 C CA . ASP B 1 207 ? 15.711 -29.109 -14.711 1 88.5 207 ASP B CA 1
ATOM 4604 C C . ASP B 1 207 ? 15.641 -28.266 -13.438 1 88.5 207 ASP B C 1
ATOM 4606 O O . ASP B 1 207 ? 16.359 -28.516 -12.477 1 88.5 207 ASP B O 1
ATOM 4610 N N . TYR B 1 208 ? 14.734 -27.344 -13.484 1 92.44 208 TYR B N 1
ATOM 4611 C CA . TYR B 1 208 ? 14.656 -26.406 -12.375 1 92.44 208 TYR B CA 1
ATOM 4612 C C . TYR B 1 208 ? 13.438 -26.703 -11.5 1 92.44 208 TYR B C 1
ATOM 4614 O O . TYR B 1 208 ? 13.219 -26.016 -10.492 1 92.44 208 TYR B O 1
ATOM 4622 N N . LEU B 1 209 ? 12.617 -27.609 -11.914 1 93 209 LEU B N 1
ATOM 4623 C CA . LEU B 1 209 ? 11.422 -27.984 -11.164 1 93 209 LEU B CA 1
ATOM 4624 C C . LEU B 1 209 ? 11.656 -29.234 -10.336 1 93 209 LEU B C 1
ATOM 4626 O O . LEU B 1 209 ? 11.797 -30.328 -10.883 1 93 209 LEU B O 1
ATOM 4630 N N . ILE B 1 210 ? 11.758 -29.016 -9.039 1 92.19 210 ILE B N 1
ATOM 4631 C CA . ILE B 1 210 ? 12.016 -30.156 -8.172 1 92.19 210 ILE B CA 1
ATOM 4632 C C . ILE B 1 210 ? 10.867 -30.328 -7.176 1 92.19 210 ILE B C 1
ATOM 4634 O O . ILE B 1 210 ? 10.344 -29.328 -6.652 1 92.19 210 ILE B O 1
ATOM 4638 N N . GLY B 1 211 ? 10.445 -31.516 -6.938 1 92.56 211 GLY B N 1
ATOM 4639 C CA . GLY B 1 211 ? 9.336 -31.859 -6.059 1 92.56 211 GLY B CA 1
ATOM 4640 C C . GLY B 1 211 ? 8.258 -32.656 -6.75 1 92.56 211 GLY B C 1
ATOM 4641 O O . GLY B 1 211 ? 7.867 -32.344 -7.879 1 92.56 211 GLY B O 1
ATOM 4642 N N . GLU B 1 212 ? 7.754 -33.625 -6.102 1 90.88 212 GLU B N 1
ATOM 4643 C CA . GLU B 1 212 ? 6.809 -34.594 -6.688 1 90.88 212 GLU B CA 1
ATOM 4644 C C . GLU B 1 212 ? 5.594 -33.844 -7.262 1 90.88 212 GLU B C 1
ATOM 4646 O O . GLU B 1 212 ? 5.152 -34.156 -8.375 1 90.88 212 GLU B O 1
ATOM 4651 N N . ASP B 1 213 ? 5.102 -32.938 -6.539 1 92.88 213 ASP B N 1
ATOM 4652 C CA . ASP B 1 213 ? 3.906 -32.219 -6.965 1 92.88 213 ASP B CA 1
ATOM 4653 C C . ASP B 1 213 ? 4.176 -31.406 -8.242 1 92.88 213 ASP B C 1
ATOM 4655 O O . ASP B 1 213 ? 3.396 -31.469 -9.195 1 92.88 213 ASP B O 1
ATOM 4659 N N . LEU B 1 214 ? 5.277 -30.75 -8.281 1 92.62 214 LEU B N 1
ATOM 4660 C CA . LEU B 1 214 ? 5.621 -29.906 -9.422 1 92.62 214 LEU B CA 1
ATOM 4661 C C . LEU B 1 214 ? 6.008 -30.766 -10.625 1 92.62 214 LEU B C 1
ATOM 4663 O O . LEU B 1 214 ? 5.594 -30.484 -11.75 1 92.62 214 LEU B O 1
ATOM 4667 N N . GLU B 1 215 ? 6.777 -31.781 -10.398 1 92.81 215 GLU B N 1
ATOM 4668 C CA . GLU B 1 215 ? 7.203 -32.688 -11.461 1 92.81 215 GLU B CA 1
ATOM 4669 C C . GLU B 1 215 ? 6.012 -33.406 -12.102 1 92.81 215 GLU B C 1
ATOM 4671 O O . GLU B 1 215 ? 5.918 -33.5 -13.328 1 92.81 215 GLU B O 1
ATOM 4676 N N . ASN B 1 216 ? 5.121 -33.812 -11.281 1 94.38 216 ASN B N 1
ATOM 4677 C CA . ASN B 1 216 ? 3.926 -34.469 -11.781 1 94.38 216 ASN B CA 1
ATOM 4678 C C . ASN B 1 216 ? 3.072 -33.562 -12.633 1 94.38 216 ASN B C 1
ATOM 4680 O O . ASN B 1 216 ? 2.58 -33.938 -13.695 1 94.38 216 ASN B O 1
ATOM 4684 N N . ASN B 1 217 ? 2.898 -32.406 -12.141 1 94.69 217 ASN B N 1
ATOM 4685 C CA . ASN B 1 217 ? 2.109 -31.422 -12.891 1 94.69 217 ASN B CA 1
ATOM 4686 C C . ASN B 1 217 ? 2.754 -31.094 -14.234 1 94.69 217 ASN B C 1
ATOM 4688 O O . ASN B 1 217 ? 2.057 -30.938 -15.242 1 94.69 217 ASN B O 1
ATOM 4692 N N . TYR B 1 218 ? 4.008 -30.984 -14.242 1 95.5 218 TYR B N 1
ATOM 4693 C CA . TYR B 1 218 ? 4.734 -30.734 -15.484 1 95.5 218 TYR B CA 1
ATOM 4694 C C . TYR B 1 218 ? 4.594 -31.906 -16.453 1 95.5 218 TYR B C 1
ATOM 4696 O O . TYR B 1 218 ? 4.344 -31.703 -17.641 1 95.5 218 TYR B O 1
ATOM 4704 N N . GLN B 1 219 ? 4.754 -33.094 -15.992 1 94.75 219 GLN B N 1
ATOM 4705 C CA . GLN B 1 219 ? 4.625 -34.281 -16.828 1 94.75 219 GLN B CA 1
ATOM 4706 C C . GLN B 1 219 ? 3.223 -34.375 -17.422 1 94.75 219 GLN B C 1
ATOM 4708 O O . GLN B 1 219 ? 3.059 -34.812 -18.562 1 94.75 219 GLN B O 1
ATOM 4713 N N . LEU B 1 220 ? 2.297 -34.031 -16.625 1 94.5 220 LEU B N 1
ATOM 4714 C CA . LEU B 1 220 ? 0.921 -34.031 -17.109 1 94.5 220 LEU B CA 1
ATOM 4715 C C . LEU B 1 220 ? 0.755 -33.062 -18.266 1 94.5 220 LEU B C 1
ATOM 4717 O O . LEU B 1 220 ? 0.081 -33.344 -19.25 1 94.5 220 LEU B O 1
ATOM 4721 N N . LEU B 1 221 ? 1.313 -31.938 -18.094 1 94.25 221 LEU B N 1
ATOM 4722 C CA . LEU B 1 221 ? 1.249 -30.922 -19.141 1 94.25 221 LEU B CA 1
ATOM 4723 C C . LEU B 1 221 ? 1.905 -31.406 -20.422 1 94.25 221 LEU B C 1
ATOM 4725 O O . LEU B 1 221 ? 1.35 -31.25 -21.516 1 94.25 221 LEU B O 1
ATOM 4729 N N . ILE B 1 222 ? 3.039 -32.031 -20.344 1 93.5 222 ILE B N 1
ATOM 4730 C CA . ILE B 1 222 ? 3.768 -32.594 -21.484 1 93.5 222 ILE B CA 1
ATOM 4731 C C . ILE B 1 222 ? 2.928 -33.656 -22.156 1 93.5 222 ILE B C 1
ATOM 4733 O O . ILE B 1 222 ? 2.826 -33.688 -23.391 1 93.5 222 ILE B O 1
ATOM 4737 N N . SER B 1 223 ? 2.328 -34.469 -21.344 1 93.94 223 SER B N 1
ATOM 4738 C CA . SER B 1 223 ? 1.515 -35.562 -21.859 1 93.94 223 SER B CA 1
ATOM 4739 C C . SER B 1 223 ? 0.32 -35.062 -22.641 1 93.94 223 SER B C 1
ATOM 4741 O O . SER B 1 223 ? -0.034 -35.594 -23.688 1 93.94 223 SER B O 1
ATOM 4743 N N . GLU B 1 224 ? -0.287 -34.062 -22.125 1 92.25 224 GLU B N 1
ATOM 4744 C CA . GLU B 1 224 ? -1.418 -33.438 -22.812 1 92.25 224 GLU B CA 1
ATOM 4745 C C . GLU B 1 224 ? -0.995 -32.875 -24.172 1 92.25 224 GLU B C 1
ATOM 4747 O O . GLU B 1 224 ? -1.709 -33 -25.156 1 92.25 224 GLU B O 1
ATOM 4752 N N . LYS B 1 225 ? 0.112 -32.281 -24.172 1 91.44 225 LYS B N 1
ATOM 4753 C CA . LYS B 1 225 ? 0.616 -31.688 -25.406 1 91.44 225 LYS B CA 1
ATOM 4754 C C . LYS B 1 225 ? 1.003 -32.781 -26.422 1 91.44 225 LYS B C 1
ATOM 4756 O O . LYS B 1 225 ? 0.778 -32.594 -27.625 1 91.44 225 LYS B O 1
ATOM 4761 N N . LEU B 1 226 ? 1.547 -33.812 -25.953 1 90.25 226 LEU B N 1
ATOM 4762 C CA . LEU B 1 226 ? 1.905 -34.906 -26.828 1 90.25 226 LEU B CA 1
ATOM 4763 C C . LEU B 1 226 ? 0.667 -35.5 -27.484 1 90.25 226 LEU B C 1
ATOM 4765 O O . LEU B 1 226 ? 0.696 -35.875 -28.672 1 90.25 226 LEU B O 1
ATOM 4769 N N . LYS B 1 227 ? -0.38 -35.562 -26.828 1 91.38 227 LYS B N 1
ATOM 4770 C CA . LYS B 1 227 ? -1.634 -36.094 -27.344 1 91.38 227 LYS B CA 1
ATOM 4771 C C . LYS B 1 227 ? -2.217 -35.188 -28.422 1 91.38 227 LYS B C 1
ATOM 4773 O O . LYS B 1 227 ? -2.77 -35.656 -29.422 1 91.38 227 LYS B O 1
ATOM 4778 N N . THR B 1 228 ? -2.102 -34 -28.234 1 90.19 228 THR B N 1
ATOM 4779 C CA . THR B 1 228 ? -2.717 -33.031 -29.141 1 90.19 228 THR B CA 1
ATOM 4780 C C . THR B 1 228 ? -1.767 -32.688 -30.281 1 90.19 228 THR B C 1
ATOM 4782 O O . THR B 1 228 ? -2.189 -32.156 -31.312 1 90.19 228 THR B O 1
ATOM 4785 N N . GLY B 1 229 ? -0.503 -33 -30.141 1 90.38 229 GLY B N 1
ATOM 4786 C CA . GLY B 1 229 ? 0.488 -32.656 -31.156 1 90.38 229 GLY B CA 1
ATOM 4787 C C . GLY B 1 229 ? 0.932 -31.203 -31.109 1 90.38 229 GLY B C 1
ATOM 4788 O O . GLY B 1 229 ? 1.612 -30.734 -32.031 1 90.38 229 GLY B O 1
ATOM 4789 N N . GLU B 1 230 ? 0.497 -30.5 -30.094 1 91.19 230 GLU B N 1
ATOM 4790 C CA . GLU B 1 230 ? 0.869 -29.109 -29.922 1 91.19 230 GLU B CA 1
ATOM 4791 C C . GLU B 1 230 ? 2.156 -28.969 -29.109 1 91.19 230 GLU B C 1
ATOM 4793 O O . GLU B 1 230 ? 2.514 -29.859 -28.344 1 91.19 230 GLU B O 1
ATOM 4798 N N . LEU B 1 231 ? 2.781 -27.859 -29.312 1 92.25 231 LEU B N 1
ATOM 4799 C CA . LEU B 1 231 ? 3.994 -27.578 -28.547 1 92.25 231 LEU B CA 1
ATOM 4800 C C . LEU B 1 231 ? 3.658 -26.891 -27.234 1 92.25 231 LEU B C 1
ATOM 4802 O O . LEU B 1 231 ? 2.727 -26.094 -27.156 1 92.25 231 LEU B O 1
ATOM 4806 N N . LEU B 1 232 ? 4.422 -27.266 -26.25 1 95.25 232 LEU B N 1
ATOM 4807 C CA . LEU B 1 232 ? 4.289 -26.609 -24.953 1 95.25 232 LEU B CA 1
ATOM 4808 C C . LEU B 1 232 ? 4.766 -25.156 -25.016 1 95.25 232 LEU B C 1
ATOM 4810 O O . LEU B 1 232 ? 5.836 -24.875 -25.562 1 95.25 232 LEU B O 1
ATOM 4814 N N . GLU B 1 233 ? 3.92 -24.281 -24.438 1 95.31 233 GLU B N 1
ATOM 4815 C CA . GLU B 1 233 ? 4.262 -22.875 -24.469 1 95.31 233 GLU B CA 1
ATOM 4816 C C . GLU B 1 233 ? 4.73 -22.391 -23.094 1 95.31 233 GLU B C 1
ATOM 4818 O O . GLU B 1 233 ? 4.301 -22.906 -22.062 1 95.31 233 GLU B O 1
ATOM 4823 N N . TRP B 1 234 ? 5.543 -21.359 -23.109 1 97.31 234 TRP B N 1
ATOM 4824 C CA . TRP B 1 234 ? 6.078 -20.766 -21.891 1 97.31 234 TRP B CA 1
ATOM 4825 C C . TRP B 1 234 ? 4.957 -20.25 -20.984 1 97.31 234 TRP B C 1
ATOM 4827 O O . TRP B 1 234 ? 5.031 -20.375 -19.766 1 97.31 234 TRP B O 1
ATOM 4837 N N . LYS B 1 235 ? 3.93 -19.734 -21.578 1 96.44 235 LYS B N 1
ATOM 4838 C CA . LYS B 1 235 ? 2.756 -19.234 -20.859 1 96.44 235 LYS B CA 1
ATOM 4839 C C . LYS B 1 235 ? 2.096 -20.359 -20.062 1 96.44 235 LYS B C 1
ATOM 4841 O O . LYS B 1 235 ? 1.605 -20.141 -18.953 1 96.44 235 LYS B O 1
ATOM 4846 N N . GLU B 1 236 ? 2.121 -21.547 -20.594 1 96.12 236 GLU B N 1
ATOM 4847 C CA . GLU B 1 236 ? 1.463 -22.688 -19.969 1 96.12 236 GLU B CA 1
ATOM 4848 C C . GLU B 1 236 ? 2.191 -23.109 -18.688 1 96.12 236 GLU B C 1
ATOM 4850 O O . GLU B 1 236 ? 1.578 -23.656 -17.766 1 96.12 236 GLU B O 1
ATOM 4855 N N . ILE B 1 237 ? 3.494 -22.859 -18.656 1 96.44 237 ILE B N 1
ATOM 4856 C CA . ILE B 1 237 ? 4.258 -23.109 -17.453 1 96.44 237 ILE B CA 1
ATOM 4857 C C . ILE B 1 237 ? 3.77 -22.203 -16.328 1 96.44 237 ILE B C 1
ATOM 4859 O O . ILE B 1 237 ? 3.539 -22.656 -15.203 1 96.44 237 ILE B O 1
ATOM 4863 N N . ALA B 1 238 ? 3.621 -20.938 -16.656 1 97.12 238 ALA B N 1
ATOM 4864 C CA . ALA B 1 238 ? 3.1 -20 -15.672 1 97.12 238 ALA B CA 1
ATOM 4865 C C . ALA B 1 238 ? 1.691 -20.375 -15.227 1 97.12 238 ALA B C 1
ATOM 4867 O O . ALA B 1 238 ? 1.371 -20.328 -14.039 1 97.12 238 ALA B O 1
ATOM 4868 N N . GLU B 1 239 ? 0.907 -20.797 -16.203 1 96.56 239 GLU B N 1
ATOM 4869 C CA . GLU B 1 239 ? -0.458 -21.219 -15.891 1 96.56 239 GLU B CA 1
ATOM 4870 C C . GLU B 1 239 ? -0.47 -22.438 -14.977 1 96.56 239 GLU B C 1
ATOM 4872 O O . GLU B 1 239 ? -1.324 -22.547 -14.094 1 96.56 239 GLU B O 1
ATOM 4877 N N . MET B 1 240 ? 0.419 -23.328 -15.234 1 95.44 240 MET B N 1
ATOM 4878 C CA . MET B 1 240 ? 0.543 -24.516 -14.375 1 95.44 240 MET B CA 1
ATOM 4879 C C . MET B 1 240 ? 0.747 -24.109 -12.922 1 95.44 240 MET B C 1
ATOM 4881 O O . MET B 1 240 ? 0.116 -24.672 -12.023 1 95.44 240 MET B O 1
ATOM 4885 N N . PHE B 1 241 ? 1.591 -23.062 -12.656 1 95.19 241 PHE B N 1
ATOM 4886 C CA . PHE B 1 241 ? 1.833 -22.594 -11.297 1 95.19 241 PHE B CA 1
ATOM 4887 C C . PHE B 1 241 ? 0.559 -22.016 -10.688 1 95.19 241 PHE B C 1
ATOM 4889 O O . PHE B 1 241 ? 0.286 -22.203 -9.508 1 95.19 241 PHE B O 1
ATOM 4896 N N . ILE B 1 242 ? -0.22 -21.328 -11.484 1 94.94 242 ILE B N 1
ATOM 4897 C CA . ILE B 1 242 ? -1.452 -20.703 -11.016 1 94.94 242 ILE B CA 1
ATOM 4898 C C . ILE B 1 242 ? -2.469 -21.781 -10.648 1 94.94 242 ILE B C 1
ATOM 4900 O O . ILE B 1 242 ? -3.135 -21.703 -9.617 1 94.94 242 ILE B O 1
ATOM 4904 N N . LYS B 1 243 ? -2.494 -22.812 -11.469 1 93.19 243 LYS B N 1
ATOM 4905 C CA . LYS B 1 243 ? -3.492 -23.859 -11.289 1 93.19 243 LYS B CA 1
ATOM 4906 C C . LYS B 1 243 ? -3.146 -24.75 -10.094 1 93.19 243 LYS B C 1
ATOM 4908 O O . LYS B 1 243 ? -4.039 -25.281 -9.438 1 93.19 243 LYS B O 1
ATOM 4913 N N . THR B 1 244 ? -1.924 -24.859 -9.789 1 91.19 244 THR B N 1
ATOM 4914 C CA . THR B 1 244 ? -1.503 -25.859 -8.812 1 91.19 244 THR B CA 1
ATOM 4915 C C . THR B 1 244 ? -1.247 -25.219 -7.453 1 91.19 244 THR B C 1
ATOM 4917 O O . THR B 1 244 ? -1.021 -25.922 -6.461 1 91.19 244 THR B O 1
ATOM 4920 N N . THR B 1 245 ? -1.162 -23.875 -7.473 1 91.12 245 THR B N 1
ATOM 4921 C CA . THR B 1 245 ? -0.886 -23.188 -6.211 1 91.12 245 THR B CA 1
ATOM 4922 C C . THR B 1 245 ? -1.795 -21.984 -6.043 1 91.12 245 THR B C 1
ATOM 4924 O O . THR B 1 245 ? -2.242 -21.391 -7.027 1 91.12 245 THR B O 1
ATOM 4927 N N . ASN B 1 246 ? -2.092 -21.672 -4.84 1 91.44 246 ASN B N 1
ATOM 4928 C CA . ASN B 1 246 ? -2.789 -20.438 -4.535 1 91.44 246 ASN B CA 1
ATOM 4929 C C . ASN B 1 246 ? -1.813 -19.281 -4.336 1 91.44 246 ASN B C 1
ATOM 4931 O O . ASN B 1 246 ? -1.373 -19.016 -3.217 1 91.44 246 ASN B O 1
ATOM 4935 N N . LEU B 1 247 ? -1.53 -18.625 -5.383 1 94.81 247 LEU B N 1
ATOM 4936 C CA . LEU B 1 247 ? -0.521 -17.578 -5.379 1 94.81 247 LEU B CA 1
ATOM 4937 C C . LEU B 1 247 ? -0.979 -16.391 -4.539 1 94.81 247 LEU B C 1
ATOM 4939 O O . LEU B 1 247 ? -0.16 -15.719 -3.9 1 94.81 247 LEU B O 1
ATOM 4943 N N . ASN B 1 248 ? -2.266 -16.109 -4.512 1 93.81 248 ASN B N 1
ATOM 4944 C CA . ASN B 1 248 ? -2.809 -15.047 -3.676 1 93.81 248 ASN B CA 1
ATOM 4945 C C . ASN B 1 248 ? -2.549 -15.312 -2.195 1 93.81 248 ASN B C 1
ATOM 4947 O O . ASN B 1 248 ? -2.137 -14.406 -1.465 1 93.81 248 ASN B O 1
ATOM 4951 N N . LYS B 1 249 ? -2.752 -16.531 -1.846 1 93.75 249 LYS B N 1
ATOM 4952 C CA . LYS B 1 249 ? -2.471 -16.922 -0.468 1 93.75 249 LYS B CA 1
ATOM 4953 C C . LYS B 1 249 ? -0.992 -16.75 -0.138 1 93.75 249 LYS B C 1
ATOM 4955 O O . LYS B 1 249 ? -0.643 -16.219 0.918 1 93.75 249 LYS B O 1
ATOM 4960 N N . THR B 1 250 ? -0.176 -17.203 -0.999 1 95.12 250 THR B N 1
ATOM 4961 C CA . THR B 1 250 ? 1.264 -17.062 -0.809 1 95.12 250 THR B CA 1
ATOM 4962 C C . THR B 1 250 ? 1.646 -15.594 -0.65 1 95.12 250 THR B C 1
ATOM 4964 O O . THR B 1 250 ? 2.451 -15.25 0.216 1 95.12 250 THR B O 1
ATOM 4967 N N . ASN B 1 251 ? 1.063 -14.805 -1.493 1 96.38 251 ASN B N 1
ATOM 4968 C CA . ASN B 1 251 ? 1.342 -13.375 -1.416 1 96.38 251 ASN B CA 1
ATOM 4969 C C . ASN B 1 251 ? 0.911 -12.789 -0.074 1 96.38 251 ASN B C 1
ATOM 4971 O O . ASN B 1 251 ? 1.622 -11.969 0.51 1 96.38 251 ASN B O 1
ATOM 4975 N N . ARG B 1 252 ? -0.209 -13.188 0.435 1 96.25 252 ARG B N 1
ATOM 4976 C CA . ARG B 1 252 ? -0.685 -12.727 1.737 1 96.25 252 ARG B CA 1
ATOM 4977 C C . ARG B 1 252 ? 0.267 -13.156 2.85 1 96.25 252 ARG B C 1
ATOM 4979 O O . ARG B 1 252 ? 0.562 -12.375 3.756 1 96.25 252 ARG B O 1
ATOM 4986 N N . GLN B 1 253 ? 0.769 -14.328 2.721 1 95.38 253 GLN B N 1
ATOM 4987 C CA . GLN B 1 253 ? 1.724 -14.82 3.709 1 95.38 253 GLN B CA 1
ATOM 4988 C C . GLN B 1 253 ? 3.012 -14 3.682 1 95.38 253 GLN B C 1
ATOM 4990 O O . GLN B 1 253 ? 3.605 -13.734 4.73 1 95.38 253 GLN B O 1
ATOM 4995 N N . LEU B 1 254 ? 3.4 -13.695 2.521 1 96.38 254 LEU B N 1
ATOM 4996 C CA . LEU B 1 254 ? 4.594 -12.875 2.381 1 96.38 254 LEU B CA 1
ATOM 4997 C C . LEU B 1 254 ? 4.391 -11.508 3.02 1 96.38 254 LEU B C 1
ATOM 4999 O O . LEU B 1 254 ? 5.289 -10.984 3.689 1 96.38 254 LEU B O 1
ATOM 5003 N N . TRP B 1 255 ? 3.219 -10.938 2.887 1 96.69 255 TRP B N 1
ATOM 5004 C CA . TRP B 1 255 ? 2.906 -9.656 3.518 1 96.69 255 TRP B CA 1
ATOM 5005 C C . TRP B 1 255 ? 2.936 -9.773 5.035 1 96.69 255 TRP B C 1
ATOM 5007 O O . TRP B 1 255 ? 3.477 -8.906 5.723 1 96.69 255 TRP B O 1
ATOM 5017 N N . ILE B 1 256 ? 2.439 -10.867 5.543 1 96.31 256 ILE B N 1
ATOM 5018 C CA . ILE B 1 256 ? 2.455 -11.109 6.98 1 96.31 256 ILE B CA 1
ATOM 5019 C C . ILE B 1 256 ? 3.896 -11.227 7.465 1 96.31 256 ILE B C 1
ATOM 5021 O O . ILE B 1 256 ? 4.258 -10.672 8.508 1 96.31 256 ILE B O 1
ATOM 5025 N N . LYS B 1 257 ? 4.645 -11.898 6.695 1 96.12 257 LYS B N 1
ATOM 5026 C CA . LYS B 1 257 ? 6.055 -12.055 7.039 1 96.12 257 LYS B CA 1
ATOM 5027 C C . LYS B 1 257 ? 6.777 -10.711 7.016 1 96.12 257 LYS B C 1
ATOM 5029 O O . LYS B 1 257 ? 7.594 -10.43 7.895 1 96.12 257 LYS B O 1
ATOM 5034 N N . LEU B 1 258 ? 6.449 -9.922 6.031 1 97 258 LEU B N 1
ATOM 5035 C CA . LEU B 1 258 ? 7.086 -8.617 5.859 1 97 258 LEU B CA 1
ATOM 5036 C C . LEU B 1 258 ? 6.773 -7.699 7.035 1 97 258 LEU B C 1
ATOM 5038 O O . LEU B 1 258 ? 7.684 -7.137 7.648 1 97 258 LEU B O 1
ATOM 5042 N N . VAL B 1 259 ? 5.48 -7.559 7.391 1 95.88 259 VAL B N 1
ATOM 5043 C CA . VAL B 1 259 ? 5.09 -6.633 8.453 1 95.88 259 VAL B CA 1
ATOM 5044 C C . VAL B 1 259 ? 5.434 -7.234 9.812 1 95.88 259 VAL B C 1
ATOM 5046 O O . VAL B 1 259 ? 5.559 -6.512 10.805 1 95.88 259 VAL B O 1
ATOM 5049 N N . GLY B 1 260 ? 5.645 -8.531 9.812 1 94.94 260 GLY B N 1
ATOM 5050 C CA . GLY B 1 260 ? 6.051 -9.211 11.031 1 94.94 260 GLY B CA 1
ATOM 5051 C C . GLY B 1 260 ? 7.539 -9.109 11.305 1 94.94 260 GLY B C 1
ATOM 5052 O O . GLY B 1 260 ? 7.992 -9.406 12.406 1 94.94 260 GLY B O 1
ATOM 5053 N N . ASN B 1 261 ? 8.195 -8.773 10.258 1 95.75 261 ASN B N 1
ATOM 5054 C CA . ASN B 1 261 ? 9.625 -8.531 10.445 1 95.75 261 ASN B CA 1
ATOM 5055 C C . ASN B 1 261 ? 9.867 -7.25 11.242 1 95.75 261 ASN B C 1
ATOM 5057 O O . ASN B 1 261 ? 10.141 -6.199 10.664 1 95.75 261 ASN B O 1
ATOM 5061 N N . LYS B 1 262 ? 9.844 -7.301 12.539 1 95.38 262 LYS B N 1
ATOM 5062 C CA . LYS B 1 262 ? 10.094 -6.172 13.43 1 95.38 262 LYS B CA 1
ATOM 5063 C C . LYS B 1 262 ? 11.539 -6.16 13.906 1 95.38 262 LYS B C 1
ATOM 5065 O O . LYS B 1 262 ? 12.172 -7.215 14.031 1 95.38 262 LYS B O 1
ATOM 5070 N N . PRO B 1 263 ? 11.953 -4.941 14.141 1 96 263 PRO B N 1
ATOM 5071 C CA . PRO B 1 263 ? 13.305 -4.863 14.711 1 96 263 PRO B CA 1
ATOM 5072 C C . PRO B 1 263 ? 13.438 -5.652 16.016 1 96 263 PRO B C 1
ATOM 5074 O O . PRO B 1 263 ? 12.539 -5.621 16.859 1 96 263 PRO B O 1
ATOM 5077 N N . LYS B 1 264 ? 14.555 -6.355 16.094 1 95.06 264 LYS B N 1
ATOM 5078 C CA . LYS B 1 264 ? 14.867 -7.102 17.312 1 95.06 264 LYS B CA 1
ATOM 5079 C C . LYS B 1 264 ? 15.992 -6.438 18.094 1 95.06 264 LYS B C 1
ATOM 5081 O O . LYS B 1 264 ? 16.906 -5.867 17.5 1 95.06 264 LYS B O 1
ATOM 5086 N N . PRO B 1 265 ? 15.891 -6.598 19.453 1 95 265 PRO B N 1
ATOM 5087 C CA . PRO B 1 265 ? 16.969 -6.023 20.25 1 95 265 PRO B CA 1
ATOM 5088 C C . PRO B 1 265 ? 18.344 -6.59 19.891 1 95 265 PRO B C 1
ATOM 5090 O O . PRO B 1 265 ? 18.5 -7.805 19.766 1 95 265 PRO B O 1
ATOM 5093 N N . GLY B 1 266 ? 19.281 -5.695 19.703 1 95.44 266 GLY B N 1
ATOM 5094 C CA . GLY B 1 266 ? 20.656 -6.094 19.422 1 95.44 266 GLY B CA 1
ATOM 5095 C C . GLY B 1 266 ? 20.891 -6.426 17.953 1 95.44 266 GLY B C 1
ATOM 5096 O O . GLY B 1 266 ? 22.031 -6.648 17.547 1 95.44 266 GLY B O 1
ATOM 5097 N N . GLN B 1 267 ? 19.859 -6.438 17.172 1 96.75 267 GLN B N 1
ATOM 5098 C CA . GLN B 1 267 ? 19.969 -6.738 15.742 1 96.75 267 GLN B CA 1
ATOM 5099 C C . GLN B 1 267 ? 20.625 -5.59 14.984 1 96.75 267 GLN B C 1
ATOM 5101 O O . GLN B 1 267 ? 20.328 -4.422 15.234 1 96.75 267 GLN B O 1
ATOM 5106 N N . LYS B 1 268 ? 21.5 -5.945 14.094 1 97.81 268 LYS B N 1
ATOM 5107 C CA . LYS B 1 268 ? 22.031 -4.91 13.219 1 97.81 268 LYS B CA 1
ATOM 5108 C C . LYS B 1 268 ? 20.938 -4.312 12.344 1 97.81 268 LYS B C 1
ATOM 5110 O O . LYS B 1 268 ? 20.094 -5.043 11.812 1 97.81 268 LYS B O 1
ATOM 5115 N N . VAL B 1 269 ? 20.969 -2.998 12.125 1 98 269 VAL B N 1
ATOM 5116 C CA . VAL B 1 269 ? 19.938 -2.336 11.336 1 98 269 VAL B CA 1
ATOM 5117 C C . VAL B 1 269 ? 19.984 -2.84 9.898 1 98 269 VAL B C 1
ATOM 5119 O O . VAL B 1 269 ? 18.938 -3.09 9.289 1 98 269 VAL B O 1
ATOM 5122 N N . VAL B 1 270 ? 21.172 -3.066 9.391 1 97.94 270 VAL B N 1
ATOM 5123 C CA . VAL B 1 270 ? 21.344 -3.51 8.008 1 97.94 270 VAL B CA 1
ATOM 5124 C C . VAL B 1 270 ? 20.734 -4.898 7.832 1 97.94 270 VAL B C 1
ATOM 5126 O O . VAL B 1 270 ? 20.156 -5.199 6.785 1 97.94 270 VAL B O 1
ATOM 5129 N N . GLU B 1 271 ? 20.781 -5.742 8.828 1 97.88 271 GLU B N 1
ATOM 5130 C CA . GLU B 1 271 ? 20.172 -7.062 8.766 1 97.88 271 GLU B CA 1
ATOM 5131 C C . GLU B 1 271 ? 18.641 -6.953 8.68 1 97.88 271 GLU B C 1
ATOM 5133 O O . GLU B 1 271 ? 18.016 -7.691 7.918 1 97.88 271 GLU B O 1
ATOM 5138 N N . TYR B 1 272 ? 18.125 -6.047 9.531 1 98.19 272 TYR B N 1
ATOM 5139 C CA . TYR B 1 272 ? 16.703 -5.777 9.492 1 98.19 272 TYR B CA 1
ATOM 5140 C C . TYR B 1 272 ? 16.266 -5.312 8.109 1 98.19 272 TYR B C 1
ATOM 5142 O O . TYR B 1 272 ? 15.266 -5.793 7.566 1 98.19 272 TYR B O 1
ATOM 5150 N N . LEU B 1 273 ? 17.016 -4.441 7.516 1 98.12 273 LEU B N 1
ATOM 5151 C CA . LEU B 1 273 ? 16.703 -3.873 6.207 1 98.12 273 LEU B CA 1
ATOM 5152 C C . LEU B 1 273 ? 16.844 -4.93 5.113 1 98.12 273 LEU B C 1
ATOM 5154 O O . LEU B 1 273 ? 15.969 -5.039 4.246 1 98.12 273 LEU B O 1
ATOM 5158 N N . ASP B 1 274 ? 17.859 -5.754 5.172 1 96.88 274 ASP B N 1
ATOM 5159 C CA . ASP B 1 274 ? 18.094 -6.793 4.176 1 96.88 274 ASP B CA 1
ATOM 5160 C C . ASP B 1 274 ? 16.969 -7.82 4.18 1 96.88 274 ASP B C 1
ATOM 5162 O O . ASP B 1 274 ? 16.453 -8.195 3.121 1 96.88 274 ASP B O 1
ATOM 5166 N N . LYS B 1 275 ? 16.578 -8.164 5.32 1 97.5 275 LYS B N 1
ATOM 5167 C CA . LYS B 1 275 ? 15.484 -9.133 5.434 1 97.5 275 LYS B CA 1
ATOM 5168 C C . LYS B 1 275 ? 14.172 -8.555 4.898 1 97.5 275 LYS B C 1
ATOM 5170 O O . LYS B 1 275 ? 13.406 -9.258 4.234 1 97.5 275 LYS B O 1
ATOM 5175 N N . SER B 1 276 ? 13.945 -7.293 5.227 1 97.5 276 SER B N 1
ATOM 5176 C CA . SER B 1 276 ? 12.75 -6.629 4.723 1 97.5 276 SER B CA 1
ATOM 5177 C C . SER B 1 276 ? 12.742 -6.578 3.199 1 97.5 276 SER B C 1
ATOM 5179 O O . SER B 1 276 ? 11.727 -6.871 2.566 1 97.5 276 SER B O 1
ATOM 5181 N N . LEU B 1 277 ? 13.906 -6.266 2.639 1 96.44 277 LEU B N 1
ATOM 5182 C CA . LEU B 1 277 ? 14.031 -6.168 1.189 1 96.44 277 LEU B CA 1
ATOM 5183 C C . LEU B 1 277 ? 13.875 -7.539 0.539 1 96.44 277 LEU B C 1
ATOM 5185 O O . LEU B 1 277 ? 13.219 -7.672 -0.499 1 96.44 277 LEU B O 1
ATOM 5189 N N . GLU B 1 278 ? 14.438 -8.562 1.169 1 94.5 278 GLU B N 1
ATOM 5190 C CA . GLU B 1 278 ? 14.352 -9.93 0.665 1 94.5 278 GLU B CA 1
ATOM 5191 C C . GLU B 1 278 ? 12.898 -10.375 0.521 1 94.5 278 GLU B C 1
ATOM 5193 O O . GLU B 1 278 ? 12.523 -10.977 -0.487 1 94.5 278 GLU B O 1
ATOM 5198 N N . ILE B 1 279 ? 12.109 -10.07 1.51 1 96.75 279 ILE B N 1
ATOM 5199 C CA . ILE B 1 279 ? 10.711 -10.477 1.492 1 96.75 279 ILE B CA 1
ATOM 5200 C C . ILE B 1 279 ? 9.93 -9.609 0.499 1 96.75 279 ILE B C 1
ATOM 5202 O O . ILE B 1 279 ? 9.094 -10.117 -0.252 1 96.75 279 ILE B O 1
ATOM 5206 N N . LEU B 1 280 ? 10.219 -8.312 0.509 1 96.56 280 LEU B N 1
ATOM 5207 C CA . LEU B 1 280 ? 9.516 -7.359 -0.338 1 96.56 280 LEU B CA 1
ATOM 5208 C C . LEU B 1 280 ? 9.617 -7.754 -1.807 1 96.56 280 LEU B C 1
ATOM 5210 O O . LEU B 1 280 ? 8.625 -7.711 -2.539 1 96.56 280 LEU B O 1
ATOM 5214 N N . ILE B 1 281 ? 10.766 -8.156 -2.219 1 92.5 281 ILE B N 1
ATOM 5215 C CA . ILE B 1 281 ? 11.016 -8.445 -3.627 1 92.5 281 ILE B CA 1
ATOM 5216 C C . ILE B 1 281 ? 10.172 -9.641 -4.062 1 92.5 281 ILE B C 1
ATOM 5218 O O . ILE B 1 281 ? 9.883 -9.812 -5.25 1 92.5 281 ILE B O 1
ATOM 5222 N N . LEU B 1 282 ? 9.734 -10.43 -3.125 1 94.31 282 LEU B N 1
ATOM 5223 C CA . LEU B 1 282 ? 8.961 -11.633 -3.428 1 94.31 282 LEU B CA 1
ATOM 5224 C C . LEU B 1 282 ? 7.473 -11.312 -3.527 1 94.31 282 LEU B C 1
ATOM 5226 O O . LEU B 1 282 ? 6.695 -12.125 -4.035 1 94.31 282 LEU B O 1
ATOM 5230 N N . THR B 1 283 ? 7.055 -10.156 -2.986 1 95.44 283 THR B N 1
ATOM 5231 C CA . THR B 1 283 ? 5.641 -9.797 -3.029 1 95.44 283 THR B CA 1
ATOM 5232 C C . THR B 1 283 ? 5.254 -9.289 -4.414 1 95.44 283 THR B C 1
ATOM 5234 O O . THR B 1 283 ? 6.117 -8.875 -5.191 1 95.44 283 THR B O 1
ATOM 5237 N N . VAL B 1 284 ? 3.98 -9.312 -4.625 1 94.25 284 VAL B N 1
ATOM 5238 C CA . VAL B 1 284 ? 3.451 -8.82 -5.891 1 94.25 284 VAL B CA 1
ATOM 5239 C C . VAL B 1 284 ? 3.723 -7.32 -6.02 1 94.25 284 VAL B C 1
ATOM 5241 O O . VAL B 1 284 ? 3.518 -6.562 -5.066 1 94.25 284 VAL B O 1
ATOM 5244 N N . ASN B 1 285 ? 4.219 -6.992 -7.18 1 90.62 285 ASN B N 1
ATOM 5245 C CA . ASN B 1 285 ? 4.48 -5.582 -7.449 1 90.62 285 ASN B CA 1
ATOM 5246 C C . ASN B 1 285 ? 3.264 -4.895 -8.055 1 90.62 285 ASN B C 1
ATOM 5248 O O . ASN B 1 285 ? 2.674 -5.395 -9.016 1 90.62 285 ASN B O 1
ATOM 5252 N N . PHE B 1 286 ? 2.836 -3.834 -7.508 1 92.06 286 PHE B N 1
ATOM 5253 C CA . PHE B 1 286 ? 1.766 -3.006 -8.047 1 92.06 286 PHE B CA 1
ATOM 5254 C C . PHE B 1 286 ? 2.01 -1.534 -7.738 1 92.06 286 PHE B C 1
ATOM 5256 O O . PHE B 1 286 ? 2.846 -1.203 -6.895 1 92.06 286 PHE B O 1
ATOM 5263 N N . LYS B 1 287 ? 1.257 -0.701 -8.422 1 91.69 287 LYS B N 1
ATOM 5264 C CA . LYS B 1 287 ? 1.449 0.739 -8.273 1 91.69 287 LYS B CA 1
ATOM 5265 C C . LYS B 1 287 ? 1.266 1.175 -6.824 1 91.69 287 LYS B C 1
ATOM 5267 O O . LYS B 1 287 ? 0.298 0.781 -6.172 1 91.69 287 LYS B O 1
ATOM 5272 N N . ASN B 1 288 ? 2.219 1.916 -6.223 1 93.06 288 ASN B N 1
ATOM 5273 C CA . ASN B 1 288 ? 2.211 2.514 -4.895 1 93.06 288 ASN B CA 1
ATOM 5274 C C . ASN B 1 288 ? 2.385 1.46 -3.803 1 93.06 288 ASN B C 1
ATOM 5276 O O . ASN B 1 288 ? 2.096 1.717 -2.633 1 93.06 288 ASN B O 1
ATOM 5280 N N . ARG B 1 289 ? 2.852 0.285 -4.172 1 94.62 289 ARG B N 1
ATOM 5281 C CA . ARG B 1 289 ? 3.109 -0.792 -3.223 1 94.62 289 ARG B CA 1
ATOM 5282 C C . ARG B 1 289 ? 4.109 -0.356 -2.158 1 94.62 289 ARG B C 1
ATOM 5284 O O . ARG B 1 289 ? 3.986 -0.731 -0.99 1 94.62 289 ARG B O 1
ATOM 5291 N N . ASP B 1 290 ? 5.012 0.48 -2.588 1 95.31 290 ASP B N 1
ATOM 5292 C CA . ASP B 1 290 ? 6.188 0.739 -1.767 1 95.31 290 ASP B CA 1
ATOM 5293 C C . ASP B 1 290 ? 5.906 1.818 -0.724 1 95.31 290 ASP B C 1
ATOM 5295 O O . ASP B 1 290 ? 6.66 1.971 0.24 1 95.31 290 ASP B O 1
ATOM 5299 N N . LYS B 1 291 ? 4.824 2.562 -0.869 1 95 291 LYS B N 1
ATOM 5300 C CA . LYS B 1 291 ? 4.516 3.658 0.044 1 95 291 LYS B CA 1
ATOM 5301 C C . LYS B 1 291 ? 4.258 3.143 1.456 1 95 291 LYS B C 1
ATOM 5303 O O . LYS B 1 291 ? 4.895 3.586 2.412 1 95 291 LYS B O 1
ATOM 5308 N N . PRO B 1 292 ? 3.393 2.168 1.592 1 95.75 292 PRO B N 1
ATOM 5309 C CA . PRO B 1 292 ? 3.191 1.623 2.938 1 95.75 292 PRO B CA 1
ATOM 5310 C C . PRO B 1 292 ? 4.461 1.007 3.52 1 95.75 292 PRO B C 1
ATOM 5312 O O . PRO B 1 292 ? 4.719 1.129 4.719 1 95.75 292 PRO B O 1
ATOM 5315 N N . ILE B 1 293 ? 5.234 0.374 2.703 1 96.44 293 ILE B N 1
ATOM 5316 C CA . ILE B 1 293 ? 6.438 -0.319 3.156 1 96.44 293 ILE B CA 1
ATOM 5317 C C . ILE B 1 293 ? 7.469 0.699 3.643 1 96.44 293 ILE B C 1
ATOM 5319 O O . ILE B 1 293 ? 8.086 0.514 4.695 1 96.44 293 ILE B O 1
ATOM 5323 N N . ARG B 1 294 ? 7.566 1.716 2.926 1 96.44 294 ARG B N 1
ATOM 5324 C CA . ARG B 1 294 ? 8.461 2.787 3.344 1 96.44 294 ARG B CA 1
ATOM 5325 C C . ARG B 1 294 ? 8.031 3.369 4.688 1 96.44 294 ARG B C 1
ATOM 5327 O O . ARG B 1 294 ? 8.859 3.588 5.57 1 96.44 294 ARG B O 1
ATOM 5334 N N . ASN B 1 295 ? 6.734 3.592 4.809 1 95.81 295 ASN B N 1
ATOM 5335 C CA . ASN B 1 295 ? 6.207 4.109 6.066 1 95.81 295 ASN B CA 1
ATOM 5336 C C . ASN B 1 295 ? 6.523 3.178 7.234 1 95.81 295 ASN B C 1
ATOM 5338 O O . ASN B 1 295 ? 6.906 3.633 8.312 1 95.81 295 ASN B O 1
ATOM 5342 N N . ILE B 1 296 ? 6.441 1.955 7.02 1 97 296 ILE B N 1
ATOM 5343 C CA . ILE B 1 296 ? 6.652 0.963 8.07 1 97 296 ILE B CA 1
ATOM 5344 C C . ILE B 1 296 ? 8.133 0.916 8.445 1 97 296 ILE B C 1
ATOM 5346 O O . ILE B 1 296 ? 8.484 0.975 9.625 1 97 296 ILE B O 1
ATOM 5350 N N . ILE B 1 297 ? 8.984 0.894 7.41 1 97.75 297 ILE B N 1
ATOM 5351 C CA . ILE B 1 297 ? 10.422 0.816 7.648 1 97.75 297 ILE B CA 1
ATOM 5352 C C . ILE B 1 297 ? 10.891 2.082 8.359 1 97.75 297 ILE B C 1
ATOM 5354 O O . ILE B 1 297 ? 11.547 2.01 9.398 1 97.75 297 ILE B O 1
ATOM 5358 N N . LEU B 1 298 ? 10.508 3.217 7.863 1 97.38 298 LEU B N 1
ATOM 5359 C CA . LEU B 1 298 ? 10.906 4.496 8.445 1 97.38 298 LEU B CA 1
ATOM 5360 C C . LEU B 1 298 ? 10.328 4.648 9.852 1 97.38 298 LEU B C 1
ATOM 5362 O O . LEU B 1 298 ? 10.992 5.195 10.742 1 97.38 298 LEU B O 1
ATOM 5366 N N . GLY B 1 299 ? 9.094 4.176 9.992 1 96.38 299 GLY B N 1
ATOM 5367 C CA . GLY B 1 299 ? 8.477 4.238 11.305 1 96.38 299 GLY B CA 1
ATOM 5368 C C . GLY B 1 299 ? 9.242 3.475 12.367 1 96.38 299 GLY B C 1
ATOM 5369 O O . GLY B 1 299 ? 9.422 3.959 13.484 1 96.38 299 GLY B O 1
ATOM 5370 N N . HIS B 1 300 ? 9.719 2.338 12.039 1 96.88 300 HIS B N 1
ATOM 5371 C CA . HIS B 1 300 ? 10.523 1.549 12.969 1 96.88 300 HIS B CA 1
ATOM 5372 C C . HIS B 1 300 ? 11.852 2.232 13.266 1 96.88 300 HIS B C 1
ATOM 5374 O O . HIS B 1 300 ? 12.281 2.281 14.422 1 96.88 300 HIS B O 1
ATOM 5380 N N . LEU B 1 301 ? 12.445 2.734 12.234 1 97.12 301 LEU B N 1
ATOM 5381 C CA . LEU B 1 301 ? 13.742 3.381 12.406 1 97.12 301 LEU B CA 1
ATOM 5382 C C . LEU B 1 301 ? 13.609 4.668 13.219 1 97.12 301 LEU B C 1
ATOM 5384 O O . LEU B 1 301 ? 14.453 4.965 14.062 1 97.12 301 LEU B O 1
ATOM 5388 N N . GLU B 1 302 ? 12.547 5.379 12.953 1 95.62 302 GLU B N 1
ATOM 5389 C CA . GLU B 1 302 ? 12.289 6.641 13.641 1 95.62 302 GLU B CA 1
ATOM 5390 C C . GLU B 1 302 ? 12.133 6.43 15.141 1 95.62 302 GLU B C 1
ATOM 5392 O O . GLU B 1 302 ? 12.516 7.293 15.938 1 95.62 302 GLU B O 1
ATOM 5397 N N . ARG B 1 303 ? 11.602 5.352 15.492 1 93.06 303 ARG B N 1
ATOM 5398 C CA . ARG B 1 303 ? 11.398 5.016 16.891 1 93.06 303 ARG B CA 1
ATOM 5399 C C . ARG B 1 303 ? 12.727 4.941 17.641 1 93.06 303 ARG B C 1
ATOM 5401 O O . ARG B 1 303 ? 12.797 5.273 18.828 1 93.06 303 ARG B O 1
ATOM 5408 N N . PHE B 1 304 ? 13.797 4.613 16.938 1 93.31 304 PHE B N 1
ATOM 5409 C CA . PHE B 1 304 ? 15.055 4.348 17.609 1 93.31 304 PHE B CA 1
ATOM 5410 C C . PHE B 1 304 ? 16.125 5.34 17.172 1 93.31 304 PHE B C 1
ATOM 5412 O O . PHE B 1 304 ? 17.078 5.613 17.922 1 93.31 304 PHE B O 1
ATOM 5419 N N . PHE B 1 305 ? 15.992 5.848 15.953 1 95.5 305 PHE B N 1
ATOM 5420 C CA . PHE B 1 305 ? 17.078 6.613 15.359 1 95.5 305 PHE B CA 1
ATOM 5421 C C . PHE B 1 305 ? 16.562 7.906 14.742 1 95.5 305 PHE B C 1
ATOM 5423 O O . PHE B 1 305 ? 16.984 8.281 13.641 1 95.5 305 PHE B O 1
ATOM 5430 N N . GLU B 1 306 ? 15.703 8.562 15.359 1 92.94 306 GLU B N 1
ATOM 5431 C CA . GLU B 1 306 ? 15.062 9.742 14.805 1 92.94 306 GLU B CA 1
ATOM 5432 C C . GLU B 1 306 ? 16.094 10.797 14.406 1 92.94 306 GLU B C 1
ATOM 5434 O O . GLU B 1 306 ? 16.031 11.344 13.297 1 92.94 306 GLU B O 1
ATOM 5439 N N . SER B 1 307 ? 17.016 11.094 15.227 1 92.44 307 SER B N 1
ATOM 5440 C CA . SER B 1 307 ? 18.016 12.133 14.977 1 92.44 307 SER B CA 1
ATOM 5441 C C . SER B 1 307 ? 18.875 11.805 13.758 1 92.44 307 SER B C 1
ATOM 5443 O O . SER B 1 307 ? 19.141 12.672 12.93 1 92.44 307 SER B O 1
ATOM 5445 N N . LYS B 1 308 ? 19.203 10.594 13.648 1 93.5 308 LYS B N 1
ATOM 5446 C CA . LYS B 1 308 ? 20.047 10.18 12.531 1 93.5 308 LYS B CA 1
ATOM 5447 C C . LYS B 1 308 ? 19.281 10.219 11.219 1 93.5 308 LYS B C 1
ATOM 5449 O O . LYS B 1 308 ? 19.812 10.641 10.188 1 93.5 308 LYS B O 1
ATOM 5454 N N . LEU B 1 309 ? 18.062 9.734 11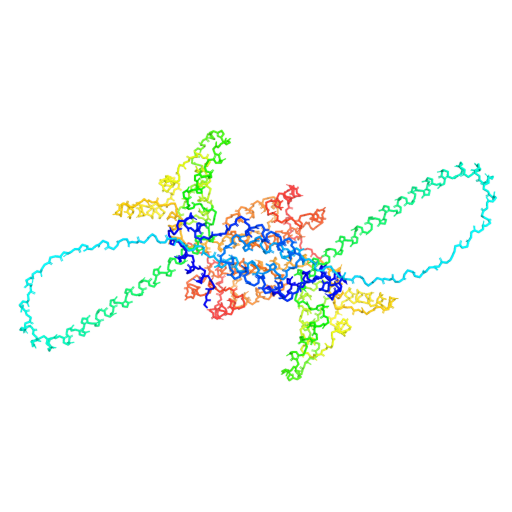.305 1 94.69 309 LEU B N 1
ATOM 5455 C CA . LEU B 1 309 ? 17.203 9.734 10.117 1 94.69 309 LEU B CA 1
ATOM 5456 C C . LEU B 1 309 ? 17 11.156 9.594 1 94.69 309 LEU B C 1
ATOM 5458 O O . LEU B 1 309 ? 16.938 11.367 8.383 1 94.69 309 LEU B O 1
ATOM 5462 N N . ASN B 1 310 ? 16.984 12.078 10.492 1 90.44 310 ASN B N 1
ATOM 5463 C CA . ASN B 1 310 ? 16.719 13.469 10.125 1 90.44 310 ASN B CA 1
ATOM 5464 C C . ASN B 1 310 ? 17.969 14.141 9.555 1 90.44 310 ASN B C 1
ATOM 5466 O O . ASN B 1 310 ? 17.891 15.266 9.055 1 90.44 310 ASN B O 1
ATOM 5470 N N . GLN B 1 311 ? 19.062 13.484 9.516 1 89.12 311 GLN B N 1
ATOM 5471 C CA . GLN B 1 311 ? 20.281 14.031 8.961 1 89.12 311 GLN B CA 1
ATOM 5472 C C . GLN B 1 311 ? 20.25 14.039 7.438 1 89.12 311 GLN B C 1
ATOM 5474 O O . GLN B 1 311 ? 20.922 14.852 6.797 1 89.12 311 GLN B O 1
ATOM 5479 N N . ASP B 1 312 ? 19.547 13.156 6.93 1 89.81 312 ASP B N 1
ATOM 5480 C CA . ASP B 1 312 ? 19.422 13.07 5.477 1 89.81 312 ASP B CA 1
ATOM 5481 C C . ASP B 1 312 ? 17.953 13.094 5.059 1 89.81 312 ASP B C 1
ATOM 5483 O O . ASP B 1 312 ? 17.328 12.039 4.922 1 89.81 312 ASP B O 1
ATOM 5487 N N . GLU B 1 313 ? 17.516 14.195 4.742 1 86.56 313 GLU B N 1
ATOM 5488 C CA . GLU B 1 313 ? 16.109 14.383 4.422 1 86.56 313 GLU B CA 1
ATOM 5489 C C . GLU B 1 313 ? 15.766 13.781 3.059 1 86.56 313 GLU B C 1
ATOM 5491 O O . GLU B 1 313 ? 14.594 13.547 2.752 1 86.56 313 GLU B O 1
ATOM 5496 N N . SER B 1 314 ? 16.781 13.57 2.289 1 89.5 314 SER B N 1
ATOM 5497 C CA . SER B 1 314 ? 16.562 13.047 0.946 1 89.5 314 SER B CA 1
ATOM 5498 C C . SER B 1 314 ? 15.984 11.633 0.994 1 89.5 314 SER B C 1
ATOM 5500 O O . SER B 1 314 ? 15.359 11.18 0.032 1 89.5 314 SER B O 1
ATOM 5502 N N . ILE B 1 315 ? 16.109 10.961 2.094 1 92.75 315 ILE B N 1
ATOM 5503 C CA . ILE B 1 315 ? 15.633 9.594 2.264 1 92.75 315 ILE B CA 1
ATOM 5504 C C . ILE B 1 315 ? 14.109 9.562 2.227 1 92.75 315 ILE B C 1
ATOM 5506 O O . ILE B 1 315 ? 13.516 8.625 1.681 1 92.75 315 ILE B O 1
ATOM 5510 N N . PHE B 1 316 ? 13.5 10.586 2.668 1 91.06 316 PHE B N 1
ATOM 5511 C CA . PHE B 1 316 ? 12.047 10.617 2.775 1 91.06 316 PHE B CA 1
ATOM 5512 C C . PHE B 1 316 ? 11.406 10.875 1.414 1 91.06 316 PHE B C 1
ATOM 5514 O O . PHE B 1 316 ? 10.25 10.531 1.19 1 91.06 316 PHE B O 1
ATOM 5521 N N . GLU B 1 317 ? 12.195 11.375 0.506 1 87 317 GLU B N 1
ATOM 5522 C CA . GLU B 1 317 ? 11.656 11.758 -0.797 1 87 317 GLU B CA 1
ATOM 5523 C C . GLU B 1 317 ? 12.031 10.727 -1.866 1 87 317 GLU B C 1
ATOM 5525 O O . GLU B 1 317 ? 11.562 10.812 -3.002 1 87 317 GLU B O 1
ATOM 5530 N N . GLU B 1 318 ? 12.773 9.773 -1.497 1 89.5 318 GLU B N 1
ATOM 5531 C CA . GLU B 1 318 ? 13.219 8.773 -2.459 1 89.5 318 GLU B CA 1
ATOM 5532 C C . GLU B 1 318 ? 12.062 7.887 -2.912 1 89.5 318 GLU B C 1
ATOM 5534 O O . GLU B 1 318 ? 11.438 7.211 -2.096 1 89.5 318 GLU B O 1
ATOM 5539 N N . LYS B 1 319 ? 11.914 7.891 -4.172 1 87.31 319 LYS B N 1
ATOM 5540 C CA . LYS B 1 319 ? 10.766 7.156 -4.699 1 87.31 319 LYS B CA 1
ATOM 5541 C C . LYS B 1 319 ? 11.164 5.742 -5.113 1 87.31 319 LYS B C 1
ATOM 5543 O O . LYS B 1 319 ? 10.359 4.812 -5.004 1 87.31 319 LYS B O 1
ATOM 5548 N N . ASP B 1 320 ? 12.383 5.633 -5.609 1 91.5 320 ASP B N 1
ATOM 5549 C CA . ASP B 1 320 ? 12.875 4.312 -5.996 1 91.5 320 ASP B CA 1
ATOM 5550 C C . ASP B 1 320 ? 13.18 3.457 -4.77 1 91.5 320 ASP B C 1
ATOM 5552 O O . ASP B 1 320 ? 13.984 3.844 -3.92 1 91.5 320 ASP B O 1
ATOM 5556 N N . ILE B 1 321 ? 12.555 2.361 -4.68 1 94.12 321 ILE B N 1
ATOM 5557 C CA . ILE B 1 321 ? 12.617 1.535 -3.477 1 94.12 321 ILE B CA 1
ATOM 5558 C C . ILE B 1 321 ? 14.031 0.978 -3.312 1 94.12 321 ILE B C 1
ATOM 5560 O O . ILE B 1 321 ? 14.523 0.841 -2.189 1 94.12 321 ILE B O 1
ATOM 5564 N N . SER B 1 322 ? 14.719 0.629 -4.406 1 91.31 322 SER B N 1
ATOM 5565 C CA . SER B 1 322 ? 16.078 0.113 -4.324 1 91.31 322 SER B CA 1
ATOM 5566 C C . SER B 1 322 ? 17.047 1.168 -3.787 1 91.31 322 SER B C 1
ATOM 5568 O O . SER B 1 322 ? 17.828 0.891 -2.883 1 91.31 322 SER B O 1
ATOM 5570 N N . LEU B 1 323 ? 16.906 2.344 -4.309 1 94 323 LEU B N 1
ATOM 5571 C CA . LEU B 1 323 ? 17.75 3.447 -3.846 1 94 323 LEU B CA 1
ATOM 5572 C C . LEU B 1 323 ? 17.422 3.801 -2.398 1 94 323 LEU B C 1
ATOM 5574 O O . LEU B 1 323 ? 18.312 4.129 -1.62 1 94 323 LEU B O 1
ATOM 5578 N N . PHE B 1 324 ? 16.156 3.746 -2.035 1 97.38 324 PHE B N 1
ATOM 5579 C CA . PHE B 1 324 ? 15.703 3.969 -0.668 1 97.38 324 PHE B CA 1
ATOM 5580 C C . PHE B 1 324 ? 16.438 3.049 0.302 1 97.38 324 PHE B C 1
ATOM 5582 O O . PHE B 1 324 ? 16.984 3.508 1.307 1 97.38 324 PHE B O 1
ATOM 5589 N N . PHE B 1 325 ? 16.562 1.805 -0.04 1 97.31 325 PHE B N 1
ATOM 5590 C CA . PHE B 1 325 ? 17.219 0.84 0.833 1 97.31 325 PHE B CA 1
ATOM 5591 C C . PHE B 1 325 ? 18.734 1.051 0.834 1 97.31 325 PHE B C 1
ATOM 5593 O O . PHE B 1 325 ? 19.391 0.88 1.864 1 97.31 325 PHE B O 1
ATOM 5600 N N . ILE B 1 326 ? 19.266 1.397 -0.283 1 95.88 326 ILE B N 1
ATOM 5601 C CA . ILE B 1 326 ? 20.703 1.655 -0.375 1 95.88 326 ILE B CA 1
ATOM 5602 C C . ILE B 1 326 ? 21.078 2.826 0.532 1 95.88 326 ILE B C 1
ATOM 5604 O O . ILE B 1 326 ? 22.016 2.734 1.316 1 95.88 326 ILE B O 1
ATOM 5608 N N . LYS B 1 327 ? 20.312 3.881 0.454 1 95.75 327 LYS B N 1
ATOM 5609 C CA . LYS B 1 327 ? 20.578 5.059 1.278 1 95.75 327 LYS B CA 1
ATOM 5610 C C . LYS B 1 327 ? 20.453 4.723 2.764 1 95.75 327 LYS B C 1
ATOM 5612 O O . LYS B 1 327 ? 21.297 5.148 3.564 1 95.75 327 LYS B O 1
ATOM 5617 N N . LEU B 1 328 ? 19.484 3.988 3.092 1 97.56 328 LEU B N 1
ATOM 5618 C CA . LEU B 1 328 ? 19.312 3.605 4.488 1 97.56 328 LEU B CA 1
ATOM 5619 C C . LEU B 1 328 ? 20.469 2.74 4.965 1 97.56 328 LEU B C 1
ATOM 5621 O O . LEU B 1 328 ? 20.953 2.914 6.082 1 97.56 328 LEU B O 1
ATOM 5625 N N . ARG B 1 329 ? 20.828 1.815 4.137 1 96.38 329 ARG B N 1
ATOM 5626 C CA . ARG B 1 329 ? 21.953 0.947 4.48 1 96.38 329 ARG B CA 1
ATOM 5627 C C . ARG B 1 329 ? 23.203 1.762 4.734 1 96.38 329 ARG B C 1
ATOM 5629 O O . ARG B 1 329 ? 23.969 1.473 5.664 1 96.38 329 ARG B O 1
ATOM 5636 N N . GLU B 1 330 ? 23.422 2.699 3.941 1 95.56 330 GLU B N 1
ATOM 5637 C CA . GLU B 1 330 ? 24.578 3.566 4.086 1 95.56 330 GLU B CA 1
ATOM 5638 C C . GLU B 1 330 ? 24.516 4.383 5.371 1 95.56 330 GLU B C 1
ATOM 5640 O O . GLU B 1 330 ? 25.5 4.488 6.105 1 95.56 330 GLU B O 1
ATOM 5645 N N . LEU B 1 331 ? 23.344 4.867 5.605 1 96.5 331 LEU B N 1
ATOM 5646 C CA . LEU B 1 331 ? 23.141 5.715 6.773 1 96.5 331 LEU B CA 1
ATOM 5647 C C . LEU B 1 331 ? 23.312 4.91 8.062 1 96.5 331 LEU B C 1
ATOM 5649 O O . LEU B 1 331 ? 23.828 5.426 9.055 1 96.5 331 LEU B O 1
ATOM 5653 N N . PHE B 1 332 ? 22.953 3.617 8 1 97 332 PHE B N 1
ATOM 5654 C CA . PHE B 1 332 ? 22.891 2.854 9.242 1 97 332 PHE B CA 1
ATOM 5655 C C . PHE B 1 332 ? 23.875 1.694 9.211 1 97 332 PHE B C 1
ATOM 5657 O O . PHE B 1 332 ? 23.672 0.68 9.883 1 97 332 PHE B O 1
ATOM 5664 N N . GLN B 1 333 ? 24.859 1.728 8.516 1 94.94 333 GLN B N 1
ATOM 5665 C CA . GLN B 1 333 ? 25.812 0.66 8.234 1 94.94 333 GLN B CA 1
ATOM 5666 C C . GLN B 1 333 ? 26.344 0.04 9.523 1 94.94 333 GLN B C 1
ATOM 5668 O O . GLN B 1 333 ? 26.531 -1.175 9.594 1 94.94 333 GLN B O 1
ATOM 5673 N N . TYR B 1 334 ? 26.5 0.803 10.602 1 94.44 334 TYR B N 1
ATOM 5674 C CA . TYR B 1 334 ? 27.156 0.284 11.797 1 94.44 334 TYR B CA 1
ATOM 5675 C C . TYR B 1 334 ? 26.203 0.299 12.984 1 94.44 334 TYR B C 1
ATOM 5677 O O . TYR B 1 334 ? 26.609 -0.019 14.109 1 94.44 334 TYR B O 1
ATOM 5685 N N . ASP B 1 335 ? 25.047 0.585 12.781 1 96.38 335 ASP B N 1
ATOM 5686 C CA . ASP B 1 335 ? 24.125 0.763 13.891 1 96.38 335 ASP B CA 1
ATOM 5687 C C . ASP B 1 335 ? 23.422 -0.552 14.242 1 96.38 335 ASP B C 1
ATOM 5689 O O . ASP B 1 335 ? 23.25 -1.416 13.383 1 96.38 335 ASP B O 1
ATOM 5693 N N . LYS B 1 336 ? 23.109 -0.618 15.484 1 97.06 336 LYS B N 1
ATOM 5694 C CA . LYS B 1 336 ? 22.312 -1.727 16.016 1 97.06 336 LYS B CA 1
ATOM 5695 C C . LYS B 1 336 ? 21.109 -1.218 16.797 1 97.06 336 LYS B C 1
ATOM 5697 O O . LYS B 1 336 ? 21.156 -0.144 17.406 1 97.06 336 LYS B O 1
ATOM 5702 N N . PHE B 1 337 ? 20.031 -1.942 16.734 1 96.81 337 PHE B N 1
ATOM 5703 C CA . PHE B 1 337 ? 18.891 -1.606 17.578 1 96.81 337 PHE B CA 1
ATOM 5704 C C . PHE B 1 337 ? 19.25 -1.769 19.047 1 96.81 337 PHE B C 1
ATOM 5706 O O . PHE B 1 337 ? 19.984 -2.684 19.422 1 96.81 337 PHE B O 1
ATOM 5713 N N . PRO B 1 338 ? 18.734 -0.925 19.891 1 93.38 338 PRO B N 1
ATOM 5714 C CA . PRO B 1 338 ? 19.062 -0.974 21.312 1 93.38 338 PRO B CA 1
ATOM 5715 C C . PRO B 1 338 ? 18.609 -2.271 21.984 1 93.38 338 PRO B C 1
ATOM 5717 O O . PRO B 1 338 ? 17.594 -2.861 21.562 1 93.38 338 PRO B O 1
ATOM 5720 N N . LEU B 1 339 ? 19.375 -2.848 22.953 1 87.88 339 LEU B N 1
ATOM 5721 C CA . LEU B 1 339 ? 19.109 -4.09 23.656 1 87.88 339 LEU B CA 1
ATOM 5722 C C . LEU B 1 339 ? 17.875 -3.943 24.547 1 87.88 339 LEU B C 1
ATOM 5724 O O . LEU B 1 339 ? 17.141 -4.91 24.766 1 87.88 339 LEU B O 1
ATOM 5728 N N . HIS B 1 340 ? 17.672 -2.787 25.281 1 71.69 340 HIS B N 1
ATOM 5729 C CA . HIS B 1 340 ? 16.516 -2.629 26.172 1 71.69 340 HIS B CA 1
ATOM 5730 C C . HIS B 1 340 ? 15.461 -1.73 25.547 1 71.69 340 HIS B C 1
ATOM 5732 O O . HIS B 1 340 ? 15.781 -0.829 24.766 1 71.69 340 HIS B O 1
ATOM 5738 N N . SER B 1 341 ? 14.367 -2.281 25.312 1 56.38 341 SER B N 1
ATOM 5739 C CA . SER B 1 341 ? 13.273 -1.439 24.844 1 56.38 341 SER B CA 1
ATOM 5740 C C . SER B 1 341 ? 13.281 -0.084 25.531 1 56.38 341 SER B C 1
ATOM 5742 O O . SER B 1 341 ? 13.031 0.001 26.734 1 56.38 341 SER B O 1
ATOM 5744 N N . GLU B 1 342 ? 14.195 0.671 25.391 1 47.53 342 GLU B N 1
ATOM 5745 C CA . GLU B 1 342 ? 14.07 1.95 26.078 1 47.53 342 GLU B CA 1
ATOM 5746 C C . GLU B 1 342 ? 12.766 2.65 25.719 1 47.53 342 GLU B C 1
ATOM 5748 O O . GLU B 1 342 ? 12.516 2.951 24.547 1 47.53 342 GLU B O 1
ATOM 5753 N N . LYS B 1 343 ? 11.664 2.207 26.297 1 43.94 343 LYS B N 1
ATOM 5754 C CA . LYS B 1 343 ? 10.469 3.039 26.297 1 43.94 343 LYS B CA 1
ATOM 5755 C C . LYS B 1 343 ? 10.82 4.516 26.453 1 43.94 343 LYS B C 1
ATOM 5757 O O . LYS B 1 343 ? 11.562 4.887 27.375 1 43.94 343 LYS B O 1
ATOM 5762 N N . HIS B 1 344 ? 10.977 5.281 25.562 1 38.91 344 HIS B N 1
ATOM 5763 C CA . HIS B 1 344 ? 11 6.695 25.922 1 38.91 344 HIS B CA 1
ATOM 5764 C C . HIS B 1 344 ? 9.984 7.004 27.016 1 38.91 344 HIS B C 1
ATOM 5766 O O . HIS B 1 344 ? 8.797 6.703 26.875 1 38.91 344 HIS B O 1
ATOM 5772 N N . LYS B 1 345 ? 10.367 7.215 28.328 1 34.09 345 LYS B N 1
ATOM 5773 C CA . LYS B 1 345 ? 9.656 7.996 29.344 1 34.09 345 LYS B CA 1
ATOM 5774 C C . LYS B 1 345 ? 9.312 9.383 28.812 1 34.09 345 LYS B C 1
ATOM 5776 O O . LYS B 1 345 ? 10.141 10.039 28.188 1 34.09 345 LYS B O 1
#

Nearest PDB structures (foldseek):
  6x63-assembly1_8C  TM=3.670E-01  e=1.489E+00  Human immunodeficiency virus 1
  5na2-assembly1_B  TM=3.045E-01  e=9.697E+00  Feline immunodeficiency virus (isolate Petaluma)
  6x63-assembly1_8C  TM=3.669E-01  e=3.762E+00  Human immunodeficiency virus 1

Sequence (690 aa):
MNMAHVINQTNSIMTGEMSRDEMAHELNITSDDIAKIKEIVTKYIQYPEFRTILIKTLDDFEPGKEEEPKNESKLKPKNKHTKKKKKEIHQLSKTTNNNLNNKDDDKLEKIDEEIKSEIDANIIEEKRINKELNIFFKELIFYEKQAEKAIENSCSFALLPTISPLKDDFIIRGNHDKKRVFKLIQIQEYFIQIGVPFKRWPYIISDYLIGEDLENNYQLLISEKLKTGELLEWKEIAEMFIKTTNLNKTNRQLWIKLVGNKPKPGQKVVEYLDKSLEILILTVNFKNRDKPIRNIILGHLERFFESKLNQDESIFEEKDISLFFIKLRELFQYDKFPLHSEKHKMNMAHVINQTNSIMTGEMSRDEMAHELNITSDDIAKIKEIVTKYIQYPEFRTILIKTLDDFEPGKEEEPKNESKLKPKNKHTKKKKKEIHQLSKTTNNNLNNKDDDKLEKIDEEIKSEIDANIIEEKRINKELNIFFKELIFYEKQAEKAIENSCSFALLPTISPLKDDFIIRGNHDKKRVFKLIQIQEYFIQIGVPFKRWPYIISDYLIGEDLENNYQLLISEKLKTGELLEWKEIAEMFIKTTNLNKTNRQLWIKLVGNKPKPGQKVVEYLDKSLEILILTVNFKNRDKPIRNIILGHLERFFESKLNQDESIFEEKDISLFFIKLRELFQYDKFPLHSEKHK

Solvent-accessible surface area (backbone atoms only — not comparable to full-atom values): 39265 Å² total; per-residue (Å²): 134,64,74,62,60,63,50,47,57,56,43,63,69,57,62,61,80,69,48,72,64,24,12,49,70,71,48,75,75,44,75,68,52,53,52,49,47,50,50,46,43,69,69,47,25,53,40,34,72,58,8,54,58,37,19,57,34,4,56,67,6,73,62,61,37,54,77,77,82,78,81,79,78,83,82,83,79,92,78,79,89,83,74,76,94,60,67,76,75,54,67,77,50,50,69,66,42,48,61,55,43,44,51,48,42,49,50,46,49,49,49,48,50,50,49,49,49,48,51,51,49,48,50,52,48,50,50,49,50,53,51,46,42,59,53,69,44,61,88,57,77,76,44,63,70,61,40,53,52,50,19,54,65,40,43,74,68,47,65,75,62,82,68,66,69,87,51,78,81,47,49,30,56,34,75,77,35,80,50,40,64,55,29,50,51,50,49,51,51,49,37,30,55,75,55,56,56,65,82,48,48,52,66,58,47,58,83,32,46,37,43,72,69,43,43,49,53,49,51,51,53,51,51,54,24,62,74,71,70,49,80,70,47,55,53,52,55,55,47,48,51,55,74,71,29,65,61,68,58,51,39,15,47,42,45,42,52,44,64,61,64,61,89,47,63,59,34,43,45,45,57,53,50,50,52,44,49,60,43,54,71,58,37,76,76,55,75,60,56,58,56,63,52,49,30,38,54,50,31,59,44,43,74,78,37,44,73,66,56,63,70,45,64,66,60,80,69,48,76,52,65,69,58,38,50,50,52,48,38,64,73,31,64,84,43,56,39,61,72,59,82,70,68,83,128,134,63,70,64,59,57,54,54,54,51,54,66,62,62,71,61,82,31,50,76,63,55,43,50,67,73,47,73,76,44,75,67,53,52,52,50,47,50,51,48,42,68,67,51,10,36,36,35,72,57,3,57,59,30,31,57,42,2,74,69,20,72,80,70,37,53,74,74,82,78,77,74,79,73,81,75,82,91,84,84,76,94,72,76,93,64,70,76,78,58,70,80,52,53,73,69,39,52,64,53,40,45,52,50,42,48,48,48,49,49,50,49,50,49,49,50,49,47,51,50,50,48,50,51,49,50,52,50,50,55,50,47,40,60,53,69,44,61,86,58,76,75,46,62,70,60,40,52,50,50,20,54,66,39,41,73,70,46,65,77,62,75,73,65,67,87,51,79,82,46,51,31,58,33,76,77,34,79,50,39,63,54,28,52,51,49,48,51,52,49,36,29,54,74,54,54,57,67,82,46,49,54,66,60,47,59,82,34,46,39,42,71,67,43,42,50,53,50,51,50,52,52,52,54,24,62,74,71,70,48,80,70,46,56,55,53,54,57,47,49,51,56,74,72,29,63,60,68,59,50,39,14,48,42,45,41,51,42,64,61,62,61,89,46,64,59,36,44,45,45,58,53,50,50,53,46,51,60,42,52,71,58,36,76,77,54,77,60,56,59,55,62,53,48,30,37,53,49,32,59,44,44,76,76,38,43,71,64,56,63,71,47,66,64,61,79,69,48,76,53,65,69,58,38,51,51,53,48,38,64,74,32,65,86,43,56,38,62,71,60,82,70,67,83,126

Secondary structure (DSSP, 8-state):
--HHHHHHHHHHHHTSS--HHHHHHHS---HHHHHHHHHHHHHHTT-HHHHHHHHHHHHT-----------------------STTSGGGTHHHHHHHHHHHHHHHHHHHHHHHHHHHHHHHHHHHHHHHHHHHHH-TTS---HHHHHHHHHHHHTT-------SS-GGG-EESTT-TTHHHHHHHHHHHHHHHT--GGGHHHHGGGGEESHHHHHHHHHHHHHHHHHTPPP-HHHHHHHHHHHS-HHHHHHHHHHHHHH----TT-BHHHHHHHHHHHHTTSPP-TTTHHHHHHHHHHHHHHHHHHHHTT-THHHH---HHHHHHHHHHHTTT-B--SS-----/--HHHHHHHHHHHHTS---HHHHHHHS---HHHHHHHHHHHHHHTT-HHHHHHHHHHHHT------------------------TTSGGGSTTTHHHHHHHHHHHHHHHHHHHHHHHHHHHHHHHHHHHHHHHHHH-TTS---HHHHHHHHHHHHTT----------GGG-EESTT-TTHHHHHHHHHHHHHHHT--GGGHHHHGGGGEESHHHHHHHHHHHHHHHHHTPPP-HHHHHHHHHHHS-HHHHHHHHHHHHHH----TT-BHHHHHHHHHHHHTTSPP-TTTHHHHHHHHHHHHHHHHHHHHTT-THHHH---HHHHHHHHHHHTTT-B--SS-----

Foldseek 3Di:
DDPVLVVVVVVVVVPPPQDPVQLVVVVPCDPVNVVVVVVVCVVPVVPVVVVVVVVVVVVPDDRGHNPDPPDPPDPDDDDDDPDDPPDDVPDVCPPVCPVCVVVVVVVVVVVVVVVVVVVVVVVVVVVVLVVVCCFLVVLDDFDQVVLQVLLVVQVVPDPLPVLPPDPPVLAQADLPRLQVSVSLSVLSVSCSNNRPHQLCSLVVCLVRYHDPLRNVLSVVQVVVCVVVVHGDGPSVSSSSSVVSYPNVVSLVVLVVVLLVLAADAFAQLLVSLVVNVVSVVSHTDDPCPCVVVLVSSVVRCCLAPVVLCVVDPVLVVDDDVVVNSVVVCVSRVPDGGHNDPPPPD/DDVVVVVVVVVVVLPDAQDPVVLVVVVPCDPVNVVVVVVVCVVPVVPVVVVVVVVVVVVPCRSHRDPDPDDPPPDDDDDDDDPDDPDDVPDVCPPVCPVCVVVVVVVVVVVVVVVVVVVVVVVVVVVVLVVVCCFLVVLDDFDQVVLQVLLVVQVVPDPQPPLPPPPPVLAQADLPRLQVSVSLSVLSVSCSNNRPHQLCSLVVCLVRYHDPLRNVLSVVQVVVCVVVVHGDGPSVSSSSSVVSYPNVVSLVVLVVVLLVLAADAFAQLLVSLVVNVVSVVSHTDDPPPCVVVLVSSVVRCCLAPVPLCVVDPVLVVDDDVVVNSVVVCVSRVPDGGHNDPPPPD

Organism: Candida tropicalis (strain ATCC MYA-3404 / T1) (NCBI:txid294747)